Protein AF-A0A1H8APV4-F1 (afdb_monomer)

Solvent-accessible surface area (backbone atoms only — not comparable to full-atom values): 34627 Å² total; per-residue (Å²): 136,91,74,84,92,77,73,85,80,70,77,70,78,79,73,73,67,79,48,76,63,49,56,50,39,51,51,48,33,52,54,24,49,53,46,19,52,50,31,55,66,42,91,49,95,55,30,71,24,32,37,30,44,15,49,36,32,42,42,48,26,38,38,41,51,49,53,42,37,62,70,61,48,38,54,82,79,38,82,68,54,55,62,58,81,46,76,51,61,45,39,39,14,51,25,50,26,51,20,46,47,37,69,74,38,70,85,66,74,90,51,80,75,62,55,58,67,45,48,63,34,52,54,53,49,51,53,51,53,48,32,42,70,77,38,85,90,49,51,24,80,71,30,69,64,34,58,64,49,43,56,56,52,49,52,50,21,52,53,42,29,53,50,27,49,51,53,35,46,53,51,55,51,51,51,59,67,67,57,78,82,67,97,84,67,75,85,64,82,60,76,62,55,61,56,56,51,51,52,49,52,49,49,53,61,57,55,52,51,53,64,52,53,46,46,29,48,77,75,47,70,65,65,67,56,74,73,76,51,45,67,60,55,50,52,52,44,52,48,46,42,48,54,47,53,52,58,68,70,46,72,69,77,79,71,67,72,75,72,71,88,73,70,89,65,77,84,48,73,64,45,46,50,53,31,55,48,50,53,52,53,42,61,76,66,46,54,43,39,46,53,84,67,41,68,60,62,49,13,60,78,67,76,44,52,52,67,57,50,49,46,32,35,45,69,49,64,68,33,55,70,66,62,55,41,47,52,54,21,46,53,47,32,54,53,48,74,72,36,76,90,43,67,88,52,51,74,66,54,46,38,42,63,24,17,39,85,43,73,70,58,43,47,52,51,40,23,71,76,70,75,40,47,67,69,58,62,68,74,46,92,75,85,72,76,70,88,69,91,66,74,81,83,78,71,84,73,82,74,82,70,92,69,93,72,90,76,82,77,73,76,74,78,81,52,70,66,62,52,54,56,48,53,50,53,49,50,51,54,48,39,71,72,40,45,65,64,40,49,55,52,52,51,54,50,50,52,52,52,50,52,51,51,51,51,50,52,49,53,50,50,69,72,50,60,67,64,84,36,68,62,50,93,77,63,81,83,77,60,36,80,45,77,57,96,91,46,77,47,77,38,76,66,68,64,82,68,48,59,59,50,47,44,70,78,36,72,90,53,94,77,56,58,75,46,77,46,69,66,37,74,48,72,40,77,39,91,85,46,94,85,50,66,47,76,45,76,36,74,89,34,51,73,53,56,43,42,53,43,57,80,61,43,78,76,90,72,92,71,84,60,58,71,51,49,74,48,86,98,53,83,90,72,55,65,68,57,32,28,70,66,69,74,47,69,128

Radius of gyration: 38.39 Å; Cα contacts (8 Å, |Δi|>4): 484; chains: 1; bounding box: 105×58×95 Å

Foldseek 3Di:
DDDDPDDDPPPPVLPQPDDPLLVLLVVLLLLLLLLLLCLQPDPALLSVLSNLLSVLSVLLSLVSVLLSCVVRVVCVVDPCPLLDLSHQLQCNLLSLLVSLCCLLPVPDDDDPVSCVSCPLSVVSVVLLVVLCVPDVPDRSCPRPSNVVCVVVNVVSSLCNNLVSLVVSLVSVVVSLVPPPDDPPCCPCNCVCVVVNVLSVVLNVLSCVVVVVVVCCCPPVVVVDDPVVCSVSSSVNSVSSSVVSVVVSPPRSPPPPPPPDPPDPDPCDPVLLVVLVVVVVVCVVVVLLQALPDDLCVVCVVVVHDSVSSQCSCCPNVVDGPVLVSLLQLLVQLLVLLPDPVNPPPDSVRSSNSSRHPDPVVNQVSNCVVVVDGPVVQSPDPDVDDPPPPDDDDPDPPVPPDDDDDDDPPPPPPPDVVVVVVVVVVVVVVVCVVPVSSNVSVVVVVVVVVVVVVVVVVVVVVVVCPPPPWVPPVPDDQDWDWDDDPNDIDTGSDDPPCVQVVCCVVPVVDQGKDKDWDAFDKDWQAPVPDPVGIDIDTHRVTDMLIQLSVCVRGPDDDPDDHSCQSVDPPGDDDDQVVCCVRPVGSD

Secondary structure (DSSP, 8-state):
-------------------HHHHHHHHHHHHHHHHHHHHHH--STTHHHHHHHHHHHHHHHHHHHHHHHHHTTGGGTSTTGGGS----HHHHHHHHHHHHHHHH-TTPPP-GGGGGGGHHHHHHHHHHHHHHHH-TTS-GGGSHHHHHHHHHHHHHHHHHHHHHHHHHHHHHHHHHHHS---TT-GGGTTTTHHHHHHHHHHHHHHHTHHHHHHHHHHTTTT---GGGGHHHHHHHHHHHHHHHHHHHHS---------S--------HHHHHHHHHHHHHHHHTTGGG-TT--HHHHHHHTT--HHHHHHIIIIIS-S-HHHHHHHHHHHHHHHHHH-GGGTTS-HHHHHHHTT-S-HHHHHHHHHHHHSS-HHHHHT-S--PPP-SS--------------------------HHHHHHHHHHHHHHHHHHSHHHHHHHHHHHHHHHHHHHHHHHHHHHHHHTTTTSTTGGG-----EEEEETTEEEEES---TTHHHHHHHH-TTS----EEEESSEEEEE--TT-TT--EEEEETT-EEEE-TTHHHHS----SSS-GGGGGSTT-----HHHHHHHHSS--

Nearest PDB structures (foldseek):
  8zfj-assembly1_R  TM=4.562E-01  e=1.949E+00  Escherichia coli
  6k41-assembly1_R  TM=4.893E-01  e=2.767E+00  Bos taurus
  5lwe-assembly2_B  TM=4.512E-01  e=7.575E+00  Homo sapiens
  8evm-assembly1_A  TM=2.669E-01  e=8.269E+00  synthetic construct

Structure (mmCIF, N/CA/C/O backbone):
data_AF-A0A1H8APV4-F1
#
_entry.id   AF-A0A1H8APV4-F1
#
loop_
_atom_site.group_PDB
_atom_site.id
_atom_site.type_symbol
_atom_site.label_atom_id
_atom_site.label_alt_id
_atom_site.label_comp_id
_atom_site.label_asym_id
_atom_site.label_entity_id
_atom_site.label_seq_id
_atom_site.pdbx_PDB_ins_code
_atom_site.Cartn_x
_atom_site.Cartn_y
_atom_site.Cartn_z
_atom_site.occupancy
_atom_site.B_iso_or_equiv
_atom_site.auth_seq_id
_atom_site.auth_comp_id
_atom_site.auth_asym_id
_atom_site.auth_atom_id
_atom_site.pdbx_PDB_model_num
ATOM 1 N N . MET A 1 1 ? 9.675 16.920 -34.833 1.00 28.81 1 MET A N 1
ATOM 2 C CA . MET A 1 1 ? 9.604 17.014 -33.362 1.00 28.81 1 MET A CA 1
ATOM 3 C C . MET A 1 1 ? 10.801 16.243 -32.839 1.00 28.81 1 MET A C 1
ATOM 5 O O . MET A 1 1 ? 10.750 15.026 -32.734 1.00 28.81 1 MET A O 1
ATOM 9 N N . GLU A 1 2 ? 11.922 16.947 -32.725 1.00 27.58 2 GLU A N 1
ATOM 10 C CA . GLU A 1 2 ? 13.228 16.394 -32.363 1.00 27.58 2 GLU A CA 1
ATOM 11 C C . GLU A 1 2 ? 13.232 16.019 -30.882 1.00 27.58 2 GLU A C 1
ATOM 13 O O . GLU A 1 2 ? 12.874 16.837 -30.035 1.00 27.58 2 GLU A O 1
ATOM 18 N N . TRP A 1 3 ? 13.628 14.785 -30.576 1.00 25.56 3 TRP A N 1
ATOM 19 C CA . TRP A 1 3 ? 13.939 14.355 -29.217 1.00 25.56 3 TRP A CA 1
ATOM 20 C C . TRP A 1 3 ? 15.418 13.962 -29.146 1.00 25.56 3 TRP A C 1
ATOM 22 O O . TRP A 1 3 ? 15.930 13.329 -30.072 1.00 25.56 3 TRP A O 1
ATOM 32 N N . PRO A 1 4 ? 16.129 14.353 -28.076 1.00 28.81 4 PRO A N 1
ATOM 33 C CA . PRO A 1 4 ? 17.571 14.209 -27.986 1.00 28.81 4 PRO A CA 1
ATOM 34 C C . PRO A 1 4 ? 17.929 12.753 -27.680 1.00 28.81 4 PRO A C 1
ATOM 36 O O . PRO A 1 4 ? 17.772 12.288 -26.554 1.00 28.81 4 PRO A O 1
ATOM 39 N N . LEU A 1 5 ? 18.477 12.038 -28.663 1.00 30.56 5 LEU A N 1
ATOM 40 C CA . LEU A 1 5 ? 19.154 10.758 -28.444 1.00 30.56 5 LEU A CA 1
ATOM 41 C C . LEU A 1 5 ? 20.529 11.011 -27.804 1.00 30.56 5 LEU A C 1
ATOM 43 O O . LEU A 1 5 ? 21.581 10.916 -28.431 1.00 30.56 5 LEU A O 1
ATOM 47 N N . LYS A 1 6 ? 20.504 11.366 -26.518 1.00 31.58 6 LYS A N 1
ATOM 48 C CA . LYS A 1 6 ? 21.625 11.221 -25.590 1.00 31.58 6 LYS A CA 1
ATOM 49 C C . LYS A 1 6 ? 21.264 10.112 -24.613 1.00 31.58 6 LYS A C 1
ATOM 51 O O . LYS A 1 6 ? 20.499 10.358 -23.692 1.00 31.58 6 LYS A O 1
ATOM 56 N N . GLN A 1 7 ? 21.868 8.942 -24.781 1.00 25.86 7 GLN A N 1
ATOM 57 C CA . GLN A 1 7 ? 22.589 8.245 -23.715 1.00 25.86 7 GLN A CA 1
ATOM 58 C C . GLN A 1 7 ? 23.138 6.928 -24.254 1.00 25.86 7 GLN A C 1
ATOM 60 O O . GLN A 1 7 ? 22.451 6.162 -24.923 1.00 25.86 7 GLN A O 1
ATOM 65 N N . HIS A 1 8 ? 24.411 6.698 -23.956 1.00 29.50 8 HIS A N 1
ATOM 66 C CA . HIS A 1 8 ? 25.076 5.417 -24.086 1.00 29.50 8 HIS A CA 1
ATOM 67 C C . HIS A 1 8 ? 24.183 4.306 -23.521 1.00 29.50 8 HIS A C 1
ATOM 69 O O . HIS A 1 8 ? 24.009 4.218 -22.307 1.00 29.50 8 HIS A O 1
ATOM 75 N N . PHE A 1 9 ? 23.672 3.423 -24.379 1.00 29.41 9 PHE A N 1
ATOM 76 C CA . PHE A 1 9 ? 23.221 2.104 -23.949 1.00 29.41 9 PHE A CA 1
ATOM 77 C C . PHE A 1 9 ? 24.460 1.265 -23.610 1.00 29.41 9 PHE A C 1
ATOM 79 O O . PHE A 1 9 ? 24.817 0.310 -24.294 1.00 29.41 9 PHE A O 1
ATOM 86 N N . ASN A 1 10 ? 25.119 1.612 -22.502 1.00 25.59 10 ASN A N 1
ATOM 87 C CA . ASN A 1 10 ? 25.635 0.568 -21.640 1.00 25.59 10 ASN A CA 1
ATOM 88 C C . ASN A 1 10 ? 24.389 -0.182 -21.177 1.00 25.59 10 ASN A C 1
ATOM 90 O O . ASN A 1 10 ? 23.712 0.243 -20.246 1.00 25.59 10 ASN A O 1
ATOM 94 N N . LEU A 1 11 ? 24.064 -1.288 -21.845 1.00 31.12 11 LEU A N 1
ATOM 95 C CA . LEU A 1 11 ? 23.232 -2.330 -21.260 1.00 31.12 11 LEU A CA 1
ATOM 96 C C . LEU A 1 11 ? 24.029 -2.939 -20.094 1.00 31.12 11 LEU A C 1
ATOM 98 O O . LEU A 1 11 ? 24.432 -4.098 -20.124 1.00 31.12 11 LEU A O 1
ATOM 102 N N . THR A 1 12 ? 24.288 -2.152 -19.044 1.00 31.25 12 THR A N 1
ATOM 103 C CA . THR A 1 12 ? 24.290 -2.699 -17.699 1.00 31.25 12 THR A CA 1
ATOM 104 C C . THR A 1 12 ? 22.899 -3.280 -17.565 1.00 31.25 12 THR A C 1
ATOM 106 O O . THR A 1 12 ? 21.920 -2.546 -17.473 1.00 31.25 12 THR A O 1
ATOM 109 N N . THR A 1 13 ? 22.793 -4.596 -17.705 1.00 36.75 13 THR A N 1
ATOM 110 C CA . THR A 1 13 ? 21.582 -5.346 -17.408 1.00 36.75 13 THR A CA 1
ATOM 111 C C . THR A 1 13 ? 21.181 -5.004 -15.979 1.00 36.75 13 THR A C 1
ATOM 113 O O . THR A 1 13 ? 21.664 -5.614 -15.030 1.00 36.75 13 THR A O 1
ATOM 116 N N . TYR A 1 14 ? 20.337 -3.985 -15.824 1.00 44.84 14 TYR A N 1
ATOM 117 C CA . TYR A 1 14 ? 19.630 -3.667 -14.595 1.00 44.84 14 TYR A CA 1
ATOM 118 C C . TYR A 1 14 ? 18.548 -4.736 -14.436 1.00 44.84 14 TYR A C 1
ATOM 120 O O . TYR A 1 14 ? 17.361 -4.494 -14.638 1.00 44.84 14 TYR A O 1
ATOM 128 N N . SER A 1 15 ? 18.966 -5.977 -14.179 1.00 48.41 15 SER A N 1
ATOM 129 C CA . SER A 1 15 ? 18.054 -7.063 -13.858 1.00 48.41 15 SER A CA 1
ATOM 130 C C . SER A 1 15 ? 17.520 -6.793 -12.460 1.00 48.41 15 SER A C 1
ATOM 132 O O . SER A 1 15 ? 18.153 -7.123 -11.457 1.00 48.41 15 SER A O 1
ATOM 134 N N . LEU A 1 16 ? 16.370 -6.126 -12.395 1.00 57.72 16 LEU A N 1
ATOM 135 C CA . LEU A 1 16 ? 15.623 -5.932 -11.163 1.00 57.72 16 LEU A CA 1
ATOM 136 C C . LEU A 1 16 ? 15.153 -7.322 -10.710 1.00 57.72 16 LEU A C 1
ATOM 138 O O . LEU A 1 16 ? 14.163 -7.858 -11.204 1.00 57.72 16 LEU A O 1
ATOM 142 N N . HIS A 1 17 ? 15.939 -7.958 -9.842 1.00 66.38 17 HIS A N 1
ATOM 143 C CA . HIS A 1 17 ? 15.621 -9.266 -9.283 1.00 66.38 17 HIS A CA 1
ATOM 144 C C . HIS A 1 17 ? 14.491 -9.103 -8.267 1.00 66.38 17 HIS A C 1
ATOM 146 O O . HIS A 1 17 ? 14.736 -8.897 -7.086 1.00 66.38 17 HIS A O 1
ATOM 152 N N . ILE A 1 18 ? 13.249 -9.167 -8.747 1.00 81.06 18 ILE A N 1
ATOM 153 C CA . ILE A 1 18 ? 12.058 -9.180 -7.897 1.00 81.06 18 ILE A CA 1
ATOM 154 C C . ILE A 1 18 ? 11.818 -10.613 -7.428 1.00 81.06 18 ILE A C 1
ATOM 156 O O . ILE A 1 18 ? 11.551 -11.515 -8.223 1.00 81.06 18 ILE A O 1
ATOM 160 N N . THR A 1 19 ? 11.889 -10.819 -6.123 1.00 87.88 19 THR A N 1
ATOM 161 C CA . THR A 1 19 ? 11.541 -12.068 -5.450 1.00 87.88 19 THR A CA 1
ATOM 162 C C . THR A 1 19 ? 10.066 -12.083 -5.036 1.00 87.88 19 THR A C 1
ATOM 164 O O . THR A 1 19 ? 9.389 -11.054 -4.983 1.00 87.88 19 THR A O 1
ATOM 167 N N . LEU A 1 20 ? 9.546 -13.262 -4.674 1.00 89.88 20 LEU A N 1
ATOM 168 C CA . LEU A 1 20 ? 8.187 -13.385 -4.130 1.00 89.88 20 LEU A CA 1
ATOM 169 C C . LEU A 1 20 ? 8.003 -12.571 -2.833 1.00 89.88 20 LEU A C 1
ATOM 171 O O . LEU A 1 20 ? 6.917 -12.049 -2.576 1.00 89.88 20 LEU A O 1
ATOM 175 N N . TYR A 1 21 ? 9.065 -12.434 -2.033 1.00 91.88 21 TYR A N 1
ATOM 176 C CA . TYR A 1 21 ? 9.050 -11.612 -0.824 1.00 91.88 21 TYR A CA 1
ATOM 177 C C . TYR A 1 21 ? 8.878 -10.130 -1.147 1.00 91.88 21 TYR A C 1
ATOM 179 O O . TYR A 1 21 ? 8.127 -9.453 -0.452 1.00 91.88 21 TYR A O 1
ATOM 187 N N . ASP A 1 22 ? 9.483 -9.642 -2.226 1.00 92.00 22 ASP A N 1
ATOM 188 C CA . ASP A 1 22 ? 9.387 -8.233 -2.626 1.00 92.00 22 ASP A CA 1
ATOM 189 C C . ASP A 1 22 ? 7.951 -7.877 -3.021 1.00 92.00 22 ASP A C 1
ATOM 191 O O . ASP A 1 22 ? 7.414 -6.844 -2.612 1.00 92.00 22 ASP A O 1
ATOM 195 N N . VAL A 1 23 ? 7.274 -8.793 -3.720 1.00 92.00 23 VAL A N 1
ATOM 196 C CA . VAL A 1 23 ? 5.840 -8.678 -4.025 1.00 92.00 23 VAL A CA 1
ATOM 197 C C . VAL A 1 23 ? 5.002 -8.684 -2.741 1.00 92.00 23 VAL A C 1
ATOM 199 O O . VAL A 1 23 ? 4.083 -7.874 -2.594 1.00 92.00 23 VAL A O 1
ATOM 202 N N . ALA A 1 24 ? 5.324 -9.554 -1.780 1.00 94.94 24 ALA A N 1
ATOM 203 C CA . ALA A 1 24 ? 4.631 -9.599 -0.494 1.00 94.94 24 ALA A CA 1
ATOM 204 C C . ALA A 1 24 ? 4.849 -8.319 0.337 1.00 94.94 24 ALA A C 1
ATOM 206 O O . ALA A 1 24 ? 3.901 -7.820 0.949 1.00 94.94 24 ALA A O 1
ATOM 207 N N . PHE A 1 25 ? 6.054 -7.740 0.323 1.00 95.38 25 PHE A N 1
ATOM 208 C CA . PHE A 1 25 ? 6.340 -6.459 0.967 1.00 95.38 25 PHE A CA 1
ATOM 209 C C . PHE A 1 25 ? 5.569 -5.317 0.311 1.00 95.38 25 PHE A C 1
ATOM 211 O O . PHE A 1 25 ? 4.953 -4.529 1.026 1.00 95.38 25 PHE A O 1
ATOM 218 N N . LEU A 1 26 ? 5.524 -5.252 -1.023 1.00 93.50 26 LEU A N 1
ATOM 219 C CA . LEU A 1 26 ? 4.699 -4.279 -1.747 1.00 93.50 26 LEU A CA 1
ATOM 220 C C . LEU A 1 26 ? 3.221 -4.388 -1.355 1.00 93.50 26 LEU A C 1
ATOM 222 O O . LEU A 1 26 ? 2.583 -3.375 -1.054 1.00 93.50 26 LEU A O 1
ATOM 226 N N . ALA A 1 27 ? 2.685 -5.609 -1.281 1.00 93.00 27 ALA A N 1
ATOM 227 C CA . ALA A 1 27 ? 1.313 -5.845 -0.842 1.00 93.00 27 ALA A CA 1
ATOM 228 C C . ALA A 1 27 ? 1.085 -5.391 0.612 1.00 93.00 27 ALA A C 1
ATOM 230 O O . ALA A 1 27 ? 0.078 -4.740 0.906 1.00 93.00 27 ALA A O 1
ATOM 231 N N . ALA A 1 28 ? 2.022 -5.677 1.521 1.00 96.00 28 ALA A N 1
ATOM 232 C CA . ALA A 1 28 ? 1.960 -5.248 2.918 1.00 96.00 28 ALA A CA 1
ATOM 233 C C . ALA A 1 28 ? 2.047 -3.718 3.068 1.00 96.00 28 ALA A C 1
ATOM 235 O O . ALA A 1 28 ? 1.293 -3.133 3.844 1.00 96.00 28 ALA A O 1
ATOM 236 N N . ILE A 1 29 ? 2.913 -3.052 2.299 1.00 96.00 29 ILE A N 1
ATOM 237 C CA . ILE A 1 29 ? 3.039 -1.588 2.266 1.00 96.00 29 ILE A CA 1
ATOM 238 C C . ILE A 1 29 ? 1.728 -0.969 1.789 1.00 96.00 29 ILE A C 1
ATOM 240 O O . ILE A 1 29 ? 1.177 -0.103 2.467 1.00 96.00 29 ILE A O 1
ATOM 244 N N . PHE A 1 30 ? 1.194 -1.439 0.659 1.00 93.38 30 PHE A N 1
ATOM 245 C CA . PHE A 1 30 ? -0.047 -0.918 0.096 1.00 93.38 30 PHE A CA 1
ATOM 246 C C . PHE A 1 30 ? -1.220 -1.104 1.067 1.00 93.38 30 PHE A C 1
ATOM 248 O O . PHE A 1 30 ? -1.879 -0.137 1.451 1.00 93.38 30 PHE A O 1
ATOM 255 N N . THR A 1 31 ? -1.447 -2.331 1.539 1.00 93.56 31 THR A N 1
ATOM 256 C CA . THR A 1 31 ? -2.539 -2.631 2.480 1.00 93.56 31 THR A CA 1
ATOM 257 C C . THR A 1 31 ? -2.375 -1.889 3.809 1.00 93.56 31 THR A C 1
ATOM 259 O O . THR A 1 31 ? -3.338 -1.303 4.305 1.00 93.56 31 THR A O 1
ATOM 262 N N . GLY A 1 32 ? -1.161 -1.810 4.355 1.00 95.75 32 GLY A N 1
ATOM 263 C CA . GLY A 1 32 ? -0.864 -1.038 5.560 1.00 95.75 32 GLY A CA 1
ATOM 264 C C . GLY A 1 32 ? -1.139 0.459 5.399 1.00 95.75 32 GLY A C 1
ATOM 265 O O . GLY A 1 32 ? -1.797 1.047 6.260 1.00 95.75 32 GLY A O 1
ATOM 266 N N . LEU A 1 33 ? -0.723 1.070 4.282 1.00 95.00 33 LEU A N 1
ATOM 267 C CA . LEU A 1 33 ? -1.025 2.473 3.971 1.00 95.00 33 LEU A CA 1
ATOM 268 C C . LEU A 1 33 ? -2.530 2.713 3.886 1.00 95.00 33 LEU A C 1
ATOM 270 O O . LEU A 1 33 ? -3.024 3.668 4.486 1.00 95.00 33 LEU A O 1
ATOM 274 N N . THR A 1 34 ? -3.275 1.833 3.207 1.00 91.56 34 THR A N 1
ATOM 275 C CA . THR A 1 34 ? -4.735 1.984 3.115 1.00 91.56 34 THR A CA 1
ATOM 276 C C . THR A 1 34 ? -5.395 1.959 4.491 1.00 91.56 34 THR A C 1
ATOM 278 O O . THR A 1 34 ? -6.159 2.867 4.808 1.00 91.56 34 THR A O 1
ATOM 281 N N . PHE A 1 35 ? -5.064 0.996 5.360 1.00 92.94 35 PHE A N 1
ATOM 282 C CA . PHE A 1 35 ? -5.638 0.938 6.706 1.00 92.94 35 PHE A CA 1
ATOM 283 C C . PHE A 1 35 ? -5.189 2.097 7.599 1.00 92.94 35 PHE A C 1
ATOM 285 O O . PHE A 1 35 ? -6.003 2.608 8.370 1.00 92.94 35 PHE A O 1
ATOM 292 N N . SER A 1 36 ? -3.937 2.545 7.481 1.00 94.69 36 SER A N 1
ATOM 293 C CA . SER A 1 36 ? -3.449 3.730 8.191 1.00 94.69 36 SER A CA 1
ATOM 294 C C . SER A 1 36 ? -4.261 4.974 7.806 1.00 94.69 36 SER A C 1
ATOM 296 O O . SER A 1 36 ? -4.818 5.645 8.679 1.00 94.69 36 SER A O 1
ATOM 298 N N . LEU A 1 37 ? -4.449 5.225 6.506 1.00 92.69 37 LEU A N 1
ATOM 299 C CA . LEU A 1 37 ? -5.253 6.346 6.007 1.00 92.69 37 LEU A CA 1
ATOM 300 C C . LEU A 1 37 ? -6.731 6.215 6.398 1.00 92.69 37 LEU A C 1
ATOM 302 O O . LEU A 1 37 ? -7.343 7.185 6.849 1.00 92.69 37 LEU A O 1
ATOM 306 N N . LEU A 1 38 ? -7.309 5.015 6.289 1.00 89.62 38 LEU A N 1
ATOM 307 C CA . LEU A 1 38 ? -8.689 4.759 6.702 1.00 89.62 38 LEU A CA 1
ATOM 308 C C . LEU A 1 38 ? -8.897 5.101 8.176 1.00 89.62 38 LEU A C 1
ATOM 310 O O . LEU A 1 38 ? -9.827 5.836 8.509 1.00 89.62 38 LEU A O 1
ATOM 314 N N . LEU A 1 39 ? -8.023 4.621 9.063 1.00 90.31 39 LEU A N 1
ATOM 315 C CA . LEU A 1 39 ? -8.089 4.923 10.491 1.00 90.31 39 LEU A CA 1
ATOM 316 C C . LEU A 1 39 ? -7.903 6.420 10.773 1.00 90.31 39 LEU A C 1
ATOM 318 O O . LEU A 1 39 ? -8.615 6.962 11.619 1.00 90.31 39 LEU A O 1
ATOM 322 N N . TRP A 1 40 ? -7.012 7.093 10.040 1.00 92.94 40 TRP A N 1
ATOM 323 C CA . TRP A 1 40 ? -6.739 8.522 10.199 1.00 92.94 40 TRP A CA 1
ATOM 324 C C . TRP A 1 40 ? -7.958 9.407 9.909 1.00 92.94 40 TRP A C 1
ATOM 326 O O . TRP A 1 40 ? -8.254 10.340 10.664 1.00 92.94 40 TRP A O 1
ATOM 336 N N . PHE A 1 41 ? -8.686 9.096 8.833 1.00 86.81 41 PHE A N 1
ATOM 337 C CA . PHE A 1 41 ? -9.837 9.880 8.375 1.00 86.81 41 PHE A CA 1
ATOM 338 C C . PHE A 1 41 ? -11.191 9.371 8.891 1.00 86.81 41 PHE A C 1
ATOM 340 O O . PHE A 1 41 ? -12.227 9.983 8.622 1.00 86.81 41 PHE A O 1
ATOM 347 N N . THR A 1 42 ? -11.216 8.282 9.664 1.00 80.81 42 THR A N 1
ATOM 348 C CA . THR A 1 42 ? -12.453 7.765 10.261 1.00 80.81 42 THR A CA 1
ATOM 349 C C . THR A 1 42 ? -13.000 8.742 11.314 1.00 80.81 42 THR A C 1
ATOM 351 O O . THR A 1 42 ? -12.424 8.909 12.391 1.00 80.81 42 THR A O 1
ATOM 354 N N . LYS A 1 43 ? -14.169 9.341 11.047 1.00 69.56 43 LYS A N 1
ATOM 355 C CA . LYS A 1 43 ? -14.888 10.247 11.965 1.00 69.56 43 LYS A CA 1
ATOM 356 C C . LYS A 1 43 ? -15.750 9.476 12.981 1.00 69.56 43 LYS A C 1
ATOM 358 O O . LYS A 1 43 ? -16.971 9.580 12.969 1.00 69.56 43 LYS A O 1
ATOM 363 N N . ASN A 1 44 ? -15.112 8.693 13.852 1.00 70.19 44 ASN A N 1
ATOM 364 C CA . ASN A 1 44 ? -15.780 7.973 14.949 1.00 70.19 44 ASN A CA 1
ATOM 365 C C . ASN A 1 44 ? -15.520 8.644 16.308 1.00 70.19 44 ASN A C 1
ATOM 367 O O . ASN A 1 44 ? -14.587 9.428 16.449 1.00 70.19 44 ASN A O 1
ATOM 371 N N . ILE A 1 45 ? -16.290 8.269 17.339 1.00 62.44 45 ILE A N 1
ATOM 372 C CA . ILE A 1 45 ? -16.120 8.742 18.733 1.00 62.44 45 ILE A CA 1
ATOM 373 C C . ILE A 1 45 ? -14.666 8.572 19.221 1.00 62.44 45 ILE A C 1
ATOM 375 O O . ILE A 1 45 ? -14.139 9.424 19.929 1.00 62.44 45 ILE A O 1
ATOM 379 N N . ASN A 1 46 ? -13.979 7.522 18.760 1.00 75.94 46 ASN A N 1
ATOM 380 C CA . ASN A 1 46 ? -12.599 7.203 19.131 1.00 75.94 46 ASN A CA 1
ATOM 381 C C . ASN A 1 46 ? -11.558 7.671 18.095 1.00 75.94 46 ASN A C 1
ATOM 383 O O . ASN A 1 46 ? -10.509 7.043 17.959 1.00 75.94 46 ASN A O 1
ATOM 387 N N . PHE A 1 47 ? -11.818 8.747 17.342 1.00 81.88 47 PHE A N 1
ATOM 388 C CA . PHE A 1 47 ? -10.917 9.195 16.267 1.00 81.88 47 PHE A CA 1
ATOM 389 C C . PHE A 1 47 ? -9.477 9.459 16.748 1.00 81.88 47 PHE A C 1
ATOM 391 O O . PHE A 1 47 ? -8.532 9.151 16.030 1.00 81.88 47 PHE A O 1
ATOM 398 N N . ILE A 1 48 ? -9.287 9.956 17.978 1.00 87.88 48 ILE A N 1
ATOM 399 C CA . ILE A 1 48 ? -7.946 10.161 18.557 1.00 87.88 48 ILE A CA 1
ATOM 400 C C . ILE A 1 48 ? -7.222 8.821 18.747 1.00 87.88 48 ILE A C 1
ATOM 402 O O . ILE A 1 48 ? -6.053 8.705 18.390 1.00 87.88 48 ILE A O 1
ATOM 406 N N . ALA A 1 49 ? -7.915 7.799 19.261 1.00 90.25 49 ALA A N 1
ATOM 407 C CA . ALA A 1 49 ? -7.337 6.466 19.405 1.00 90.25 49 ALA A CA 1
ATOM 408 C C . ALA A 1 49 ? -6.954 5.904 18.029 1.00 90.25 49 ALA A C 1
ATOM 410 O O . ALA A 1 49 ? -5.823 5.474 17.822 1.00 90.25 49 ALA A O 1
ATOM 411 N N . ASN A 1 50 ? -7.868 5.982 17.058 1.00 91.19 50 ASN A N 1
ATOM 412 C CA . ASN A 1 50 ? -7.622 5.486 15.706 1.00 91.19 50 ASN A CA 1
ATOM 413 C C . ASN A 1 50 ? -6.404 6.146 15.047 1.00 91.19 50 ASN A C 1
ATOM 415 O O . ASN A 1 50 ? -5.671 5.462 14.343 1.00 91.19 50 ASN A O 1
ATOM 419 N N . ARG A 1 51 ? -6.138 7.433 15.310 1.00 93.31 51 ARG A N 1
ATOM 420 C CA . ARG A 1 51 ? -4.925 8.113 14.826 1.00 93.31 51 ARG A CA 1
ATOM 421 C C . ARG A 1 51 ? -3.643 7.537 15.424 1.00 93.31 51 ARG A C 1
ATOM 423 O O . ARG A 1 51 ? -2.678 7.361 14.691 1.00 93.31 51 ARG A O 1
ATOM 430 N N . PHE A 1 52 ? -3.628 7.190 16.712 1.00 95.31 52 PHE A N 1
ATOM 431 C CA . PHE A 1 52 ? -2.469 6.520 17.313 1.00 95.31 52 PHE A CA 1
ATOM 432 C C . PHE A 1 52 ? -2.203 5.154 16.673 1.00 95.31 52 PHE A C 1
ATOM 434 O O . PHE A 1 52 ? -1.064 4.855 16.318 1.00 95.31 52 PHE A O 1
ATOM 441 N N . LEU A 1 53 ? -3.253 4.360 16.442 1.00 95.25 53 LEU A N 1
ATOM 442 C CA . LEU A 1 53 ? -3.108 3.086 15.735 1.00 95.25 53 LEU A CA 1
ATOM 443 C C . LEU A 1 53 ? -2.690 3.283 14.269 1.00 95.25 53 LEU A C 1
ATOM 445 O O . LEU A 1 53 ? -1.861 2.529 13.771 1.00 95.25 53 LEU A O 1
ATOM 449 N N . ALA A 1 54 ? -3.206 4.310 13.589 1.00 96.19 54 ALA A N 1
ATOM 450 C CA . ALA A 1 54 ? -2.808 4.651 12.225 1.00 96.19 54 ALA A CA 1
ATOM 451 C C . ALA A 1 54 ? -1.305 4.945 12.126 1.00 96.19 54 ALA A C 1
ATOM 453 O O . ALA A 1 54 ? -0.651 4.449 11.207 1.00 96.19 54 ALA A O 1
ATOM 454 N N . ILE A 1 55 ? -0.750 5.693 13.087 1.00 96.88 55 ILE A N 1
ATOM 455 C CA . ILE A 1 55 ? 0.691 5.972 13.149 1.00 96.88 55 ILE A CA 1
ATOM 456 C C . ILE A 1 55 ? 1.479 4.691 13.452 1.00 96.88 55 ILE A C 1
ATOM 458 O O . ILE A 1 55 ? 2.492 4.443 12.808 1.00 96.88 55 ILE A O 1
ATOM 462 N N . ALA A 1 56 ? 1.004 3.835 14.363 1.00 96.94 56 ALA A N 1
ATOM 463 C CA . ALA A 1 56 ? 1.653 2.549 14.638 1.00 96.94 56 ALA A CA 1
ATOM 464 C C . ALA A 1 56 ? 1.737 1.655 13.383 1.00 96.94 56 ALA A C 1
ATOM 466 O O . ALA A 1 56 ? 2.772 1.045 13.123 1.00 96.94 56 ALA A O 1
ATOM 467 N N . VAL A 1 57 ? 0.675 1.614 12.572 1.00 97.12 57 VAL A N 1
ATOM 468 C CA . VAL A 1 57 ? 0.676 0.915 11.274 1.00 97.12 57 VAL A CA 1
ATOM 469 C C . VAL A 1 57 ? 1.631 1.591 10.291 1.00 97.12 57 VAL A C 1
ATOM 471 O O . VAL A 1 57 ? 2.387 0.901 9.612 1.00 97.12 57 VAL A O 1
ATOM 474 N N . LEU A 1 58 ? 1.647 2.927 10.237 1.00 96.94 58 LEU A N 1
ATOM 475 C CA . LEU A 1 58 ? 2.543 3.680 9.357 1.00 96.94 58 LEU A CA 1
ATOM 476 C C . LEU A 1 58 ? 4.020 3.407 9.673 1.00 96.94 58 LEU A C 1
ATOM 478 O O . LEU A 1 58 ? 4.814 3.250 8.756 1.00 96.94 58 LEU A O 1
ATOM 482 N N . ILE A 1 59 ? 4.389 3.279 10.949 1.00 96.06 59 ILE A N 1
ATOM 483 C CA . ILE A 1 59 ? 5.753 2.909 11.363 1.00 96.06 59 ILE A CA 1
ATOM 484 C C . ILE A 1 59 ? 6.165 1.564 10.759 1.00 96.06 59 ILE A C 1
ATOM 486 O O . ILE A 1 59 ? 7.270 1.432 10.237 1.00 96.06 59 ILE A O 1
ATOM 490 N N . ILE A 1 60 ? 5.273 0.573 10.793 1.00 95.56 60 ILE A N 1
ATOM 491 C CA . ILE A 1 60 ? 5.528 -0.744 10.203 1.00 95.56 60 ILE A CA 1
ATOM 492 C C . ILE A 1 60 ? 5.625 -0.656 8.682 1.00 95.56 60 ILE A C 1
ATOM 494 O O . ILE A 1 60 ? 6.514 -1.265 8.099 1.00 95.56 60 ILE A O 1
ATOM 498 N N . VAL A 1 61 ? 4.766 0.134 8.038 1.00 96.44 61 VAL A N 1
ATOM 499 C CA . VAL A 1 61 ? 4.827 0.390 6.592 1.00 96.44 61 VAL A CA 1
ATOM 500 C C . VAL A 1 61 ? 6.161 1.015 6.192 1.00 96.44 61 VAL A C 1
ATOM 502 O O . VAL A 1 61 ? 6.786 0.540 5.249 1.00 96.44 61 VAL A O 1
ATOM 505 N N . LEU A 1 62 ? 6.612 2.057 6.897 1.00 94.50 62 LEU A N 1
ATOM 506 C CA . LEU A 1 62 ? 7.898 2.709 6.629 1.00 94.50 62 LEU A CA 1
ATOM 507 C C . LEU A 1 62 ? 9.054 1.726 6.817 1.00 94.50 62 LEU A C 1
ATOM 509 O O . LEU A 1 62 ? 9.993 1.713 6.023 1.00 94.50 62 LEU A O 1
ATOM 513 N N . TRP A 1 63 ? 8.948 0.844 7.812 1.00 92.00 63 TRP A N 1
ATOM 514 C CA . TRP A 1 63 ? 9.918 -0.2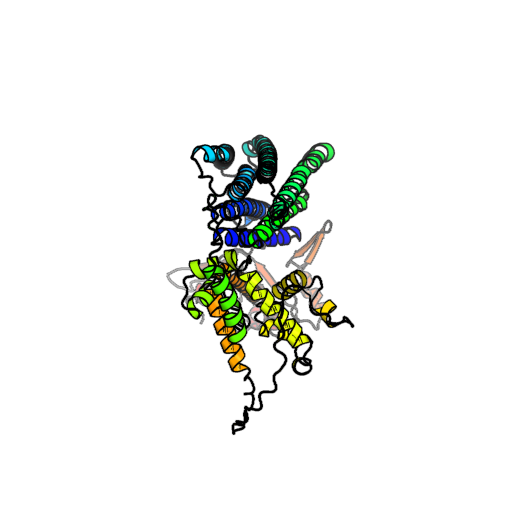22 7.995 1.00 92.00 63 TRP A CA 1
ATOM 515 C C . TRP A 1 63 ? 9.923 -1.201 6.817 1.00 92.00 63 TRP A C 1
ATOM 517 O O . TRP A 1 63 ? 10.992 -1.470 6.279 1.00 92.00 63 TRP A O 1
ATOM 527 N N . MET A 1 64 ? 8.757 -1.672 6.357 1.00 94.44 64 MET A N 1
ATOM 528 C CA . MET A 1 64 ? 8.658 -2.552 5.183 1.00 94.44 64 MET A CA 1
ATOM 529 C C . MET A 1 64 ? 9.180 -1.875 3.911 1.00 94.44 64 MET A C 1
ATOM 531 O O . MET A 1 64 ? 9.866 -2.519 3.126 1.00 94.44 64 MET A O 1
ATOM 535 N N . ALA A 1 65 ? 8.909 -0.580 3.720 1.00 92.94 65 ALA A N 1
ATOM 536 C CA . ALA A 1 65 ? 9.428 0.191 2.590 1.00 92.94 65 ALA A CA 1
ATOM 537 C C . ALA A 1 65 ? 10.959 0.248 2.606 1.00 92.94 65 ALA A C 1
ATOM 539 O O . ALA A 1 65 ? 11.596 0.076 1.569 1.00 92.94 65 ALA A O 1
ATOM 540 N N . TRP A 1 66 ? 11.556 0.412 3.788 1.00 90.38 66 TRP A N 1
ATOM 541 C CA . TRP A 1 66 ? 13.003 0.335 3.943 1.00 90.38 66 TRP A CA 1
ATOM 542 C C . TRP A 1 66 ? 13.552 -1.063 3.633 1.00 90.38 66 TRP A C 1
ATOM 544 O O . TRP A 1 66 ? 14.528 -1.167 2.891 1.00 90.38 66 TRP A O 1
ATOM 554 N N . VAL A 1 67 ? 12.921 -2.135 4.137 1.00 90.38 67 VAL A N 1
ATOM 555 C CA . VAL A 1 67 ? 13.325 -3.522 3.825 1.00 90.38 67 VAL A CA 1
ATOM 556 C C . VAL A 1 67 ? 13.266 -3.782 2.319 1.00 90.38 67 VAL A C 1
ATOM 558 O O . VAL A 1 67 ? 14.252 -4.235 1.739 1.00 90.38 67 VAL A O 1
ATOM 561 N N . LEU A 1 68 ? 12.151 -3.424 1.679 1.00 91.81 68 LEU A N 1
ATOM 562 C CA . LEU A 1 68 ? 11.955 -3.573 0.240 1.00 91.81 68 LEU A CA 1
ATOM 563 C C . LEU A 1 68 ? 13.003 -2.782 -0.554 1.00 91.81 68 LEU A C 1
ATOM 565 O O . LEU A 1 68 ? 13.619 -3.324 -1.465 1.00 91.81 68 LEU A O 1
ATOM 569 N N . GLY A 1 69 ? 13.261 -1.525 -0.188 1.00 88.88 69 GLY A N 1
ATOM 570 C CA . GLY A 1 69 ? 14.257 -0.703 -0.872 1.00 88.88 69 GLY A CA 1
ATOM 571 C C . GLY A 1 69 ? 15.663 -1.314 -0.840 1.00 88.88 69 GLY A C 1
ATOM 572 O O . GLY A 1 69 ? 16.365 -1.275 -1.845 1.00 88.88 69 GLY A O 1
ATOM 573 N N . ASN A 1 70 ? 16.049 -1.951 0.271 1.00 84.50 70 ASN A N 1
ATOM 574 C CA . ASN A 1 70 ? 17.318 -2.682 0.351 1.00 84.50 70 ASN A CA 1
ATOM 575 C C . ASN A 1 70 ? 17.289 -3.979 -0.477 1.00 84.50 70 ASN A C 1
ATOM 577 O O . ASN A 1 70 ? 18.285 -4.306 -1.114 1.00 84.50 70 ASN A O 1
ATOM 581 N N . SER A 1 71 ? 16.161 -4.700 -0.497 1.00 86.12 71 SER A N 1
ATOM 582 C CA . SER A 1 71 ? 16.025 -5.966 -1.239 1.00 86.12 71 SER A CA 1
ATOM 583 C C . SER A 1 71 ? 16.196 -5.805 -2.754 1.00 86.12 71 SER A C 1
ATOM 585 O O . SER A 1 71 ? 16.910 -6.589 -3.372 1.00 86.12 71 SER A O 1
ATOM 587 N N . ILE A 1 72 ? 15.621 -4.746 -3.337 1.00 86.69 72 ILE A N 1
ATOM 588 C CA . ILE A 1 72 ? 15.671 -4.474 -4.784 1.00 86.69 72 ILE A CA 1
ATOM 589 C C . ILE A 1 72 ? 16.889 -3.634 -5.199 1.00 86.69 72 ILE A C 1
ATOM 591 O O . ILE A 1 72 ? 17.023 -3.283 -6.370 1.00 86.69 72 ILE A O 1
ATOM 595 N N . GLY A 1 73 ? 17.753 -3.262 -4.246 1.00 82.25 73 GLY A N 1
ATOM 596 C CA . GLY A 1 73 ? 18.898 -2.385 -4.498 1.00 82.25 73 GLY A CA 1
ATOM 597 C C . GLY A 1 73 ? 18.491 -0.975 -4.935 1.00 82.25 73 GLY A C 1
ATOM 598 O O . GLY A 1 73 ? 19.119 -0.397 -5.821 1.00 82.25 73 GLY A O 1
ATOM 599 N N . LEU A 1 74 ? 17.435 -0.414 -4.333 1.00 83.81 74 LEU A N 1
ATOM 600 C CA . LEU A 1 74 ? 16.839 0.864 -4.742 1.00 83.81 74 LEU A CA 1
ATOM 601 C C . LEU A 1 74 ? 17.835 2.034 -4.711 1.00 83.81 74 LEU A C 1
ATOM 603 O O . LEU A 1 74 ? 17.689 2.977 -5.481 1.00 83.81 74 LEU A O 1
ATOM 607 N N . ASP A 1 75 ? 18.877 1.939 -3.885 1.00 77.31 75 ASP A N 1
ATOM 608 C CA . ASP A 1 75 ? 19.982 2.900 -3.803 1.00 77.31 75 ASP A CA 1
ATOM 609 C C . ASP A 1 75 ? 20.733 3.118 -5.124 1.00 77.31 75 ASP A C 1
ATOM 611 O O . ASP A 1 75 ? 21.285 4.195 -5.340 1.00 77.31 75 ASP A O 1
ATOM 615 N N . VAL A 1 76 ? 20.740 2.123 -6.019 1.00 78.81 76 VAL A N 1
ATOM 616 C CA . VAL A 1 76 ? 21.343 2.240 -7.359 1.00 78.81 76 VAL A CA 1
ATOM 617 C C . VAL A 1 76 ? 20.520 3.169 -8.255 1.00 78.81 76 VAL A C 1
ATOM 619 O O . VAL A 1 76 ? 21.070 3.841 -9.124 1.00 78.81 76 VAL A O 1
ATOM 622 N N . TYR A 1 77 ? 19.204 3.218 -8.040 1.00 80.50 77 TYR A N 1
ATOM 623 C CA . TYR A 1 77 ? 18.258 3.934 -8.897 1.00 80.50 77 TYR A CA 1
ATOM 624 C C . TYR A 1 77 ? 17.844 5.288 -8.320 1.00 80.50 77 TYR A C 1
ATOM 626 O O . TYR A 1 77 ? 17.599 6.233 -9.065 1.00 80.50 77 TYR A O 1
ATOM 634 N N . VAL A 1 78 ? 17.748 5.384 -6.994 1.00 81.19 78 VAL A N 1
ATOM 635 C CA . VAL A 1 78 ? 17.334 6.589 -6.276 1.00 81.19 78 VAL A CA 1
ATOM 636 C C . VAL A 1 78 ? 18.495 7.039 -5.394 1.00 81.19 78 VAL A C 1
ATOM 638 O O . VAL A 1 78 ? 18.671 6.511 -4.288 1.00 81.19 78 VAL A O 1
ATOM 641 N N . PRO A 1 79 ? 19.286 8.030 -5.851 1.00 77.31 79 PRO A N 1
ATOM 642 C CA . PRO A 1 79 ? 20.344 8.605 -5.041 1.00 77.31 79 PRO A CA 1
ATOM 643 C C . PRO A 1 79 ? 19.793 9.036 -3.682 1.00 77.31 79 PRO A C 1
ATOM 645 O O . PRO A 1 79 ? 18.732 9.653 -3.595 1.00 77.31 79 PRO A O 1
ATOM 648 N N . HIS A 1 80 ? 20.528 8.715 -2.618 1.00 78.38 80 HIS A N 1
ATOM 649 C CA . HIS A 1 80 ? 20.197 9.079 -1.235 1.00 78.38 80 HIS A CA 1
ATOM 650 C C . HIS A 1 80 ? 19.019 8.330 -0.592 1.00 78.38 80 HIS A C 1
ATOM 652 O O . HIS A 1 80 ? 18.667 8.663 0.539 1.00 78.38 80 HIS A O 1
ATOM 658 N N . TRP A 1 81 ? 18.449 7.298 -1.226 1.00 81.38 81 TRP A N 1
ATOM 659 C CA . TRP A 1 81 ? 17.399 6.474 -0.611 1.00 81.38 81 TRP A CA 1
ATOM 660 C C . TRP A 1 81 ? 17.806 5.924 0.768 1.00 81.38 81 TRP A C 1
ATOM 662 O O . TRP A 1 81 ? 17.095 6.098 1.759 1.00 81.38 81 TRP A O 1
ATOM 672 N N . SER A 1 82 ? 19.005 5.354 0.862 1.00 74.19 82 SER A N 1
ATOM 673 C CA . SER A 1 82 ? 19.623 4.844 2.092 1.00 74.19 82 SER A CA 1
ATOM 674 C C . SER A 1 82 ? 19.846 5.891 3.181 1.00 74.19 82 SER A C 1
ATOM 676 O O . SER A 1 82 ? 20.134 5.506 4.316 1.00 74.19 82 SER A O 1
ATOM 678 N N . ARG A 1 83 ? 19.697 7.189 2.875 1.00 75.56 83 ARG A N 1
ATOM 679 C CA . ARG A 1 83 ? 19.788 8.277 3.859 1.00 75.56 83 ARG A CA 1
ATOM 680 C C . ARG A 1 83 ? 18.484 8.531 4.606 1.00 75.56 83 ARG A C 1
ATOM 682 O O . ARG A 1 83 ? 18.502 9.207 5.631 1.00 75.56 83 ARG A O 1
ATOM 689 N N . LEU A 1 84 ? 17.355 8.010 4.130 1.00 80.06 84 LEU A N 1
ATOM 690 C CA . LEU A 1 84 ? 16.061 8.259 4.756 1.00 80.06 84 LEU A CA 1
ATOM 691 C C . LEU A 1 84 ? 15.923 7.479 6.079 1.00 80.06 84 LEU A C 1
ATOM 693 O O . LEU A 1 84 ? 16.104 6.257 6.093 1.00 80.06 84 LEU A O 1
ATOM 697 N N . PRO A 1 85 ? 15.565 8.141 7.198 1.00 77.38 85 PRO A N 1
ATOM 698 C CA . PRO A 1 85 ? 15.547 7.523 8.519 1.00 77.38 85 PRO A CA 1
ATOM 699 C C . PRO A 1 85 ? 14.237 6.761 8.772 1.00 77.38 85 PRO A C 1
ATOM 701 O O . PRO A 1 85 ? 13.448 7.095 9.648 1.00 77.38 85 PRO A O 1
ATOM 704 N N . PHE A 1 86 ? 13.990 5.686 8.028 1.00 81.69 86 PHE A N 1
ATOM 705 C CA . PHE A 1 86 ? 12.740 4.916 8.116 1.00 81.69 86 PHE A CA 1
ATOM 706 C C . PHE A 1 86 ? 12.576 4.072 9.399 1.00 81.69 86 PHE A C 1
ATOM 708 O O . PHE A 1 86 ? 11.582 3.359 9.558 1.00 81.69 86 PHE A O 1
ATOM 715 N N . ARG A 1 87 ? 13.528 4.126 10.342 1.00 82.75 87 ARG A N 1
ATOM 716 C CA . ARG A 1 87 ? 13.490 3.341 11.586 1.00 82.75 87 ARG A CA 1
ATOM 717 C C . ARG A 1 87 ? 12.869 4.145 12.726 1.00 82.75 87 ARG A C 1
ATOM 719 O O . ARG A 1 87 ? 13.550 4.935 13.367 1.00 82.75 87 ARG A O 1
ATOM 726 N N . PHE A 1 88 ? 11.602 3.865 13.023 1.00 90.69 88 PHE A N 1
ATOM 727 C CA . PHE A 1 88 ? 10.841 4.465 14.132 1.00 90.69 88 PHE A CA 1
ATOM 728 C C . PHE A 1 88 ? 10.416 3.424 15.185 1.00 90.69 88 PHE A C 1
ATOM 730 O O . PHE A 1 88 ? 9.391 3.570 15.853 1.00 90.69 88 PHE A O 1
ATOM 737 N N . SER A 1 89 ? 11.176 2.332 15.316 1.00 90.00 89 SER A N 1
ATOM 738 C CA . SER A 1 89 ? 10.805 1.157 16.118 1.00 90.00 89 SER A CA 1
ATOM 739 C C . SER A 1 89 ? 10.549 1.475 17.597 1.00 90.00 89 SER A C 1
ATOM 741 O O . SER A 1 89 ? 9.650 0.882 18.192 1.00 90.00 89 SER A O 1
ATOM 743 N N . LEU A 1 90 ? 11.255 2.453 18.180 1.00 94.12 90 LEU A N 1
ATOM 744 C CA . LEU A 1 90 ? 11.054 2.865 19.577 1.00 94.12 90 LEU A CA 1
ATOM 745 C C . LEU A 1 90 ? 9.702 3.538 19.840 1.00 94.12 90 LEU A C 1
ATOM 747 O O . LEU A 1 90 ? 9.255 3.561 20.985 1.00 94.12 90 LEU A O 1
ATOM 751 N N . ALA A 1 91 ? 9.038 4.054 18.805 1.00 95.25 91 ALA A N 1
ATOM 752 C CA . ALA A 1 91 ? 7.731 4.691 18.935 1.00 95.25 91 ALA A CA 1
ATOM 753 C C . ALA A 1 91 ? 6.560 3.704 18.850 1.00 95.25 91 ALA A C 1
ATOM 755 O O . ALA A 1 91 ? 5.452 4.028 19.280 1.00 95.25 91 ALA A O 1
ATOM 756 N N . LEU A 1 92 ? 6.791 2.495 18.326 1.00 95.38 92 LEU A N 1
ATOM 757 C CA . LEU A 1 92 ? 5.737 1.511 18.088 1.00 95.38 92 LEU A CA 1
ATOM 758 C C . LEU A 1 92 ? 5.002 1.127 19.384 1.00 95.38 92 LEU A C 1
ATOM 760 O O . LEU A 1 92 ? 3.773 1.160 19.428 1.00 95.38 92 LEU A O 1
ATOM 764 N N . GLY A 1 93 ? 5.753 0.824 20.447 1.00 95.25 93 GLY A N 1
ATOM 765 C CA . GLY A 1 93 ? 5.210 0.511 21.773 1.00 95.25 93 GLY A CA 1
ATOM 766 C C . GLY A 1 93 ? 4.336 1.639 22.344 1.00 95.25 93 GLY A C 1
ATOM 767 O O . GLY A 1 93 ? 3.148 1.402 22.584 1.00 95.25 93 GLY A O 1
ATOM 768 N N . PRO A 1 94 ? 4.871 2.868 22.505 1.00 96.75 94 PRO A N 1
ATOM 769 C CA . PRO A 1 94 ? 4.102 4.027 22.956 1.00 96.75 94 PRO A CA 1
ATOM 770 C C . PRO A 1 94 ? 2.812 4.265 22.162 1.00 96.75 94 PRO A C 1
ATOM 772 O O . PRO A 1 94 ? 1.759 4.486 22.758 1.00 96.75 94 PRO A O 1
ATOM 775 N N . PHE A 1 95 ? 2.845 4.175 20.827 1.00 96.88 95 PHE A N 1
ATOM 776 C CA . PHE A 1 95 ? 1.649 4.392 20.006 1.00 96.88 95 PHE A CA 1
ATOM 777 C C . PHE A 1 95 ? 0.568 3.324 20.221 1.00 96.88 95 PHE A C 1
ATOM 779 O O . PHE A 1 95 ? -0.615 3.665 20.315 1.00 96.88 95 PHE A O 1
ATOM 786 N N . ILE A 1 96 ? 0.951 2.050 20.363 1.00 95.56 96 ILE A N 1
ATOM 787 C CA . ILE A 1 96 ? 0.011 0.976 20.723 1.00 95.56 96 ILE A CA 1
ATOM 788 C C . ILE A 1 96 ? -0.571 1.226 22.121 1.00 95.56 96 ILE A C 1
ATOM 790 O O . ILE A 1 96 ? -1.780 1.091 22.319 1.00 95.56 96 ILE A O 1
ATOM 794 N N . TYR A 1 97 ? 0.255 1.658 23.075 1.00 95.94 97 TYR A N 1
ATOM 795 C CA . TYR A 1 97 ? -0.198 1.998 24.421 1.00 95.94 97 TYR A CA 1
ATOM 796 C C . TYR A 1 97 ? -1.208 3.148 24.432 1.00 95.94 97 TYR A C 1
ATOM 798 O O . TYR A 1 97 ? -2.283 3.001 25.009 1.00 95.94 97 TYR A O 1
ATOM 806 N N . PHE A 1 98 ? -0.933 4.263 23.752 1.00 95.25 98 PHE A N 1
ATOM 807 C CA . PHE A 1 98 ? -1.864 5.393 23.703 1.00 95.25 98 PHE A CA 1
ATOM 808 C C . PHE A 1 98 ? -3.172 5.063 22.980 1.00 95.25 98 PHE A C 1
ATOM 810 O O . PHE A 1 98 ? -4.230 5.571 23.362 1.00 95.25 98 PHE A O 1
ATOM 817 N N . TYR A 1 99 ? -3.130 4.180 21.979 1.00 93.69 99 TYR A N 1
ATOM 818 C CA . TYR A 1 99 ? -4.340 3.622 21.380 1.00 93.69 99 TYR A CA 1
ATOM 819 C C . TYR A 1 99 ? -5.194 2.894 22.427 1.00 93.69 99 TYR A C 1
ATOM 821 O O . TYR A 1 99 ? -6.383 3.189 22.576 1.00 93.69 99 TYR A O 1
ATOM 829 N N . VAL A 1 100 ? -4.581 1.988 23.193 1.00 92.25 100 VAL A N 1
ATOM 830 C CA . VAL A 1 100 ? -5.262 1.222 24.244 1.00 92.25 100 VAL A CA 1
ATOM 831 C C . VAL A 1 100 ? -5.763 2.138 25.359 1.00 92.25 100 VAL A C 1
ATOM 833 O O . VAL A 1 100 ? -6.921 2.017 25.749 1.00 92.25 100 VAL A O 1
ATOM 836 N N . LEU A 1 101 ? -4.950 3.099 25.807 1.00 92.06 101 LEU A N 1
ATOM 837 C CA . LEU A 1 101 ? -5.307 4.087 26.827 1.00 92.06 101 LEU A CA 1
ATOM 838 C C . LEU A 1 101 ? -6.533 4.899 26.430 1.00 92.06 101 LEU A C 1
ATOM 840 O O . LEU A 1 101 ? -7.446 5.071 27.231 1.00 92.06 101 LEU A O 1
ATOM 844 N N . LYS A 1 102 ? -6.602 5.368 25.182 1.00 90.00 102 LYS A N 1
ATOM 845 C CA . LYS A 1 102 ? -7.766 6.122 24.707 1.00 90.00 102 LYS A CA 1
ATOM 846 C C . LYS A 1 102 ? -9.020 5.269 24.560 1.00 90.00 102 LYS A C 1
ATOM 848 O O . LYS A 1 102 ? -10.117 5.803 24.702 1.00 90.00 102 LYS A O 1
ATOM 853 N N . ILE A 1 103 ? -8.880 3.973 24.291 1.00 84.88 103 ILE A N 1
ATOM 854 C CA . ILE A 1 103 ? -10.019 3.049 24.239 1.00 84.88 103 ILE A CA 1
ATOM 855 C C . ILE A 1 103 ? -10.537 2.711 25.637 1.00 84.88 103 ILE A C 1
ATOM 857 O O . ILE A 1 103 ? -11.750 2.642 25.826 1.00 84.88 103 ILE A O 1
ATOM 861 N N . THR A 1 104 ? -9.649 2.486 26.606 1.00 85.00 104 THR A N 1
ATOM 862 C CA . THR A 1 104 ? -10.034 2.122 27.979 1.00 85.00 104 THR A CA 1
ATOM 863 C C . THR A 1 104 ? -10.450 3.337 28.804 1.00 85.00 104 THR A C 1
ATOM 865 O O . THR 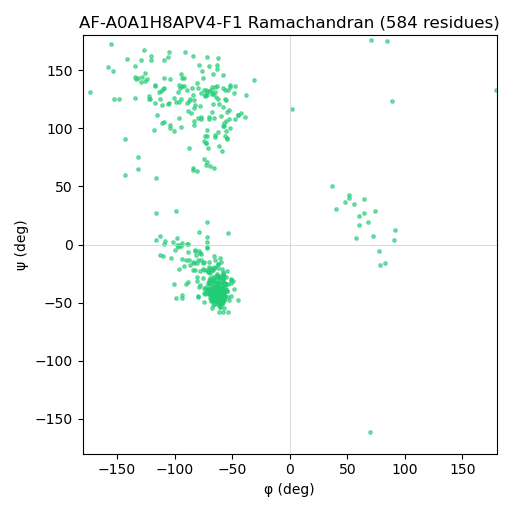A 1 104 ? -11.329 3.225 29.655 1.00 85.00 104 THR A O 1
ATOM 868 N N . GLN A 1 105 ? -9.870 4.510 28.535 1.00 85.00 105 GLN A N 1
ATOM 869 C CA . GLN A 1 105 ? -10.135 5.761 29.249 1.00 85.00 105 GLN A CA 1
ATOM 870 C C . GLN A 1 105 ? -10.404 6.933 28.280 1.00 85.00 105 GLN A C 1
ATOM 872 O O . GLN A 1 105 ? -9.569 7.830 28.132 1.00 85.00 105 GLN A O 1
ATOM 877 N N . PRO A 1 106 ? -11.592 7.005 27.644 1.00 78.56 106 PRO A N 1
ATOM 878 C CA . PRO A 1 106 ? -11.911 8.054 26.666 1.00 78.56 106 PRO A CA 1
ATOM 879 C C . PRO A 1 106 ? -11.800 9.488 27.212 1.00 78.56 106 PRO A C 1
ATOM 881 O O . PRO A 1 106 ? -11.455 10.409 26.474 1.00 78.56 106 PRO A O 1
ATOM 884 N N . GLY A 1 107 ? -12.061 9.678 28.512 1.00 78.62 107 GLY A N 1
ATOM 885 C CA . GLY A 1 107 ? -11.988 10.980 29.185 1.00 78.62 107 GLY A CA 1
ATOM 886 C C . GLY A 1 107 ? -10.571 11.467 29.510 1.00 78.62 107 GLY A C 1
ATOM 887 O O . GLY A 1 107 ? -10.404 12.614 29.924 1.00 78.62 107 GLY A O 1
ATOM 888 N N . TYR A 1 108 ? -9.545 10.632 29.325 1.00 85.38 108 TYR A N 1
ATOM 889 C CA . TYR A 1 108 ? -8.160 11.018 29.578 1.00 85.38 108 TYR A CA 1
ATOM 890 C C . TYR A 1 108 ? -7.732 12.137 28.617 1.00 85.38 108 TYR A C 1
ATOM 892 O O . TYR A 1 108 ? -7.857 11.985 27.402 1.00 85.38 108 TYR A O 1
ATOM 900 N N . LYS A 1 109 ? -7.209 13.259 29.118 1.00 87.94 109 LYS A N 1
ATOM 901 C CA . LYS A 1 109 ? -6.635 14.336 28.289 1.00 87.94 109 LYS A CA 1
ATOM 902 C C . LYS A 1 109 ? -5.119 14.164 28.234 1.00 87.94 109 LYS A C 1
ATOM 904 O O . LYS A 1 109 ? -4.506 13.997 29.281 1.00 87.94 109 LYS A O 1
ATOM 909 N N . LEU A 1 110 ? -4.552 14.214 27.027 1.00 87.06 110 LEU A N 1
ATOM 910 C CA . LEU A 1 110 ? -3.106 14.085 26.831 1.00 87.06 110 LEU A CA 1
ATOM 911 C C . LEU A 1 110 ? -2.398 15.274 27.487 1.00 87.06 110 LEU A C 1
ATOM 913 O O . LEU A 1 110 ? -2.803 16.420 27.279 1.00 87.06 110 LEU A O 1
ATOM 917 N N . ARG A 1 111 ? -1.372 14.995 28.284 1.00 90.19 111 ARG A N 1
ATOM 918 C CA . ARG A 1 111 ? -0.540 15.981 28.981 1.00 90.19 111 ARG A CA 1
ATOM 919 C C . ARG A 1 111 ? 0.822 16.088 28.303 1.00 90.19 111 ARG A C 1
ATOM 921 O O . ARG A 1 111 ? 1.254 15.173 27.614 1.00 90.19 111 ARG A O 1
ATOM 928 N N . LEU A 1 112 ? 1.547 17.178 28.549 1.00 88.38 112 LEU A N 1
ATOM 929 C CA . LEU A 1 112 ? 2.925 17.324 28.056 1.00 88.38 112 LEU A CA 1
ATOM 930 C C . LEU A 1 112 ? 3.861 16.233 28.601 1.00 88.38 112 LEU A C 1
ATOM 932 O O . LEU A 1 112 ? 4.778 15.813 27.908 1.00 88.38 112 LEU A O 1
ATOM 936 N N . THR A 1 113 ? 3.588 15.708 29.796 1.00 89.94 113 THR A N 1
ATOM 937 C CA . THR A 1 113 ? 4.317 14.566 30.371 1.00 89.94 113 THR A CA 1
ATOM 938 C C . THR A 1 113 ? 4.191 13.296 29.533 1.00 89.94 113 THR A C 1
ATOM 940 O O . THR A 1 113 ? 5.100 12.475 29.530 1.00 89.94 113 THR A O 1
ATOM 943 N N . ASP A 1 114 ? 3.102 13.145 28.780 1.00 90.44 114 ASP A N 1
ATOM 944 C CA . ASP A 1 114 ? 2.873 11.980 27.922 1.00 90.44 114 ASP A CA 1
ATOM 945 C C . ASP A 1 114 ? 3.818 11.983 26.714 1.00 90.44 114 ASP A C 1
ATOM 947 O O . ASP A 1 114 ? 4.136 10.928 26.164 1.00 90.44 114 ASP A O 1
ATOM 951 N N . LEU A 1 115 ? 4.322 13.164 26.329 1.00 90.50 115 LEU A N 1
ATOM 952 C CA . LEU A 1 115 ? 5.327 13.297 25.276 1.00 90.50 115 LEU A CA 1
ATOM 953 C C . LEU A 1 115 ? 6.677 12.693 25.685 1.00 90.50 115 LEU A C 1
ATOM 955 O O . LEU A 1 115 ? 7.449 12.304 24.811 1.00 90.50 115 LEU A O 1
ATOM 959 N N . LEU A 1 116 ? 6.947 12.537 26.989 1.00 93.50 116 LEU A N 1
ATOM 960 C CA . LEU A 1 116 ? 8.189 11.930 27.481 1.00 93.50 116 LEU A CA 1
ATOM 961 C C . LEU A 1 116 ? 8.348 10.478 27.005 1.00 93.50 116 LEU A C 1
ATOM 963 O O . LEU A 1 116 ? 9.467 10.019 26.790 1.00 93.50 116 LEU A O 1
ATOM 967 N N . HIS A 1 117 ? 7.242 9.768 26.752 1.00 93.19 117 HIS A N 1
ATOM 968 C CA . HIS A 1 117 ? 7.266 8.414 26.188 1.00 93.19 117 HIS A CA 1
ATOM 969 C C . HIS A 1 117 ? 7.884 8.347 24.781 1.00 93.19 117 HIS A C 1
ATOM 971 O O . HIS A 1 117 ? 8.282 7.269 24.342 1.00 93.19 117 HIS A O 1
ATOM 977 N N . PHE A 1 118 ? 8.008 9.487 24.092 1.00 94.56 118 PHE A N 1
ATOM 978 C CA . PHE A 1 118 ? 8.618 9.602 22.768 1.00 94.56 118 PHE A CA 1
ATOM 979 C C . PHE A 1 118 ? 10.054 10.156 22.801 1.00 94.56 118 PHE A C 1
ATOM 981 O O . PHE A 1 118 ? 10.676 10.269 21.748 1.00 94.56 118 PHE A O 1
ATOM 988 N N . ILE A 1 119 ? 10.640 10.433 23.973 1.00 93.12 119 ILE A N 1
ATOM 989 C CA . ILE A 1 119 ? 12.068 10.797 24.078 1.00 93.12 119 ILE A CA 1
ATOM 990 C C . ILE A 1 119 ? 12.985 9.726 23.458 1.00 93.12 119 ILE A C 1
ATOM 992 O O . ILE A 1 119 ? 13.871 10.097 22.686 1.00 93.12 119 ILE A O 1
ATOM 996 N N . PRO A 1 120 ? 12.776 8.411 23.694 1.00 93.62 120 PRO A N 1
ATOM 997 C CA . PRO A 1 120 ? 13.603 7.384 23.059 1.00 93.62 120 PRO A CA 1
ATOM 998 C C . PRO A 1 120 ? 13.549 7.430 21.526 1.00 93.62 120 PRO A C 1
ATOM 1000 O O . PRO A 1 120 ? 14.552 7.166 20.866 1.00 93.62 120 PRO A O 1
ATOM 1003 N N . LEU A 1 121 ? 12.402 7.811 20.951 1.00 93.81 121 LEU A N 1
ATOM 1004 C CA . LEU A 1 121 ? 12.271 8.010 19.508 1.00 93.81 121 LEU A CA 1
ATOM 1005 C C . LEU A 1 121 ? 13.168 9.153 19.028 1.00 93.81 121 LEU A C 1
ATOM 1007 O O . LEU A 1 121 ? 13.892 8.975 18.053 1.00 93.81 121 LEU A O 1
ATOM 1011 N N . LEU A 1 122 ? 13.124 10.305 19.704 1.00 92.31 122 LEU A N 1
ATOM 1012 C CA . LEU A 1 122 ? 13.956 11.458 19.353 1.00 92.31 122 LEU A CA 1
ATOM 1013 C C . LEU A 1 122 ? 15.441 11.098 19.415 1.00 92.31 122 LEU A C 1
ATOM 1015 O O . LEU A 1 122 ? 16.173 11.399 18.479 1.00 92.31 122 LEU A O 1
ATOM 1019 N N . LEU A 1 123 ? 15.864 10.371 20.454 1.00 90.56 123 LEU A N 1
ATOM 1020 C CA . LEU A 1 123 ? 17.238 9.886 20.572 1.00 90.56 123 LEU A CA 1
ATOM 1021 C C . LEU A 1 123 ? 17.633 8.986 19.388 1.00 90.56 123 LEU A C 1
ATOM 1023 O O . LEU A 1 123 ? 18.692 9.184 18.796 1.00 90.56 123 LEU A O 1
ATOM 1027 N N . GLN A 1 124 ? 16.770 8.041 18.995 1.00 90.56 124 GLN A N 1
ATOM 1028 C CA . GLN A 1 124 ? 16.999 7.197 17.815 1.00 90.56 124 GLN A CA 1
ATOM 1029 C C . GLN A 1 124 ? 17.115 8.019 16.528 1.00 90.56 124 GLN A C 1
ATOM 1031 O O . GLN A 1 124 ? 18.004 7.743 15.725 1.00 90.56 124 GLN A O 1
ATOM 1036 N N . GLN A 1 125 ? 16.268 9.034 16.333 1.00 90.31 125 GLN A N 1
ATOM 1037 C CA . GLN A 1 125 ? 16.349 9.900 15.153 1.00 90.31 125 GLN A CA 1
ATOM 1038 C C . GLN A 1 125 ? 17.609 10.774 15.152 1.00 90.31 125 GLN A C 1
ATOM 1040 O O . GLN A 1 125 ? 18.232 10.922 14.105 1.00 90.31 125 GLN A O 1
ATOM 1045 N N . CYS A 1 126 ? 18.040 11.291 16.305 1.00 88.56 126 CYS A N 1
ATOM 1046 C CA . CYS A 1 126 ? 19.290 12.046 16.420 1.00 88.56 126 CYS A CA 1
ATOM 1047 C C . CYS A 1 126 ? 20.515 11.182 16.087 1.00 88.56 126 CYS A C 1
ATOM 1049 O O . CYS A 1 126 ? 21.397 11.633 15.361 1.00 88.56 126 CYS A O 1
ATOM 1051 N N . ILE A 1 127 ? 20.557 9.928 16.556 1.00 84.75 127 ILE A N 1
ATOM 1052 C CA . ILE A 1 127 ? 21.644 8.991 16.227 1.00 84.75 127 ILE A CA 1
ATOM 1053 C C . ILE A 1 127 ? 21.660 8.678 14.724 1.00 84.75 127 ILE A C 1
ATOM 1055 O O . ILE A 1 127 ? 22.725 8.650 14.111 1.00 84.75 127 ILE A O 1
ATOM 1059 N N . LEU A 1 128 ? 20.486 8.481 14.113 1.00 81.31 128 LEU A N 1
ATOM 1060 C CA . LEU A 1 128 ? 20.373 8.286 12.664 1.00 81.31 128 LEU A CA 1
ATOM 1061 C C . LEU A 1 128 ? 20.854 9.517 11.885 1.00 81.31 128 LEU A C 1
ATOM 1063 O O . LEU A 1 128 ? 21.604 9.367 10.924 1.00 81.31 128 LEU A O 1
ATOM 1067 N N . ALA A 1 129 ? 20.464 10.721 12.310 1.00 83.12 129 ALA A N 1
ATOM 1068 C CA . ALA A 1 129 ? 20.882 11.974 11.688 1.00 83.12 129 ALA A CA 1
ATOM 1069 C C . ALA A 1 129 ? 22.397 12.200 11.796 1.00 83.12 129 ALA A C 1
ATOM 1071 O O . ALA A 1 129 ? 23.026 12.615 10.825 1.00 83.12 129 ALA A O 1
ATOM 1072 N N . TRP A 1 130 ? 22.996 11.864 12.941 1.00 81.62 130 TRP A N 1
ATOM 1073 C CA . TRP A 1 130 ? 24.447 11.916 13.115 1.00 81.62 130 TRP A CA 1
ATOM 1074 C C . TRP A 1 130 ? 25.152 10.933 12.173 1.00 81.62 130 TRP A C 1
ATOM 1076 O O . TRP A 1 130 ? 26.065 11.330 11.453 1.00 81.62 130 TRP A O 1
ATOM 1086 N N . GLY A 1 131 ? 24.676 9.688 12.077 1.00 75.12 131 GLY A N 1
ATOM 1087 C CA . GLY A 1 131 ? 25.234 8.709 11.140 1.00 75.12 131 GLY A CA 1
ATOM 1088 C C . GLY A 1 131 ? 25.224 9.180 9.678 1.00 75.12 131 GLY A C 1
ATOM 1089 O O . GLY A 1 131 ? 26.153 8.875 8.939 1.00 75.12 131 GLY A O 1
ATOM 1090 N N . ILE A 1 132 ? 24.221 9.965 9.262 1.00 73.50 132 ILE A N 1
ATOM 1091 C CA . ILE A 1 132 ? 24.179 10.579 7.919 1.00 73.50 132 ILE A CA 1
ATOM 1092 C C . ILE A 1 132 ? 25.285 11.633 7.748 1.00 73.50 132 ILE A C 1
ATOM 1094 O O . ILE A 1 132 ? 25.875 11.731 6.673 1.00 73.50 132 ILE A O 1
ATOM 1098 N N . GLY A 1 133 ? 25.534 12.443 8.780 1.00 70.12 133 GLY A N 1
ATOM 1099 C CA . GLY A 1 133 ? 26.492 13.551 8.733 1.00 70.12 133 GLY A CA 1
ATOM 1100 C C . GLY A 1 133 ? 27.959 13.121 8.785 1.00 70.12 133 GLY A C 1
ATOM 1101 O O . GLY A 1 133 ? 28.805 13.811 8.226 1.00 70.12 133 GLY A O 1
ATOM 1102 N N . ASP A 1 134 ? 28.255 11.986 9.422 1.00 68.31 134 ASP A N 1
ATOM 1103 C CA . ASP A 1 134 ? 29.624 11.492 9.626 1.00 68.31 134 ASP A CA 1
ATOM 1104 C C . ASP A 1 134 ? 30.278 10.966 8.337 1.00 68.31 134 ASP A C 1
ATOM 1106 O O . ASP A 1 134 ? 31.474 11.146 8.119 1.00 68.31 134 ASP A O 1
ATOM 1110 N N . ASN A 1 135 ? 29.505 10.333 7.447 1.00 63.78 135 ASN A N 1
ATOM 1111 C CA . ASN A 1 135 ? 30.067 9.706 6.252 1.00 63.78 135 ASN A CA 1
ATOM 1112 C C . ASN A 1 135 ? 29.147 9.847 5.032 1.00 63.78 135 ASN A C 1
ATOM 1114 O O . ASN A 1 135 ? 28.286 9.012 4.764 1.00 63.78 135 ASN A O 1
ATOM 1118 N N . ILE A 1 136 ? 29.351 10.922 4.265 1.00 61.22 136 ILE A N 1
ATOM 1119 C CA . ILE A 1 136 ? 28.497 11.299 3.124 1.00 61.22 136 ILE A CA 1
ATOM 1120 C C . ILE A 1 136 ? 28.519 10.237 2.004 1.00 61.22 136 ILE A C 1
ATOM 1122 O O . ILE A 1 136 ? 27.549 10.126 1.244 1.00 61.22 136 ILE A O 1
ATOM 1126 N N . SER A 1 137 ? 29.597 9.451 1.898 1.00 59.06 137 SER A N 1
ATOM 1127 C CA . SER A 1 137 ? 29.806 8.451 0.843 1.00 59.06 137 SER A CA 1
ATOM 1128 C C . SER A 1 137 ? 29.271 7.053 1.178 1.00 59.06 137 SER A C 1
ATOM 1130 O O . SER A 1 137 ? 29.131 6.238 0.268 1.00 59.06 137 SER A O 1
ATOM 1132 N N . VAL A 1 138 ? 28.930 6.768 2.440 1.00 61.62 138 VAL A N 1
ATOM 1133 C CA . VAL A 1 138 ? 28.442 5.452 2.883 1.00 61.62 138 VAL A CA 1
ATOM 1134 C C . VAL A 1 138 ? 26.958 5.540 3.234 1.00 61.62 138 VAL A C 1
ATOM 1136 O O . VAL A 1 138 ? 26.513 6.457 3.918 1.00 61.62 138 VAL A O 1
ATOM 1139 N N . ALA A 1 139 ? 26.169 4.570 2.773 1.00 64.56 139 ALA A N 1
ATOM 1140 C CA . ALA A 1 139 ? 24.760 4.452 3.137 1.00 64.56 139 ALA A CA 1
ATOM 1141 C C . ALA A 1 139 ? 24.594 4.428 4.673 1.00 64.56 139 ALA A C 1
ATOM 1143 O O . ALA A 1 139 ? 25.290 3.682 5.363 1.00 64.56 139 ALA A O 1
ATOM 1144 N N . THR A 1 140 ? 23.655 5.213 5.215 1.00 63.03 140 THR A N 1
ATOM 1145 C CA . THR A 1 140 ? 23.515 5.515 6.659 1.00 63.03 140 THR A CA 1
ATOM 1146 C C . THR A 1 140 ? 23.555 4.284 7.560 1.00 63.03 140 THR A C 1
ATOM 1148 O O . THR A 1 140 ? 24.163 4.294 8.631 1.00 63.03 140 THR A O 1
ATOM 1151 N N . TYR A 1 141 ? 22.943 3.195 7.100 1.00 63.91 141 TYR A N 1
ATOM 1152 C CA . TYR A 1 141 ? 22.811 1.934 7.828 1.00 63.91 141 TYR A CA 1
ATOM 1153 C C . TYR A 1 141 ? 24.070 1.048 7.812 1.00 63.91 141 TYR A C 1
ATOM 1155 O O . TYR A 1 141 ? 24.099 0.027 8.496 1.00 63.91 141 TYR A O 1
ATOM 1163 N N . TYR A 1 142 ? 25.108 1.439 7.070 1.00 65.56 142 TYR A N 1
ATOM 1164 C CA . TYR A 1 142 ? 26.400 0.750 6.980 1.00 65.56 142 TYR A CA 1
ATOM 1165 C C . TYR A 1 142 ? 27.536 1.522 7.659 1.00 65.56 142 TYR A C 1
ATOM 1167 O O . TYR A 1 142 ? 28.674 1.056 7.671 1.00 65.56 142 TYR A O 1
ATOM 1175 N N . THR A 1 143 ? 27.242 2.682 8.251 1.00 69.31 143 THR A N 1
ATOM 1176 C CA . THR A 1 143 ? 28.242 3.463 8.982 1.00 69.31 143 THR A CA 1
ATOM 1177 C C . THR A 1 143 ? 28.706 2.726 10.250 1.00 69.31 143 THR A C 1
ATOM 1179 O O . THR A 1 143 ? 27.908 2.024 10.885 1.00 69.31 143 THR A O 1
ATOM 1182 N N . PRO A 1 144 ? 29.980 2.868 10.666 1.00 70.06 144 PRO A N 1
ATOM 1183 C CA . PRO A 1 144 ? 30.505 2.205 11.864 1.00 70.06 144 PRO A CA 1
ATOM 1184 C C . PRO A 1 144 ? 29.721 2.568 13.132 1.00 70.06 144 PRO A C 1
ATOM 1186 O O . PRO A 1 144 ? 29.399 1.691 13.936 1.00 70.06 144 PRO A O 1
ATOM 1189 N N . ILE A 1 145 ? 29.343 3.845 13.256 1.00 70.75 145 ILE A N 1
ATOM 1190 C CA . ILE A 1 145 ? 28.507 4.380 14.340 1.00 70.75 145 ILE A CA 1
ATOM 1191 C C . ILE A 1 145 ? 27.167 3.643 14.387 1.00 70.75 145 ILE A C 1
ATOM 1193 O O . ILE A 1 145 ? 26.746 3.172 15.445 1.00 70.75 145 ILE A O 1
ATOM 1197 N N . PHE A 1 146 ? 26.514 3.482 13.233 1.00 69.94 146 PHE A N 1
ATOM 1198 C CA . PHE A 1 146 ? 25.253 2.760 13.155 1.00 69.94 146 PHE A CA 1
ATOM 1199 C C . PHE A 1 146 ? 25.412 1.270 13.464 1.00 69.94 146 PHE A C 1
ATOM 1201 O O . PHE A 1 146 ? 24.545 0.687 14.109 1.00 69.94 146 PHE A O 1
ATOM 1208 N N . ARG A 1 147 ? 26.513 0.636 13.051 1.00 71.88 147 ARG A N 1
ATOM 1209 C CA . ARG A 1 147 ? 26.767 -0.778 13.356 1.00 71.88 147 ARG A CA 1
ATOM 1210 C C . ARG A 1 147 ? 26.921 -1.012 14.865 1.00 71.88 147 ARG A C 1
ATOM 1212 O O . ARG A 1 147 ? 26.355 -1.971 15.380 1.00 71.88 147 ARG A O 1
ATOM 1219 N N . GLN A 1 148 ? 27.630 -0.130 15.571 1.00 76.88 148 GLN A N 1
ATOM 1220 C CA . GLN A 1 148 ? 27.834 -0.240 17.022 1.00 76.88 148 GLN A CA 1
ATOM 1221 C C . GLN A 1 148 ? 26.573 0.127 17.821 1.00 76.88 148 GLN A C 1
ATOM 1223 O O . GLN A 1 148 ? 26.124 -0.644 18.669 1.00 76.88 148 GLN A O 1
ATOM 1228 N N . LEU A 1 149 ? 25.951 1.275 17.528 1.00 81.44 149 LEU A N 1
ATOM 1229 C CA . LEU A 1 149 ? 24.758 1.740 18.248 1.00 81.44 149 LEU A CA 1
ATOM 1230 C C . LEU A 1 149 ? 23.476 1.022 17.811 1.00 81.44 149 LEU A C 1
ATOM 1232 O O . LEU A 1 149 ? 22.511 0.962 18.569 1.00 81.44 149 LEU A O 1
ATOM 1236 N N . GLY A 1 150 ? 23.445 0.450 16.609 1.00 78.44 150 GLY A N 1
ATOM 1237 C CA . GLY A 1 150 ? 22.280 -0.229 16.050 1.00 78.44 150 GLY A CA 1
ATOM 1238 C C . GLY A 1 150 ? 21.843 -1.436 16.873 1.00 78.44 150 GLY A C 1
ATOM 1239 O O . GLY A 1 150 ? 20.644 -1.643 17.046 1.00 78.44 150 GLY A O 1
ATOM 1240 N N . LEU A 1 151 ? 22.788 -2.191 17.445 1.00 78.19 151 LEU A N 1
ATOM 1241 C CA . LEU A 1 151 ? 22.473 -3.305 18.342 1.00 78.19 151 LEU A CA 1
ATOM 1242 C C . LEU A 1 151 ? 21.792 -2.804 19.622 1.00 78.19 151 LEU A C 1
ATOM 1244 O O . LEU A 1 151 ? 20.745 -3.327 20.004 1.00 78.19 151 LEU A O 1
ATOM 1248 N N . ILE A 1 152 ? 22.321 -1.734 20.222 1.00 86.31 152 ILE A N 1
ATOM 1249 C CA . ILE A 1 152 ? 21.739 -1.091 21.409 1.00 86.31 152 ILE A CA 1
ATOM 1250 C C . ILE A 1 152 ? 20.334 -0.565 21.095 1.00 86.31 152 ILE A C 1
ATOM 1252 O O . ILE A 1 152 ? 19.397 -0.819 21.848 1.00 86.31 152 ILE A O 1
ATOM 1256 N N . LEU A 1 153 ? 20.153 0.113 19.957 1.00 86.19 153 LEU A N 1
ATOM 1257 C CA . LEU A 1 153 ? 18.854 0.630 19.520 1.00 86.19 153 LEU A CA 1
ATOM 1258 C C . LEU A 1 153 ? 17.840 -0.487 19.243 1.00 86.19 153 LEU A C 1
ATOM 1260 O O . LEU A 1 153 ? 16.664 -0.332 19.571 1.00 86.19 153 LEU A O 1
ATOM 1264 N N . ASN A 1 154 ? 18.272 -1.616 18.675 1.00 85.81 154 ASN A N 1
ATOM 1265 C CA . ASN A 1 154 ? 17.413 -2.779 18.454 1.00 85.81 154 ASN A CA 1
ATOM 1266 C C . ASN A 1 154 ? 16.977 -3.408 19.785 1.00 85.81 154 ASN A C 1
ATOM 1268 O O . ASN A 1 154 ? 15.790 -3.681 19.963 1.00 85.81 154 ASN A O 1
ATOM 1272 N N . MET A 1 155 ? 17.902 -3.576 20.737 1.00 88.12 155 MET A N 1
ATOM 1273 C CA . MET A 1 155 ? 17.585 -4.070 22.082 1.00 88.12 155 MET A CA 1
ATOM 1274 C C . MET A 1 155 ? 16.655 -3.107 22.830 1.00 88.12 155 MET A C 1
ATOM 1276 O O . MET A 1 155 ? 15.662 -3.531 23.417 1.00 88.12 155 MET A O 1
ATOM 1280 N N . ALA A 1 156 ? 16.905 -1.799 22.743 1.00 91.88 156 ALA A N 1
ATOM 1281 C CA . ALA A 1 156 ? 16.045 -0.780 23.335 1.00 91.88 156 ALA A CA 1
ATOM 1282 C C . ALA A 1 156 ? 14.636 -0.794 22.718 1.00 91.88 156 ALA A C 1
ATOM 1284 O O . ALA A 1 156 ? 13.643 -0.729 23.444 1.00 91.88 156 ALA A O 1
ATOM 1285 N N . ALA A 1 157 ? 14.526 -0.922 21.391 1.00 91.31 157 ALA A N 1
ATOM 1286 C CA . ALA A 1 157 ? 13.242 -1.055 20.704 1.00 91.31 157 ALA A CA 1
ATOM 1287 C C . ALA A 1 157 ? 12.499 -2.321 21.137 1.00 91.31 157 ALA A C 1
ATOM 1289 O O . ALA A 1 157 ? 11.295 -2.272 21.390 1.00 91.31 157 ALA A O 1
ATOM 1290 N N . PHE A 1 158 ? 13.221 -3.431 21.283 1.00 92.31 158 PHE A N 1
ATOM 1291 C CA . PHE A 1 158 ? 12.666 -4.689 21.753 1.00 92.31 158 PHE A CA 1
ATOM 1292 C C . PHE A 1 158 ? 12.086 -4.570 23.169 1.00 92.31 158 PHE A C 1
ATOM 1294 O O . PHE A 1 158 ? 10.911 -4.878 23.383 1.00 92.31 158 PHE A O 1
ATOM 1301 N N . ILE A 1 159 ? 12.875 -4.043 24.109 1.00 93.88 159 ILE A N 1
ATOM 1302 C CA . ILE A 1 159 ? 12.460 -3.821 25.500 1.00 93.88 159 ILE A CA 1
ATOM 1303 C C . ILE A 1 159 ? 11.281 -2.843 25.563 1.00 93.88 159 ILE A C 1
ATOM 1305 O O . ILE A 1 159 ? 10.297 -3.111 26.254 1.00 93.88 159 ILE A O 1
ATOM 1309 N N . SER A 1 160 ? 11.346 -1.737 24.814 1.00 95.44 160 SER A N 1
ATOM 1310 C CA . SER A 1 160 ? 10.284 -0.727 24.751 1.00 95.44 160 SER A CA 1
ATOM 1311 C C . SER A 1 160 ? 8.958 -1.347 24.311 1.00 95.44 160 SER A C 1
ATOM 1313 O O . SER A 1 160 ? 7.964 -1.258 25.034 1.00 95.44 160 SER A O 1
ATOM 1315 N N . VAL A 1 161 ? 8.937 -2.041 23.168 1.00 95.50 161 VAL A N 1
ATOM 1316 C CA . VAL A 1 161 ? 7.709 -2.641 22.633 1.00 95.50 161 VAL A CA 1
ATOM 131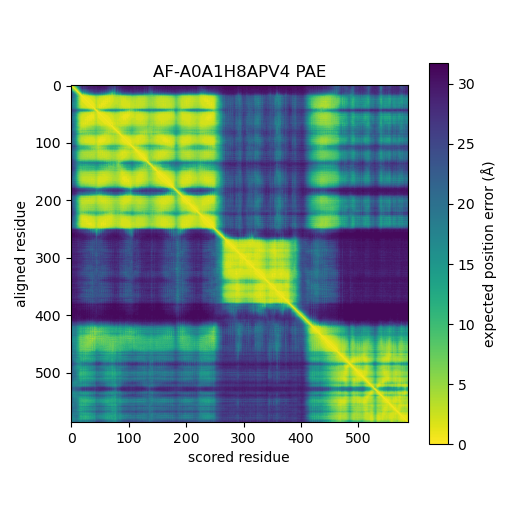7 C C . VAL A 1 161 ? 7.112 -3.634 23.628 1.00 95.50 161 VAL A C 1
ATOM 1319 O O . VAL A 1 161 ? 5.933 -3.510 23.952 1.00 95.50 161 VAL A O 1
ATOM 1322 N N . LEU A 1 162 ? 7.901 -4.555 24.190 1.00 95.75 162 LEU A N 1
ATOM 1323 C CA . LEU A 1 162 ? 7.385 -5.512 25.177 1.00 95.75 162 LEU A CA 1
ATOM 1324 C C . LEU A 1 162 ? 6.847 -4.835 26.441 1.00 95.75 162 LEU A C 1
ATOM 1326 O O . LEU A 1 162 ? 5.775 -5.206 26.922 1.00 95.75 162 LEU A O 1
ATOM 1330 N N . THR A 1 163 ? 7.544 -3.815 26.944 1.00 96.38 163 THR A N 1
ATOM 1331 C CA . THR A 1 163 ? 7.122 -3.059 28.131 1.00 96.38 163 THR A CA 1
ATOM 1332 C C . THR A 1 163 ? 5.765 -2.400 27.897 1.00 96.38 163 THR A C 1
ATOM 1334 O O . THR A 1 163 ? 4.835 -2.585 28.683 1.00 96.38 163 THR A O 1
ATOM 1337 N N . TYR A 1 164 ? 5.596 -1.690 26.779 1.00 97.50 164 TYR A N 1
ATOM 1338 C CA . TYR A 1 164 ? 4.330 -1.027 26.466 1.00 97.50 164 TYR A CA 1
ATOM 1339 C C . TYR A 1 164 ? 3.208 -2.007 26.114 1.00 97.50 164 TYR A C 1
ATOM 1341 O O . TYR A 1 164 ? 2.055 -1.737 26.455 1.00 97.50 164 TYR A O 1
ATOM 1349 N N . LEU A 1 165 ? 3.498 -3.155 25.492 1.00 96.00 165 LEU A N 1
ATOM 1350 C CA . LEU A 1 165 ? 2.499 -4.211 25.281 1.00 96.00 165 LEU A CA 1
ATOM 1351 C C . LEU A 1 165 ? 2.027 -4.804 26.617 1.00 96.00 165 LEU A C 1
ATOM 1353 O O . LEU A 1 165 ? 0.826 -5.015 26.797 1.00 96.00 165 LEU A O 1
ATOM 1357 N N . TYR A 1 166 ? 2.938 -5.013 27.571 1.00 95.94 166 TYR A N 1
ATOM 1358 C CA . TYR A 1 166 ? 2.600 -5.473 28.918 1.00 95.94 166 TYR A CA 1
ATOM 1359 C C . TYR A 1 166 ? 1.744 -4.448 29.675 1.00 95.94 166 TYR A C 1
ATOM 1361 O O . TYR A 1 166 ? 0.679 -4.796 30.190 1.00 95.94 166 TYR A O 1
ATOM 1369 N N . ILE A 1 167 ? 2.139 -3.169 29.676 1.00 95.50 167 ILE A N 1
ATOM 1370 C CA . ILE A 1 167 ? 1.351 -2.084 30.288 1.00 95.50 167 ILE A CA 1
ATOM 1371 C C . ILE A 1 167 ? -0.033 -1.992 29.632 1.00 95.50 167 ILE A C 1
ATOM 1373 O O . ILE A 1 167 ? -1.045 -1.905 30.326 1.00 95.50 167 ILE A O 1
ATOM 1377 N N . SER A 1 168 ? -0.101 -2.081 28.301 1.00 94.69 168 SER A N 1
ATOM 1378 C CA . SER A 1 168 ? -1.362 -2.091 27.550 1.00 94.69 168 SER A CA 1
ATOM 1379 C C . SER A 1 168 ? -2.268 -3.249 27.965 1.00 94.69 168 SER A C 1
ATOM 1381 O O . SER A 1 168 ? -3.469 -3.067 28.158 1.00 94.69 168 SER A O 1
ATOM 1383 N N . PHE A 1 169 ? -1.702 -4.444 28.136 1.00 93.06 169 PHE A N 1
ATOM 1384 C CA . PHE A 1 169 ? -2.440 -5.609 28.608 1.00 93.06 169 PHE A CA 1
ATOM 1385 C C . PHE A 1 169 ? -3.000 -5.393 30.022 1.00 93.06 169 PHE A C 1
ATOM 1387 O O . PHE A 1 169 ? -4.196 -5.599 30.240 1.00 93.06 169 PHE A O 1
ATOM 1394 N N . ARG A 1 170 ? -2.174 -4.905 30.956 1.00 92.00 170 ARG A N 1
ATOM 1395 C CA . ARG A 1 170 ? -2.590 -4.599 32.337 1.00 92.00 170 ARG A CA 1
ATOM 1396 C C . ARG A 1 170 ? -3.659 -3.514 32.394 1.00 92.00 170 ARG A C 1
ATOM 1398 O O . ARG A 1 170 ? -4.576 -3.597 33.206 1.00 92.00 170 ARG A O 1
ATOM 1405 N N . LEU A 1 171 ? -3.591 -2.528 31.504 1.00 90.56 171 LEU A N 1
ATOM 1406 C CA . LEU A 1 171 ? -4.593 -1.472 31.411 1.00 90.56 171 LEU A CA 1
ATOM 1407 C C . LEU A 1 171 ? -5.957 -2.009 30.955 1.00 90.56 171 LEU A C 1
ATOM 1409 O O . LEU A 1 171 ? -6.988 -1.616 31.500 1.00 90.56 171 LEU A O 1
ATOM 1413 N N . ILE A 1 172 ? -5.970 -2.937 29.992 1.00 87.81 172 ILE A N 1
ATOM 1414 C CA . ILE A 1 172 ? -7.197 -3.622 29.563 1.00 87.81 172 ILE A CA 1
ATOM 1415 C C . ILE A 1 172 ? -7.761 -4.475 30.707 1.00 87.81 172 ILE A C 1
ATOM 1417 O O . ILE A 1 172 ? -8.969 -4.473 30.930 1.00 87.81 172 ILE A O 1
ATOM 1421 N N . GLU A 1 173 ? -6.908 -5.192 31.438 1.00 84.81 173 GLU A N 1
ATOM 1422 C CA . GLU A 1 173 ? -7.316 -6.013 32.583 1.00 84.81 173 GLU A CA 1
ATOM 1423 C C . GLU A 1 173 ? -7.919 -5.165 33.715 1.00 84.81 173 GLU A C 1
ATOM 1425 O O . GLU A 1 173 ? -9.018 -5.459 34.184 1.00 84.81 173 GLU A O 1
ATOM 1430 N N . SER A 1 174 ? -7.260 -4.062 34.082 1.00 84.81 174 SER A N 1
ATOM 1431 C CA . SER A 1 174 ? -7.747 -3.101 35.079 1.00 84.81 174 SER A CA 1
ATOM 1432 C C . SER A 1 174 ? -9.101 -2.500 34.688 1.00 84.81 174 SER A C 1
ATOM 1434 O O . SER A 1 174 ? -10.024 -2.453 35.503 1.00 84.81 174 SER A O 1
ATOM 1436 N N . TYR A 1 175 ? -9.277 -2.139 33.412 1.00 83.38 175 TYR A N 1
ATOM 1437 C CA . TYR A 1 175 ? -10.563 -1.674 32.886 1.00 83.38 175 TYR A CA 1
ATOM 1438 C C . TYR A 1 175 ? -11.688 -2.704 33.095 1.00 83.38 175 TYR A C 1
ATOM 1440 O O . TYR A 1 175 ? -12.794 -2.343 33.498 1.00 83.38 175 TYR A O 1
ATOM 1448 N N . TYR A 1 176 ? -11.411 -3.996 32.883 1.00 76.25 176 TYR A N 1
ATOM 1449 C CA . TYR A 1 176 ? -12.388 -5.058 33.142 1.00 76.25 176 TYR A CA 1
ATOM 1450 C C . TYR A 1 176 ? -12.687 -5.267 34.627 1.00 76.25 176 TYR A C 1
ATOM 1452 O O . TYR A 1 176 ? -13.822 -5.595 34.959 1.00 76.25 176 TYR A O 1
ATOM 1460 N N . GLN A 1 177 ? -11.706 -5.077 35.512 1.00 74.69 177 GLN A N 1
ATOM 1461 C CA . GLN A 1 177 ? -11.906 -5.197 36.960 1.00 74.69 177 GLN A CA 1
ATOM 1462 C C . GLN A 1 177 ? -12.750 -4.045 37.533 1.00 74.69 177 GLN A C 1
ATOM 1464 O O . GLN A 1 177 ? -13.526 -4.257 38.461 1.00 74.69 177 GLN A O 1
ATOM 1469 N N . GLN A 1 178 ? -12.639 -2.834 36.972 1.00 70.38 178 GLN A N 1
ATOM 1470 C CA . GLN A 1 178 ? -13.386 -1.650 37.429 1.00 70.38 178 GLN A CA 1
ATOM 1471 C C . GLN A 1 178 ? -14.871 -1.656 37.038 1.00 70.38 178 GLN A C 1
ATOM 1473 O O . GLN A 1 178 ? -15.688 -0.995 37.684 1.00 70.38 178 GLN A O 1
ATOM 1478 N N . LEU A 1 179 ? -15.247 -2.409 36.003 1.00 68.31 179 LEU A N 1
ATOM 1479 C CA . LEU A 1 179 ? -16.641 -2.622 35.621 1.00 68.31 179 LEU A CA 1
ATOM 1480 C C . LEU A 1 179 ? -17.322 -3.523 36.672 1.00 68.31 179 LEU A C 1
ATOM 1482 O O . LEU A 1 179 ? -17.405 -4.729 36.493 1.00 68.31 179 LEU A O 1
ATOM 1486 N N . LYS A 1 180 ? -17.801 -2.962 37.794 1.00 54.38 180 LYS A N 1
ATOM 1487 C CA . LYS A 1 180 ? -18.606 -3.698 38.793 1.00 54.38 180 LYS A CA 1
ATOM 1488 C C . LYS A 1 180 ? -19.847 -4.294 38.112 1.00 54.38 180 LYS A C 1
ATOM 1490 O O . LYS A 1 180 ? -20.791 -3.577 37.780 1.00 54.38 180 LYS A O 1
ATOM 1495 N N . PHE A 1 181 ? -19.832 -5.601 37.866 1.00 56.34 181 PHE A N 1
ATOM 1496 C CA . PHE A 1 181 ? -20.876 -6.285 37.109 1.00 56.34 181 PHE A CA 1
ATOM 1497 C C . PHE A 1 181 ? -22.108 -6.550 37.987 1.00 56.34 181 PHE A C 1
ATOM 1499 O O . PHE A 1 181 ? -22.090 -7.421 38.850 1.00 56.34 181 PHE A O 1
ATOM 1506 N N . ASN A 1 182 ? -23.201 -5.825 37.734 1.00 47.38 182 ASN A N 1
ATOM 1507 C CA . ASN A 1 182 ? -24.538 -6.236 38.164 1.00 47.38 182 ASN A CA 1
ATOM 1508 C C . ASN A 1 182 ? -25.105 -7.208 37.117 1.00 47.38 182 ASN A C 1
ATOM 1510 O O . ASN A 1 182 ? -25.124 -6.875 35.931 1.00 47.38 182 ASN A O 1
ATOM 1514 N N . ASN A 1 183 ? -25.590 -8.372 37.564 1.00 44.59 183 ASN A N 1
ATOM 1515 C CA . ASN A 1 183 ? -25.992 -9.569 36.793 1.00 44.59 183 ASN A CA 1
ATOM 1516 C C . ASN A 1 183 ? -27.014 -9.397 35.636 1.00 44.59 183 ASN A C 1
ATOM 1518 O O . ASN A 1 183 ? -27.496 -10.391 35.104 1.00 44.59 183 ASN A O 1
ATOM 1522 N N . VAL A 1 184 ? -27.376 -8.182 35.212 1.00 42.97 184 VAL A N 1
ATOM 1523 C CA . VAL A 1 184 ? -28.516 -7.942 34.305 1.00 42.97 184 VAL A CA 1
ATOM 1524 C C . VAL A 1 184 ? -28.110 -7.487 32.888 1.00 42.97 184 VAL A C 1
ATOM 1526 O O . VAL A 1 184 ? -28.954 -7.494 32.001 1.00 42.97 184 VAL A O 1
ATOM 1529 N N . ASN A 1 185 ? -26.842 -7.149 32.599 1.00 44.56 185 ASN A N 1
ATOM 1530 C CA . ASN A 1 185 ? -26.434 -6.698 31.248 1.00 44.56 185 ASN A CA 1
ATOM 1531 C C . ASN A 1 185 ? -25.035 -7.181 30.801 1.00 44.56 185 ASN A C 1
ATOM 1533 O O . ASN A 1 185 ? -24.160 -6.397 30.434 1.00 44.56 185 ASN A O 1
ATOM 1537 N N . ASP A 1 186 ? -24.849 -8.501 30.740 1.00 49.91 186 ASP A N 1
ATOM 1538 C CA . ASP A 1 186 ? -23.571 -9.168 30.418 1.00 49.91 186 ASP A CA 1
ATOM 1539 C C . ASP A 1 186 ? -23.126 -9.070 28.934 1.00 49.91 186 ASP A C 1
ATOM 1541 O O . ASP A 1 186 ? -22.124 -9.648 28.508 1.00 49.91 186 ASP A O 1
ATOM 1545 N N . ARG A 1 187 ? -23.849 -8.297 28.110 1.00 45.81 187 ARG A N 1
ATOM 1546 C CA . ARG A 1 187 ? -23.657 -8.211 26.648 1.00 45.81 187 ARG A CA 1
ATOM 1547 C C . ARG A 1 187 ? -22.348 -7.502 26.239 1.00 45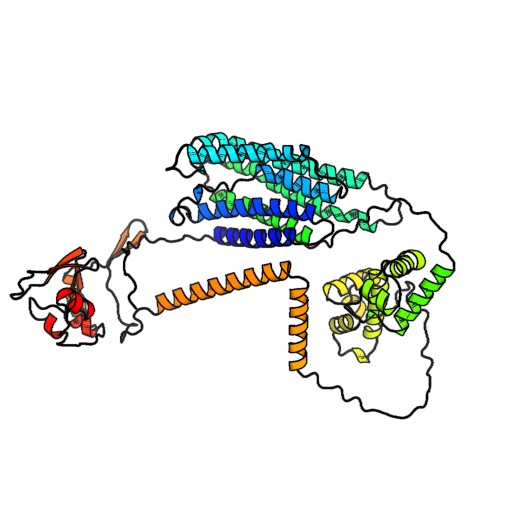.81 187 ARG A C 1
ATOM 1549 O O . ARG A 1 187 ? -21.867 -7.701 25.125 1.00 45.81 187 ARG A O 1
ATOM 1556 N N . TYR A 1 188 ? -21.746 -6.722 27.142 1.00 53.50 188 TYR A N 1
ATOM 1557 C CA . TYR A 1 188 ? -20.519 -5.940 26.903 1.00 53.50 188 TYR A CA 1
ATOM 1558 C C . TYR A 1 188 ? -19.234 -6.603 27.439 1.00 53.50 188 TYR A C 1
ATOM 1560 O O . TYR A 1 188 ? -18.131 -6.137 27.148 1.00 53.50 188 TYR A O 1
ATOM 1568 N N . ARG A 1 189 ? -19.352 -7.744 28.140 1.00 53.47 189 ARG A N 1
ATOM 1569 C CA . ARG A 1 189 ? -18.262 -8.465 28.835 1.00 53.47 189 ARG A CA 1
ATOM 1570 C C . ARG A 1 189 ? -17.097 -8.902 27.934 1.00 53.47 189 ARG A C 1
ATOM 1572 O O . ARG A 1 189 ? -15.986 -9.120 28.411 1.00 53.47 189 ARG A O 1
ATOM 1579 N N . ASN A 1 190 ? -17.332 -9.005 26.622 1.00 56.75 190 ASN A N 1
ATOM 1580 C CA . ASN A 1 190 ? -16.367 -9.528 25.649 1.00 56.75 190 ASN A CA 1
ATOM 1581 C C . ASN A 1 190 ? -15.907 -8.505 24.595 1.00 56.75 190 ASN A C 1
ATOM 1583 O O . ASN A 1 190 ? -15.146 -8.867 23.692 1.00 56.75 190 ASN A O 1
ATOM 1587 N N . GLN A 1 191 ? -16.335 -7.239 24.676 1.00 64.94 191 GLN A N 1
ATOM 1588 C CA . GLN A 1 191 ? -16.142 -6.298 23.568 1.00 64.94 191 GLN A CA 1
ATOM 1589 C C . GLN A 1 191 ? -14.680 -5.883 23.343 1.00 64.94 191 GLN A C 1
ATOM 1591 O O . GLN A 1 191 ? -14.337 -5.570 22.208 1.00 64.94 191 GLN A O 1
ATOM 1596 N N . MET A 1 192 ? -13.802 -5.959 24.353 1.00 68.62 192 MET A N 1
ATOM 1597 C CA . MET A 1 192 ? -12.365 -5.639 24.223 1.00 68.62 192 MET A CA 1
ATOM 1598 C C . MET A 1 192 ? -11.445 -6.875 24.291 1.00 68.62 192 MET A C 1
ATOM 1600 O O . MET A 1 192 ? -10.227 -6.747 24.210 1.00 68.62 192 MET A O 1
ATOM 1604 N N . ARG A 1 193 ? -11.989 -8.103 24.401 1.00 76.69 193 ARG A N 1
ATOM 1605 C CA . ARG A 1 193 ? -11.179 -9.346 24.420 1.00 76.69 193 ARG A CA 1
ATOM 1606 C C . ARG A 1 193 ? -10.483 -9.623 23.089 1.00 76.69 193 ARG A C 1
ATOM 1608 O O . ARG A 1 193 ? -9.537 -10.402 23.035 1.00 76.69 193 ARG A O 1
ATOM 1615 N N . TRP A 1 194 ? -10.982 -9.055 21.992 1.00 86.06 194 TRP A N 1
ATOM 1616 C CA . TRP A 1 194 ? -10.282 -9.132 20.709 1.00 86.06 194 TRP A CA 1
ATOM 1617 C C . TRP A 1 194 ? -8.947 -8.382 20.796 1.00 86.06 194 TRP A C 1
ATOM 1619 O O . TRP A 1 194 ? -7.925 -8.956 20.441 1.00 86.06 194 TRP A O 1
ATOM 1629 N N . LEU A 1 195 ? -8.939 -7.179 21.381 1.00 88.06 195 LEU A N 1
ATOM 1630 C CA . LEU A 1 195 ? -7.748 -6.345 21.495 1.00 88.06 195 LEU A CA 1
ATOM 1631 C C . LEU A 1 195 ? -6.688 -7.000 22.387 1.00 88.06 195 LEU A C 1
ATOM 1633 O O . LEU A 1 195 ? -5.535 -7.104 21.985 1.00 88.06 195 LEU A O 1
ATOM 1637 N N . SER A 1 196 ? -7.075 -7.550 23.543 1.00 87.44 196 SER A N 1
ATOM 1638 C CA . SER A 1 196 ? -6.123 -8.254 24.418 1.00 87.44 196 SER A CA 1
ATOM 1639 C C . SER A 1 196 ? -5.575 -9.553 23.815 1.00 87.44 196 SER A C 1
ATOM 1641 O O . SER A 1 196 ? -4.445 -9.940 24.109 1.00 87.44 196 SER A O 1
ATOM 1643 N N . ARG A 1 197 ? -6.347 -10.260 22.977 1.00 90.12 197 ARG A N 1
ATOM 1644 C CA . ARG A 1 197 ? -5.843 -11.427 22.232 1.00 90.12 197 ARG A CA 1
ATOM 1645 C C . ARG A 1 197 ? -4.843 -11.010 21.161 1.00 90.12 197 ARG A C 1
ATOM 1647 O O . ARG A 1 197 ? -3.781 -11.616 21.086 1.00 90.12 197 ARG A O 1
ATOM 1654 N N . LEU A 1 198 ? -5.151 -9.970 20.388 1.00 92.62 198 LEU A N 1
ATOM 1655 C CA . LEU A 1 198 ? -4.257 -9.507 19.332 1.00 92.62 198 LEU A CA 1
ATOM 1656 C C . LEU A 1 198 ? -2.971 -8.880 19.887 1.00 92.62 198 LEU A C 1
ATOM 1658 O O . LEU A 1 198 ? -1.903 -9.174 19.374 1.00 92.62 198 LEU A O 1
ATOM 1662 N N . ILE A 1 199 ? -3.032 -8.106 20.974 1.00 92.62 199 ILE A N 1
ATOM 1663 C CA . ILE A 1 199 ? -1.830 -7.561 21.633 1.00 92.62 199 ILE A CA 1
ATOM 1664 C C . ILE A 1 199 ? -0.920 -8.685 22.144 1.00 92.62 199 ILE A C 1
ATOM 1666 O O . ILE A 1 199 ? 0.290 -8.624 21.946 1.00 92.62 199 ILE A O 1
ATOM 1670 N N . ARG A 1 200 ? -1.484 -9.742 22.751 1.00 93.50 200 ARG A N 1
ATOM 1671 C CA . ARG A 1 200 ? -0.699 -10.909 23.195 1.00 93.50 200 ARG A CA 1
ATOM 1672 C C . ARG A 1 200 ? -0.082 -11.667 22.027 1.00 93.50 200 ARG A C 1
ATOM 1674 O O . ARG A 1 200 ? 1.095 -11.992 22.087 1.00 93.50 200 ARG A O 1
ATOM 1681 N N . ALA A 1 201 ? -0.846 -11.913 20.965 1.00 95.00 201 ALA A N 1
ATOM 1682 C CA . ALA A 1 201 ? -0.322 -12.558 19.764 1.00 95.00 201 ALA A CA 1
ATOM 1683 C C . ALA A 1 201 ? 0.780 -11.713 19.096 1.00 95.00 201 ALA A C 1
ATOM 1685 O O . ALA A 1 201 ? 1.801 -12.262 18.698 1.00 95.00 201 ALA A O 1
ATOM 1686 N N . PHE A 1 202 ? 0.632 -10.385 19.057 1.00 95.12 202 PHE A N 1
ATOM 1687 C CA . PHE A 1 202 ? 1.672 -9.483 18.561 1.00 95.12 202 PHE A CA 1
ATOM 1688 C C . PHE A 1 202 ? 2.924 -9.526 19.446 1.00 95.12 202 PHE A C 1
ATOM 1690 O O . PHE A 1 202 ? 4.028 -9.613 18.924 1.00 95.12 202 PHE A O 1
ATOM 1697 N N . GLY A 1 203 ? 2.766 -9.552 20.773 1.00 95.00 203 GLY A N 1
ATOM 1698 C CA . GLY A 1 203 ? 3.879 -9.724 21.710 1.00 95.00 203 GLY A CA 1
ATOM 1699 C C . GLY A 1 203 ? 4.604 -11.064 21.555 1.00 95.00 203 GLY A C 1
ATOM 1700 O O . GLY A 1 203 ? 5.829 -11.088 21.563 1.00 95.00 203 GLY A O 1
ATOM 1701 N N . LEU A 1 204 ? 3.874 -12.166 21.343 1.00 94.94 204 LEU A N 1
ATOM 1702 C CA . LEU A 1 204 ? 4.468 -13.480 21.064 1.00 94.94 204 LEU A CA 1
ATOM 1703 C C . LEU A 1 204 ? 5.264 -13.475 19.755 1.00 94.94 204 LEU A C 1
ATOM 1705 O O . LEU A 1 204 ? 6.390 -13.957 19.734 1.00 94.94 204 LEU A O 1
ATOM 1709 N N . LEU A 1 205 ? 4.716 -12.884 18.688 1.00 94.31 205 LEU A N 1
ATOM 1710 C CA . LEU A 1 205 ? 5.444 -12.703 17.428 1.00 94.31 205 LEU A CA 1
ATOM 1711 C C . LEU A 1 205 ? 6.681 -11.819 17.613 1.00 94.31 205 LEU A C 1
ATOM 1713 O O . LEU A 1 205 ? 7.723 -12.096 17.029 1.00 94.31 205 LEU A O 1
ATOM 1717 N N . TRP A 1 206 ? 6.590 -10.784 18.449 1.00 93.94 206 TRP A N 1
ATOM 1718 C CA . TRP A 1 206 ? 7.729 -9.930 18.768 1.00 93.94 206 TRP A CA 1
ATOM 1719 C C . TRP A 1 206 ? 8.832 -10.711 19.495 1.00 93.94 206 TRP A C 1
ATOM 1721 O O . TRP A 1 206 ? 9.999 -10.558 19.159 1.00 93.94 206 TRP A O 1
ATOM 1731 N N . LEU A 1 207 ? 8.478 -11.610 20.421 1.00 94.31 207 LEU A N 1
ATOM 1732 C CA . LEU A 1 207 ? 9.432 -12.477 21.125 1.00 94.31 207 LEU A CA 1
ATOM 1733 C C . LEU A 1 207 ? 10.171 -13.453 20.198 1.00 94.31 207 LEU A C 1
ATOM 1735 O O . LEU A 1 207 ? 11.298 -13.822 20.521 1.00 94.31 207 LEU A O 1
ATOM 1739 N N . LEU A 1 208 ? 9.600 -13.828 19.043 1.00 92.44 208 LEU A N 1
ATOM 1740 C CA . LEU A 1 208 ? 10.268 -14.700 18.063 1.00 92.44 208 LEU A CA 1
ATOM 1741 C C . LEU A 1 208 ? 11.556 -14.093 17.487 1.00 92.44 208 LEU A C 1
ATOM 1743 O O . LEU A 1 208 ? 12.391 -14.834 16.971 1.00 92.44 208 LEU A O 1
ATOM 1747 N N . TRP A 1 209 ? 11.769 -12.780 17.629 1.00 89.38 209 TRP A N 1
ATOM 1748 C CA . TRP A 1 209 ? 13.056 -12.159 17.315 1.00 89.38 209 TRP A CA 1
ATOM 1749 C C . TRP A 1 209 ? 14.209 -12.747 18.137 1.00 89.38 209 TRP A C 1
ATOM 1751 O O . TRP A 1 209 ? 15.296 -12.928 17.596 1.00 89.38 209 TRP A O 1
ATOM 1761 N N . LEU A 1 210 ? 13.995 -13.083 19.414 1.00 89.88 210 LEU A N 1
ATOM 1762 C CA . LEU A 1 210 ? 15.056 -13.594 20.292 1.00 89.88 210 LEU A CA 1
ATOM 1763 C C . LEU A 1 210 ? 15.667 -14.912 19.806 1.00 89.88 210 LEU A C 1
ATOM 1765 O O . LEU A 1 210 ? 16.871 -14.925 19.565 1.00 89.88 210 LEU A O 1
ATOM 1769 N N . PRO A 1 211 ? 14.908 -16.011 19.618 1.00 90.69 211 PRO A N 1
ATOM 1770 C CA . PRO A 1 211 ? 15.500 -17.259 19.146 1.00 90.69 211 PRO A CA 1
ATOM 1771 C C . PRO A 1 211 ? 16.095 -17.115 17.744 1.00 90.69 211 PRO A C 1
ATOM 1773 O O . PRO A 1 211 ? 17.114 -17.734 17.450 1.00 90.69 211 PRO A O 1
ATOM 1776 N N . TYR A 1 212 ? 15.506 -16.270 16.893 1.00 87.94 212 TYR A N 1
ATOM 1777 C CA . TYR A 1 212 ? 16.011 -16.040 15.543 1.00 87.94 212 TYR A CA 1
ATOM 1778 C C . TYR A 1 212 ? 17.382 -15.346 15.556 1.00 87.94 212 TYR A C 1
ATOM 1780 O O . TYR A 1 212 ? 18.344 -15.852 14.985 1.00 87.94 212 TYR A O 1
ATOM 1788 N N . THR A 1 213 ? 17.494 -14.228 16.278 1.00 84.25 213 THR A N 1
ATOM 1789 C CA . THR A 1 213 ? 18.762 -13.499 16.461 1.00 84.25 213 THR A CA 1
ATOM 1790 C C . THR A 1 213 ? 19.802 -14.314 17.229 1.00 84.25 213 THR A C 1
ATOM 1792 O O . THR A 1 213 ? 20.978 -14.259 16.891 1.00 84.25 213 THR A O 1
ATOM 1795 N N . ALA A 1 214 ? 19.393 -15.118 18.215 1.00 87.25 214 ALA A N 1
ATOM 1796 C CA . ALA A 1 214 ? 20.292 -16.030 18.917 1.00 87.25 214 ALA A CA 1
ATOM 1797 C C . ALA A 1 214 ? 20.843 -17.109 17.973 1.00 87.25 214 ALA A C 1
ATOM 1799 O O . ALA A 1 214 ? 22.031 -17.407 18.018 1.00 87.25 214 ALA A O 1
ATOM 1800 N N . THR A 1 215 ? 20.009 -17.664 17.090 1.00 88.38 215 THR A N 1
ATOM 1801 C CA . THR A 1 215 ? 20.447 -18.649 16.089 1.00 88.38 215 THR A CA 1
ATOM 1802 C C . THR A 1 215 ? 21.447 -18.026 15.115 1.00 88.38 215 THR A C 1
ATOM 1804 O O . THR A 1 215 ? 22.497 -18.610 14.854 1.00 88.38 215 THR A O 1
ATOM 1807 N N . ASP A 1 216 ? 21.158 -16.816 14.633 1.00 85.81 216 ASP A N 1
ATOM 1808 C CA . ASP A 1 216 ? 22.075 -16.047 13.788 1.00 85.81 216 ASP A CA 1
ATOM 1809 C C . ASP A 1 216 ? 23.412 -15.770 14.489 1.00 85.81 216 ASP A C 1
ATOM 1811 O O . ASP A 1 216 ? 24.480 -15.957 13.911 1.00 85.81 216 ASP A O 1
ATOM 1815 N N . TYR A 1 217 ? 23.366 -15.409 15.772 1.00 84.38 217 TYR A N 1
ATOM 1816 C CA . TYR A 1 217 ? 24.560 -15.146 16.565 1.00 84.38 217 TYR A CA 1
ATOM 1817 C C . TYR A 1 217 ? 25.402 -16.402 16.825 1.00 84.38 217 TYR A C 1
ATOM 1819 O O . TYR A 1 217 ? 26.591 -16.410 16.517 1.00 84.38 217 TYR A O 1
ATOM 1827 N N . PHE A 1 218 ? 24.802 -17.454 17.390 1.00 89.31 218 PHE A N 1
ATOM 1828 C CA . PHE A 1 218 ? 25.529 -18.632 17.874 1.00 89.31 218 PHE A CA 1
ATOM 1829 C C . PHE A 1 218 ? 25.944 -19.597 16.762 1.00 89.31 218 PHE A C 1
ATOM 1831 O O . PHE A 1 218 ? 27.010 -20.196 16.859 1.00 89.31 218 PHE A O 1
ATOM 1838 N N . TYR A 1 219 ? 25.119 -19.773 15.724 1.00 89.69 219 TYR A N 1
ATOM 1839 C CA . TYR A 1 219 ? 25.401 -20.739 14.656 1.00 89.69 219 TYR A CA 1
ATOM 1840 C C . TYR A 1 219 ? 26.005 -20.067 13.425 1.00 89.69 219 TYR A C 1
ATOM 1842 O O . TYR A 1 219 ? 26.999 -20.542 12.880 1.00 89.69 219 TYR A O 1
ATOM 1850 N N . PHE A 1 220 ? 25.428 -18.944 12.997 1.00 86.06 220 PHE A N 1
ATOM 1851 C CA . PHE A 1 220 ? 25.816 -18.281 11.751 1.00 86.06 220 PHE A CA 1
ATOM 1852 C C . PHE A 1 220 ? 26.784 -17.114 11.949 1.00 86.06 220 PHE A C 1
ATOM 1854 O O . PHE A 1 220 ? 27.197 -16.516 10.962 1.00 86.06 220 PHE A O 1
ATOM 1861 N N . HIS A 1 221 ? 27.186 -16.793 13.183 1.00 83.50 221 HIS A N 1
ATOM 1862 C CA . HIS A 1 221 ? 28.145 -15.724 13.485 1.00 83.50 221 HIS A CA 1
ATOM 1863 C C . HIS A 1 221 ? 27.774 -14.369 12.839 1.00 83.50 221 HIS A C 1
ATOM 1865 O O . HIS A 1 221 ? 28.645 -13.659 12.335 1.00 83.50 221 HIS A O 1
ATOM 1871 N N . TYR A 1 222 ? 26.481 -14.015 12.831 1.00 76.06 222 TYR A N 1
ATOM 1872 C CA . TYR A 1 222 ? 25.923 -12.828 12.154 1.00 76.06 222 TYR A CA 1
ATOM 1873 C C . TYR A 1 222 ? 26.130 -12.784 10.629 1.00 76.06 222 TYR A C 1
ATOM 1875 O O . TYR A 1 222 ? 26.140 -11.706 10.028 1.00 76.06 222 TYR A O 1
ATOM 1883 N N . GLN A 1 223 ? 26.308 -13.937 9.985 1.00 77.62 223 GLN A N 1
ATOM 1884 C CA . GLN A 1 223 ? 26.428 -14.027 8.529 1.00 77.62 223 GLN A CA 1
ATOM 1885 C C . GLN A 1 223 ? 25.073 -14.171 7.824 1.00 77.62 223 GLN A C 1
ATOM 1887 O O . GLN A 1 223 ? 25.036 -14.106 6.592 1.00 77.62 223 GLN A O 1
ATOM 1892 N N . LEU A 1 224 ? 23.952 -14.341 8.546 1.00 78.75 224 LEU A N 1
ATOM 1893 C CA . LEU A 1 224 ? 22.647 -14.366 7.887 1.00 78.75 224 LEU A CA 1
ATOM 1894 C C . LEU A 1 224 ? 22.332 -12.991 7.297 1.00 78.75 224 LEU A C 1
ATOM 1896 O O . LEU A 1 224 ? 22.225 -11.976 7.986 1.00 78.75 224 LEU A O 1
ATOM 1900 N N . GLY A 1 225 ? 22.125 -12.974 5.982 1.00 75.75 225 GLY A N 1
ATOM 1901 C CA . GLY A 1 225 ? 21.627 -11.796 5.292 1.00 75.75 225 GLY A CA 1
ATOM 1902 C C . GLY A 1 225 ? 20.228 -11.403 5.777 1.00 75.75 225 GLY A C 1
ATOM 1903 O O . GLY A 1 225 ? 19.454 -12.211 6.295 1.00 75.75 225 GLY A O 1
ATOM 1904 N N . MET A 1 226 ? 19.857 -10.149 5.519 1.00 79.31 226 MET A N 1
ATOM 1905 C CA . MET A 1 226 ? 18.538 -9.595 5.848 1.00 79.31 226 MET A CA 1
ATOM 1906 C C . MET A 1 226 ? 17.362 -10.450 5.342 1.00 79.31 226 MET A C 1
ATOM 1908 O O . MET A 1 226 ? 16.307 -10.483 5.974 1.00 79.31 226 MET A O 1
ATOM 1912 N N . GLN A 1 227 ? 17.563 -11.152 4.224 1.00 84.88 227 GLN A N 1
ATOM 1913 C CA . GLN A 1 227 ? 16.592 -12.038 3.581 1.00 84.88 227 GLN A CA 1
ATOM 1914 C C . GLN A 1 227 ? 16.057 -13.121 4.519 1.00 84.88 227 GLN A C 1
ATOM 1916 O O . GLN A 1 227 ? 14.880 -13.469 4.460 1.00 84.88 227 GLN A O 1
ATOM 1921 N N . ALA A 1 228 ? 16.891 -13.603 5.439 1.00 87.25 228 ALA A N 1
ATOM 1922 C CA . ALA A 1 228 ? 16.499 -14.620 6.401 1.00 87.25 228 ALA A CA 1
ATOM 1923 C C . ALA A 1 228 ? 15.366 -14.104 7.325 1.00 87.25 228 ALA A C 1
ATOM 1925 O O . ALA A 1 228 ? 14.444 -14.833 7.680 1.00 87.25 228 ALA A O 1
ATOM 1926 N N . TYR A 1 229 ? 15.364 -12.804 7.630 1.00 89.44 229 TYR A N 1
ATOM 1927 C CA . TYR A 1 229 ? 14.385 -12.157 8.507 1.00 89.44 229 TYR A CA 1
ATOM 1928 C C . TYR A 1 229 ? 13.062 -11.786 7.802 1.00 89.44 229 TYR A C 1
ATOM 1930 O O . TYR A 1 229 ? 12.121 -11.337 8.463 1.00 89.44 229 TYR A O 1
ATOM 1938 N N . TYR A 1 230 ? 12.945 -11.971 6.479 1.00 92.12 230 TYR A N 1
ATOM 1939 C CA . TYR A 1 230 ? 11.763 -11.560 5.704 1.00 92.12 230 TYR A CA 1
ATOM 1940 C C . TYR A 1 230 ? 10.431 -12.154 6.187 1.00 92.12 230 TYR A C 1
ATOM 1942 O O . TYR A 1 230 ? 9.471 -11.386 6.324 1.00 92.12 230 TYR A O 1
ATOM 1950 N N . PRO A 1 231 ? 10.334 -13.457 6.519 1.00 93.81 231 PRO A N 1
ATOM 1951 C CA . PRO A 1 231 ? 9.094 -14.022 7.044 1.00 93.81 231 PRO A CA 1
ATOM 1952 C C . PRO A 1 231 ? 8.623 -13.327 8.326 1.00 93.81 231 PRO A C 1
ATOM 1954 O O . PRO A 1 231 ? 7.434 -13.057 8.488 1.00 93.81 231 PRO A O 1
ATOM 1957 N N . LEU A 1 232 ? 9.552 -12.985 9.222 1.00 92.50 232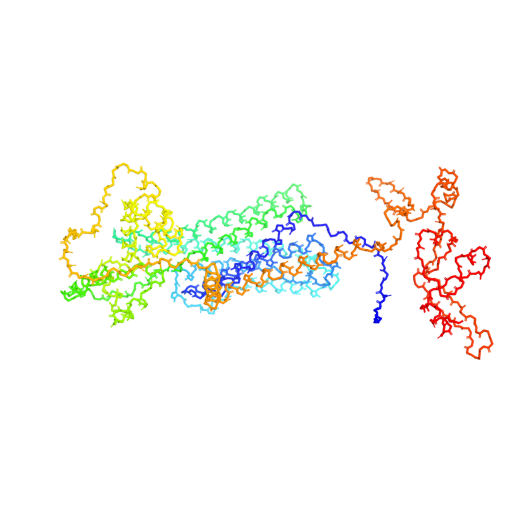 LEU A N 1
ATOM 1958 C CA . LEU A 1 232 ? 9.238 -12.346 10.498 1.00 92.50 232 LEU A CA 1
ATOM 1959 C C . LEU A 1 232 ? 8.729 -10.910 10.303 1.00 92.50 232 LEU A C 1
ATOM 1961 O O . LEU A 1 232 ? 7.742 -10.516 10.929 1.00 92.50 232 LEU A O 1
ATOM 1965 N N . TYR A 1 233 ? 9.346 -10.151 9.391 1.00 93.38 233 TYR A N 1
ATOM 1966 C CA . TYR A 1 233 ? 8.869 -8.821 8.999 1.00 93.38 233 TYR A CA 1
ATOM 1967 C C . TYR A 1 233 ? 7.438 -8.862 8.449 1.00 93.38 233 TYR A C 1
ATOM 1969 O O . TYR A 1 233 ? 6.585 -8.087 8.890 1.00 93.38 233 TYR A O 1
ATOM 1977 N N . LEU A 1 234 ? 7.153 -9.796 7.537 1.00 95.75 234 LEU A N 1
ATOM 1978 C CA . LEU A 1 234 ? 5.823 -9.955 6.947 1.00 95.75 234 LEU A CA 1
ATOM 1979 C C . LEU A 1 234 ? 4.775 -10.404 7.970 1.00 95.75 234 LEU A C 1
ATOM 1981 O O . LEU A 1 234 ? 3.659 -9.888 7.952 1.00 95.75 234 LEU A O 1
ATOM 1985 N N . LEU A 1 235 ? 5.118 -11.309 8.893 1.00 95.81 235 LEU A N 1
ATOM 1986 C CA . LEU A 1 235 ? 4.214 -11.728 9.970 1.00 95.81 235 LEU A CA 1
ATOM 1987 C C . LEU A 1 235 ? 3.846 -10.557 10.889 1.00 95.81 235 LEU A C 1
ATOM 1989 O O . LEU A 1 235 ? 2.677 -10.389 11.239 1.00 95.81 235 LEU A O 1
ATOM 1993 N N . LEU A 1 236 ? 4.819 -9.714 11.244 1.00 94.06 236 LEU A N 1
ATOM 1994 C CA . LEU A 1 236 ? 4.575 -8.516 12.049 1.00 94.06 236 LEU A CA 1
ATOM 1995 C C . LEU A 1 236 ? 3.714 -7.489 11.308 1.00 94.06 236 LEU A C 1
ATOM 1997 O O . LEU A 1 236 ? 2.775 -6.945 11.896 1.00 94.06 236 LEU A O 1
ATOM 2001 N N . ALA A 1 237 ? 3.989 -7.261 10.021 1.00 96.38 237 ALA A N 1
ATOM 2002 C CA . ALA A 1 237 ? 3.173 -6.396 9.177 1.00 96.38 237 ALA A CA 1
ATOM 2003 C C . ALA A 1 237 ? 1.736 -6.908 9.060 1.00 96.38 237 ALA A C 1
ATOM 2005 O O . ALA A 1 237 ? 0.796 -6.164 9.346 1.00 96.38 237 ALA A O 1
ATOM 2006 N N . GLY A 1 238 ? 1.561 -8.193 8.748 1.00 97.00 238 GLY A N 1
ATOM 2007 C CA . GLY A 1 238 ? 0.257 -8.846 8.681 1.00 97.00 238 GLY A CA 1
ATOM 2008 C C . GLY A 1 238 ? -0.513 -8.742 9.997 1.00 97.00 238 GLY A C 1
ATOM 2009 O O . GLY A 1 238 ? -1.697 -8.409 9.991 1.00 97.00 238 GLY A O 1
ATOM 2010 N N . MET A 1 239 ? 0.157 -8.931 11.137 1.00 96.31 239 MET A N 1
ATOM 2011 C CA . MET A 1 239 ? -0.469 -8.809 12.453 1.00 96.31 239 MET A CA 1
ATOM 2012 C C . MET A 1 239 ? -0.925 -7.375 12.760 1.00 96.31 239 MET A C 1
ATOM 2014 O O . MET A 1 239 ? -2.036 -7.168 13.249 1.00 96.31 239 MET A O 1
ATOM 2018 N N . MET A 1 240 ? -0.107 -6.369 12.441 1.00 95.88 240 MET A N 1
ATOM 2019 C CA . MET A 1 240 ? -0.472 -4.962 12.642 1.00 95.88 240 MET A CA 1
ATOM 2020 C C . MET A 1 240 ? -1.596 -4.511 11.710 1.00 95.88 240 MET A C 1
ATOM 2022 O O . MET A 1 240 ? -2.523 -3.828 12.150 1.00 95.88 240 MET A O 1
ATOM 2026 N N . ILE A 1 241 ? -1.578 -4.961 10.456 1.00 96.06 241 ILE A N 1
ATOM 2027 C CA . ILE A 1 241 ? -2.679 -4.763 9.509 1.00 96.06 241 ILE A CA 1
ATOM 2028 C C . ILE A 1 241 ? -3.952 -5.441 10.029 1.00 96.06 241 ILE A C 1
ATOM 2030 O O . ILE A 1 241 ? -5.031 -4.854 9.964 1.00 96.06 241 ILE A O 1
ATOM 2034 N N . TRP A 1 242 ? -3.850 -6.634 10.619 1.00 95.81 242 TRP A N 1
ATOM 2035 C CA . TRP A 1 242 ? -5.002 -7.330 11.187 1.00 95.81 242 TRP A CA 1
ATOM 2036 C C . TRP A 1 242 ? -5.597 -6.590 12.394 1.00 95.81 242 TRP A C 1
ATOM 2038 O O . TRP A 1 242 ? -6.823 -6.456 12.496 1.00 95.81 242 TRP A O 1
ATOM 2048 N N . ILE A 1 243 ? -4.758 -6.031 13.273 1.00 93.62 243 ILE A N 1
ATOM 2049 C CA . ILE A 1 243 ? -5.202 -5.144 14.362 1.00 93.62 243 ILE A CA 1
ATOM 2050 C C . ILE A 1 243 ? -5.921 -3.916 13.788 1.00 93.62 243 ILE A C 1
ATOM 2052 O O . ILE A 1 243 ? -7.007 -3.569 14.251 1.00 93.62 243 ILE A O 1
ATOM 2056 N N . ALA A 1 244 ? -5.371 -3.290 12.748 1.00 93.06 244 ALA A N 1
ATOM 2057 C CA . ALA A 1 244 ? -5.963 -2.118 12.105 1.00 93.06 244 ALA A CA 1
ATOM 2058 C C . ALA A 1 244 ? -7.318 -2.422 11.445 1.00 93.06 244 ALA A C 1
ATOM 2060 O O . ALA A 1 244 ? -8.298 -1.700 11.652 1.00 93.06 244 ALA A O 1
ATOM 2061 N N . ALA A 1 245 ? -7.403 -3.532 10.712 1.00 91.62 245 ALA A N 1
ATOM 2062 C CA . ALA A 1 245 ? -8.618 -3.985 10.049 1.00 91.62 245 ALA A CA 1
ATOM 2063 C C . ALA A 1 245 ? -9.728 -4.324 11.051 1.00 91.62 245 ALA A C 1
ATOM 2065 O O . ALA A 1 245 ? -10.890 -3.944 10.867 1.00 91.62 245 ALA A O 1
ATOM 2066 N N . THR A 1 246 ? -9.376 -5.008 12.143 1.00 89.06 246 THR A N 1
ATOM 2067 C CA . THR A 1 246 ? -10.327 -5.337 13.213 1.00 89.06 246 THR A CA 1
ATOM 2068 C C . THR A 1 246 ? -10.773 -4.094 13.976 1.00 89.06 246 THR A C 1
ATOM 2070 O O . THR A 1 246 ? -11.969 -3.958 14.226 1.00 89.06 246 THR A O 1
ATOM 2073 N N . ALA A 1 247 ? -9.869 -3.155 14.264 1.00 87.75 247 ALA A N 1
ATOM 2074 C CA . ALA A 1 247 ? -10.201 -1.868 14.873 1.00 87.75 247 ALA A CA 1
ATOM 2075 C C . ALA A 1 247 ? -11.180 -1.052 14.016 1.00 87.75 247 ALA A C 1
ATOM 2077 O O . ALA A 1 247 ? -12.154 -0.518 14.544 1.00 87.75 247 ALA A O 1
ATOM 2078 N N . HIS A 1 248 ? -10.965 -0.999 12.699 1.00 83.69 248 HIS A N 1
ATOM 2079 C CA . HIS A 1 248 ? -11.860 -0.303 11.773 1.00 83.69 248 HIS A CA 1
ATOM 2080 C C . HIS A 1 248 ? -13.238 -0.980 11.670 1.00 83.69 248 HIS A C 1
ATOM 2082 O O . HIS A 1 248 ? -14.267 -0.308 11.651 1.00 83.69 248 HIS A O 1
ATOM 2088 N N . SER A 1 249 ? -13.267 -2.316 11.659 1.00 79.38 249 SER A N 1
ATOM 2089 C CA . SER A 1 249 ? -14.498 -3.104 11.499 1.00 79.38 249 SER A CA 1
ATOM 2090 C C . SER A 1 249 ? -15.386 -3.134 12.745 1.00 79.38 249 SER A C 1
ATOM 2092 O O . SER A 1 249 ? -16.539 -3.562 12.671 1.00 79.38 249 SER A O 1
ATOM 2094 N N . LYS A 1 250 ? -14.874 -2.733 13.914 1.00 72.44 250 LYS A N 1
ATOM 2095 C CA . LYS A 1 250 ? -15.676 -2.619 15.135 1.00 72.44 250 LYS A CA 1
ATOM 2096 C C . LYS A 1 250 ? -16.397 -1.264 15.106 1.00 72.44 250 LYS A C 1
ATOM 2098 O O . LYS A 1 250 ? -15.738 -0.247 15.323 1.00 72.44 250 LYS A O 1
ATOM 2103 N N . PRO A 1 251 ? -17.727 -1.214 14.861 1.00 51.25 251 PRO A N 1
ATOM 2104 C CA . PRO A 1 251 ? -18.472 0.037 14.967 1.00 51.25 251 PRO A CA 1
ATOM 2105 C C . PRO A 1 251 ? -18.224 0.582 16.365 1.00 51.25 251 PRO A C 1
ATOM 2107 O O . PRO A 1 251 ? -18.375 -0.172 17.330 1.00 51.25 251 PRO A O 1
ATOM 2110 N N . GLY A 1 252 ? -17.741 1.829 16.429 1.00 52.84 252 GLY A N 1
ATOM 2111 C CA . GLY A 1 252 ? -17.226 2.455 17.642 1.00 52.84 252 GLY A CA 1
ATOM 2112 C C . GLY A 1 252 ? -18.083 2.053 18.824 1.00 52.84 252 GLY A C 1
ATOM 2113 O O . GLY A 1 252 ? -19.261 2.394 18.864 1.00 52.84 252 GLY A O 1
ATOM 2114 N N . SER A 1 253 ? -17.509 1.231 19.702 1.00 43.00 253 SER A N 1
ATOM 2115 C CA . SER A 1 253 ? -18.167 0.710 20.885 1.00 43.00 253 SER A CA 1
ATOM 2116 C C . SER A 1 253 ? -18.751 1.896 21.629 1.00 43.00 253 SER A C 1
ATOM 2118 O O . SER A 1 253 ? -18.028 2.619 22.309 1.00 43.00 253 SER A O 1
ATOM 2120 N N . SER A 1 254 ? -20.050 2.120 21.472 1.00 38.78 254 SER A N 1
ATOM 2121 C CA . SER A 1 254 ? -20.831 3.006 22.309 1.00 38.78 254 SER A CA 1
ATOM 2122 C C . SER A 1 254 ? -20.929 2.344 23.677 1.00 38.78 254 SER A C 1
ATOM 2124 O O . SER A 1 254 ? -21.993 1.898 24.097 1.00 38.78 254 SER A O 1
ATOM 2126 N N . VAL A 1 255 ? -19.803 2.242 24.379 1.00 41.25 255 VAL A N 1
ATOM 2127 C CA . VAL A 1 255 ? -19.849 2.275 25.826 1.00 41.25 255 VAL A CA 1
ATOM 2128 C C . VAL A 1 255 ? -20.157 3.734 26.101 1.00 41.25 255 VAL A C 1
ATOM 2130 O O . VAL A 1 255 ? -19.263 4.574 26.171 1.00 41.25 255 VAL A O 1
ATOM 2133 N N . MET A 1 256 ? -21.456 4.054 26.121 1.00 34.62 256 MET A N 1
ATOM 2134 C CA . MET A 1 256 ? -21.921 5.216 26.854 1.00 34.62 256 MET A CA 1
ATOM 2135 C C . MET A 1 256 ? -21.200 5.131 28.193 1.00 34.62 256 MET A C 1
ATOM 2137 O O . MET A 1 256 ? -21.445 4.209 28.973 1.00 34.62 256 MET A O 1
ATOM 2141 N N . VAL A 1 257 ? -20.275 6.064 28.422 1.00 35.41 257 VAL A N 1
ATOM 2142 C CA . VAL A 1 257 ? -20.006 6.535 29.773 1.00 35.41 257 VAL A CA 1
ATOM 2143 C C . VAL A 1 257 ? -21.393 6.684 30.364 1.00 35.41 257 VAL A C 1
ATOM 2145 O O . VAL A 1 257 ? -22.203 7.429 29.806 1.00 35.41 257 VAL A O 1
ATOM 2148 N N . GLN A 1 258 ? -21.718 5.860 31.362 1.00 32.09 258 GLN A N 1
ATOM 2149 C CA . GLN A 1 258 ? -22.915 6.072 32.150 1.00 32.09 258 GLN A CA 1
ATOM 2150 C C . GLN A 1 258 ? -22.874 7.549 32.508 1.00 32.09 258 GLN A C 1
ATOM 2152 O O . GLN A 1 258 ? -22.013 7.982 33.274 1.00 32.09 258 GLN A O 1
ATOM 2157 N N . ALA A 1 259 ? -23.761 8.330 31.890 1.00 30.95 259 ALA A N 1
ATOM 2158 C CA . ALA A 1 259 ? -24.159 9.579 32.482 1.00 30.95 259 ALA A CA 1
ATOM 2159 C C . ALA A 1 259 ? -24.484 9.219 33.932 1.00 30.95 259 ALA A C 1
ATOM 2161 O O . ALA A 1 259 ? -25.152 8.202 34.171 1.00 30.95 259 ALA A O 1
ATOM 2162 N N . SER A 1 260 ? -23.922 9.986 34.866 1.00 27.86 260 SER A N 1
ATOM 2163 C CA . SER A 1 260 ? -24.231 9.940 36.294 1.00 27.86 260 SER A CA 1
ATOM 2164 C C . SER A 1 260 ? -25.688 9.542 36.503 1.00 27.86 260 SER A C 1
ATOM 2166 O O . SER A 1 260 ? -26.509 9.981 35.700 1.00 27.86 260 SER A O 1
ATOM 2168 N N . PRO A 1 261 ? -26.032 8.732 37.521 1.00 33.00 261 PRO A N 1
ATOM 2169 C CA . PRO A 1 261 ? -27.370 8.176 37.672 1.00 33.00 261 PRO A CA 1
ATOM 2170 C C . PRO A 1 261 ? -28.395 9.312 37.711 1.00 33.00 261 PRO A C 1
ATOM 2172 O O . PRO A 1 261 ? -28.664 9.896 38.757 1.00 33.00 261 PRO A O 1
ATOM 2175 N N . VAL A 1 262 ? -28.953 9.645 36.547 1.00 36.25 262 VAL A N 1
ATOM 2176 C CA . VAL A 1 262 ? -30.063 10.571 36.427 1.00 36.25 262 VAL A CA 1
ATOM 2177 C C . VAL A 1 262 ? -31.217 9.798 37.021 1.00 36.25 262 VAL A C 1
ATOM 2179 O O . VAL A 1 262 ? -31.632 8.772 36.482 1.00 36.25 262 VAL A O 1
ATOM 2182 N N . PHE A 1 263 ? -31.596 10.248 38.212 1.00 35.97 263 PHE A N 1
ATOM 2183 C CA . PHE A 1 263 ? -32.791 9.937 38.972 1.00 35.97 263 PHE A CA 1
ATOM 2184 C C . PHE A 1 263 ? -33.716 8.919 38.302 1.00 35.97 263 PHE A C 1
ATOM 2186 O O . PHE A 1 263 ? -34.321 9.190 37.264 1.00 35.97 263 PHE A O 1
ATOM 2193 N N . LYS A 1 264 ? -33.888 7.765 38.962 1.00 36.00 264 LYS A N 1
ATOM 2194 C CA . LYS A 1 264 ? -35.026 6.867 38.746 1.00 36.00 264 LYS A CA 1
ATOM 2195 C C . LYS A 1 264 ? -36.318 7.639 39.043 1.00 36.00 264 LYS A C 1
ATOM 2197 O O . LYS A 1 264 ? -36.887 7.507 40.119 1.00 36.00 264 LYS A O 1
ATOM 2202 N N . THR A 1 265 ? -36.790 8.451 38.104 1.00 42.03 265 THR A N 1
ATOM 2203 C CA . THR A 1 265 ? -38.195 8.846 38.084 1.00 42.03 265 THR A CA 1
ATOM 2204 C C . THR A 1 265 ? -38.984 7.594 37.696 1.00 42.03 265 THR A C 1
ATOM 2206 O O . THR A 1 265 ? -38.583 6.898 36.754 1.00 42.03 265 THR A O 1
ATOM 2209 N N . PRO A 1 266 ? -40.069 7.245 38.407 1.00 51.81 266 PRO A N 1
ATOM 2210 C CA . PRO A 1 266 ? -40.947 6.163 37.987 1.00 51.81 266 PRO A CA 1
ATOM 2211 C C . PRO A 1 266 ? -41.362 6.403 36.534 1.00 51.81 266 PRO A C 1
ATOM 2213 O O . PRO A 1 266 ? -41.654 7.537 36.155 1.00 51.81 266 PRO A O 1
ATOM 2216 N N . VAL A 1 267 ? -41.360 5.353 35.708 1.00 59.25 267 VAL A N 1
ATOM 2217 C CA . VAL A 1 267 ? -41.878 5.432 34.335 1.00 59.25 267 VAL A CA 1
ATOM 2218 C C . VAL A 1 267 ? -43.316 5.943 34.427 1.00 59.25 267 VAL A C 1
ATOM 2220 O O . VAL A 1 267 ? -44.187 5.197 34.876 1.00 59.25 267 VAL A O 1
ATOM 2223 N N . SER A 1 268 ? -43.551 7.203 34.053 1.00 66.25 268 SER A N 1
ATOM 2224 C CA . SER A 1 268 ? -44.882 7.804 34.115 1.00 66.25 268 SER A CA 1
ATOM 2225 C C . SER A 1 268 ? -45.855 6.982 33.266 1.00 66.25 268 SER A C 1
ATOM 2227 O O . SER A 1 268 ? -45.472 6.405 32.240 1.00 66.25 268 SER A O 1
ATOM 2229 N N . ALA A 1 269 ? -47.117 6.893 33.692 1.00 68.12 269 ALA A N 1
ATOM 2230 C CA . ALA A 1 269 ? -48.160 6.187 32.944 1.00 68.12 269 ALA A CA 1
ATOM 2231 C C . ALA A 1 269 ? -48.255 6.688 31.487 1.00 68.12 269 ALA A C 1
ATOM 2233 O O . ALA A 1 269 ? -48.423 5.891 30.563 1.00 68.12 269 ALA A O 1
ATOM 2234 N N . GLU A 1 270 ? -48.012 7.983 31.281 1.00 74.38 270 GLU A N 1
ATOM 2235 C CA . GLU A 1 270 ? -47.916 8.638 29.975 1.00 74.38 270 GLU A CA 1
ATOM 2236 C C . GLU A 1 270 ? -46.814 8.035 29.083 1.00 74.38 270 GLU A C 1
ATOM 2238 O O . GLU A 1 270 ? -47.041 7.742 27.909 1.00 74.38 270 GLU A O 1
ATOM 2243 N N . LEU A 1 271 ? -45.623 7.760 29.630 1.00 75.50 271 LEU A N 1
ATOM 2244 C CA . LEU A 1 271 ? -44.511 7.214 28.849 1.00 75.50 271 LEU A CA 1
ATOM 2245 C C . LEU A 1 271 ? -44.782 5.766 28.405 1.00 75.50 271 LEU A C 1
ATOM 2247 O O . LEU A 1 271 ? -44.392 5.369 27.305 1.00 75.50 271 LEU A O 1
ATOM 2251 N N . ARG A 1 272 ? -45.509 4.982 29.217 1.00 75.81 272 ARG A N 1
ATOM 2252 C CA . ARG A 1 272 ? -45.986 3.642 28.823 1.00 75.81 272 ARG A CA 1
ATOM 2253 C C . ARG A 1 272 ? -47.034 3.714 27.712 1.00 75.81 272 ARG A C 1
ATOM 2255 O O . ARG A 1 272 ? -46.965 2.913 26.780 1.00 75.81 272 ARG A O 1
ATOM 2262 N N . GLN A 1 273 ? -47.956 4.678 27.775 1.00 80.38 273 GLN A N 1
ATOM 2263 C CA . GLN A 1 273 ? -48.937 4.916 26.710 1.00 80.38 273 GLN A CA 1
ATOM 2264 C C . GLN A 1 273 ? -48.256 5.333 25.399 1.00 80.38 273 GLN A C 1
ATOM 2266 O O . GLN A 1 273 ? -48.543 4.738 24.361 1.00 80.38 273 GLN A O 1
ATOM 2271 N N . LYS A 1 274 ? -47.281 6.253 25.447 1.00 83.50 274 LYS A N 1
ATOM 2272 C CA . LYS A 1 274 ? -46.461 6.634 24.281 1.00 83.50 274 LYS A CA 1
ATOM 2273 C C . LYS A 1 274 ? -45.708 5.436 23.688 1.00 83.50 274 LYS A C 1
ATOM 2275 O O . LYS A 1 274 ? -45.646 5.291 22.471 1.00 83.50 274 LYS A O 1
ATOM 2280 N N . GLY A 1 275 ? -45.196 4.526 24.521 1.00 83.62 275 GLY A N 1
ATOM 2281 C CA . GLY A 1 275 ? -44.583 3.276 24.057 1.00 83.62 275 GLY A CA 1
ATOM 2282 C C . GLY A 1 275 ? -45.563 2.349 23.323 1.00 83.62 275 GLY A C 1
ATOM 2283 O O . GLY A 1 275 ? -45.221 1.793 22.279 1.00 83.62 275 GLY A O 1
ATOM 2284 N N . ALA A 1 276 ? -46.787 2.192 23.834 1.00 83.25 276 ALA A N 1
ATOM 2285 C CA . ALA A 1 276 ? -47.826 1.389 23.185 1.00 83.25 276 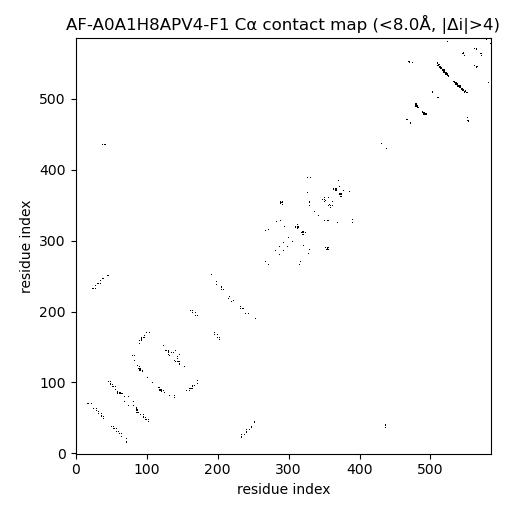ALA A CA 1
ATOM 2286 C C . ALA A 1 276 ? -48.315 2.018 21.868 1.00 83.25 276 ALA A C 1
ATOM 2288 O O . ALA A 1 276 ? -48.487 1.310 20.876 1.00 83.25 276 ALA A O 1
ATOM 2289 N N . TRP A 1 277 ? -48.482 3.343 21.843 1.00 88.81 277 TRP A N 1
ATOM 2290 C CA . TRP A 1 277 ? -48.781 4.109 20.632 1.00 88.81 277 TRP A CA 1
ATOM 2291 C C . TRP A 1 277 ? -47.695 3.926 19.568 1.00 88.81 277 TRP A C 1
ATOM 2293 O O . TRP A 1 277 ? -48.013 3.597 18.427 1.00 88.81 277 TRP A O 1
ATOM 2303 N N . LEU A 1 278 ? -46.417 4.027 19.953 1.00 88.50 278 LEU A N 1
ATOM 2304 C CA . LEU A 1 278 ? -45.297 3.873 19.025 1.00 88.50 278 LEU A CA 1
ATOM 2305 C C . LEU A 1 278 ? -45.311 2.499 18.342 1.00 88.50 278 LEU A C 1
ATOM 2307 O O . LEU A 1 278 ? -45.064 2.417 17.144 1.00 88.50 278 LEU A O 1
ATOM 2311 N N . ARG A 1 279 ? -45.652 1.421 19.064 1.00 86.81 279 ARG A N 1
ATOM 2312 C CA . ARG A 1 279 ? -45.812 0.089 18.450 1.00 86.81 279 ARG A CA 1
ATOM 2313 C C . ARG A 1 279 ? -46.895 0.085 17.372 1.00 86.81 279 ARG A C 1
ATOM 2315 O O . ARG A 1 279 ? -46.629 -0.352 16.259 1.00 86.81 279 ARG A O 1
ATOM 2322 N N . LYS A 1 280 ? -48.076 0.632 17.683 1.00 85.00 280 LYS A N 1
ATOM 2323 C CA . LYS A 1 280 ? -49.203 0.698 16.738 1.00 85.00 280 LYS A CA 1
ATOM 2324 C C . LYS A 1 280 ? -48.862 1.499 15.485 1.00 85.00 280 LYS A C 1
ATOM 2326 O O . LYS A 1 280 ? -49.193 1.073 14.388 1.00 85.00 280 LYS A O 1
ATOM 2331 N N . VAL A 1 281 ? -48.198 2.644 15.636 1.00 85.62 281 VAL A N 1
ATOM 2332 C CA . VAL A 1 281 ? -47.861 3.520 14.503 1.00 85.62 281 VAL A CA 1
ATOM 2333 C C . VAL A 1 281 ? -46.795 2.902 13.600 1.00 85.62 281 VAL A C 1
ATOM 2335 O O . VAL A 1 281 ? -46.892 3.017 12.378 1.00 85.62 281 VAL A O 1
ATOM 2338 N N . ILE A 1 282 ? -45.803 2.222 14.181 1.00 88.06 282 ILE A N 1
ATOM 2339 C CA . ILE A 1 282 ? -44.763 1.507 13.427 1.00 88.06 282 ILE A CA 1
ATOM 2340 C C . ILE A 1 282 ? -45.361 0.352 12.628 1.00 88.06 282 ILE A C 1
ATOM 2342 O O . ILE A 1 282 ? -44.989 0.157 11.473 1.00 88.06 282 ILE A O 1
ATOM 2346 N N . GLU A 1 283 ? -46.294 -0.384 13.233 1.00 84.00 283 GLU A N 1
ATOM 2347 C CA . GLU A 1 283 ? -46.997 -1.493 12.595 1.00 84.00 283 GLU A CA 1
ATOM 2348 C C . GLU A 1 283 ? -47.933 -1.006 11.481 1.00 84.00 283 GLU A C 1
ATOM 2350 O O . GLU A 1 283 ? -47.832 -1.485 10.355 1.00 84.00 283 GLU A O 1
ATOM 2355 N N . ALA A 1 284 ? -48.765 0.005 11.756 1.00 79.94 284 ALA A N 1
ATOM 2356 C CA . ALA A 1 284 ? -49.740 0.539 10.805 1.00 79.94 284 ALA A CA 1
ATOM 2357 C C . ALA A 1 284 ? -49.094 1.135 9.545 1.00 79.94 284 ALA A C 1
ATOM 2359 O O . ALA A 1 284 ? -49.603 0.947 8.446 1.00 79.94 284 ALA A O 1
ATOM 2360 N N . ASN A 1 285 ? -47.964 1.834 9.694 1.00 83.00 285 ASN A N 1
ATOM 2361 C CA . ASN A 1 285 ? -47.281 2.487 8.572 1.00 83.00 285 ASN A CA 1
ATOM 2362 C C . ASN A 1 285 ? -46.143 1.652 7.974 1.00 83.00 285 ASN A C 1
ATOM 2364 O O . ASN A 1 285 ? -45.465 2.117 7.060 1.00 83.00 285 ASN A O 1
ATOM 2368 N N . ARG A 1 286 ? -45.880 0.459 8.523 1.00 87.31 286 ARG A N 1
ATOM 2369 C CA . ARG A 1 286 ? -44.804 -0.452 8.098 1.00 87.31 286 ARG A CA 1
ATOM 2370 C C . ARG A 1 286 ? -43.443 0.239 7.935 1.00 87.31 286 ARG A C 1
ATOM 2372 O O . ARG A 1 286 ? -42.647 -0.117 7.072 1.00 87.31 286 ARG A O 1
ATOM 2379 N N . TYR A 1 287 ? -43.128 1.210 8.803 1.00 87.06 287 TYR A N 1
ATOM 2380 C CA . TYR A 1 287 ? -41.891 2.003 8.696 1.00 87.06 287 TYR A CA 1
ATOM 2381 C C . TYR A 1 287 ? -40.619 1.147 8.720 1.00 87.06 287 TYR A C 1
ATOM 2383 O O . TYR A 1 287 ? -39.586 1.571 8.211 1.00 87.06 287 TYR A O 1
ATOM 2391 N N . TYR A 1 288 ? -40.688 -0.054 9.295 1.00 88.81 288 TYR A N 1
ATOM 2392 C CA . TYR A 1 288 ? -39.587 -1.007 9.340 1.00 88.81 288 TYR A CA 1
ATOM 2393 C C . TYR A 1 288 ? -39.161 -1.541 7.960 1.00 88.81 288 TYR A C 1
ATOM 2395 O O . TYR A 1 288 ? -38.025 -1.998 7.850 1.00 88.81 288 TYR A O 1
ATOM 2403 N N . GLU A 1 289 ? -39.993 -1.455 6.916 1.00 86.00 289 GLU A N 1
ATOM 2404 C CA . GLU A 1 289 ? -39.618 -1.842 5.542 1.00 86.00 289 GLU A CA 1
ATOM 2405 C C . GLU A 1 289 ? -38.634 -0.857 4.893 1.00 86.00 289 GLU A C 1
ATOM 2407 O O . GLU A 1 289 ? -37.891 -1.220 3.983 1.00 86.00 289 GLU A O 1
ATOM 2412 N N . ASP A 1 290 ? -38.573 0.383 5.386 1.00 84.50 290 ASP A N 1
ATOM 2413 C CA . ASP A 1 290 ? -37.598 1.365 4.924 1.00 84.50 290 ASP A CA 1
ATOM 2414 C C . ASP A 1 290 ? -36.200 0.961 5.406 1.00 84.50 290 ASP A C 1
ATOM 2416 O O . ASP A 1 290 ? -35.875 1.001 6.598 1.00 84.50 290 ASP A O 1
ATOM 2420 N N . ALA A 1 291 ? -35.360 0.544 4.464 1.00 80.81 291 ALA A N 1
ATOM 2421 C CA . ALA A 1 291 ? -34.029 0.044 4.754 1.00 80.81 291 ALA A CA 1
ATOM 2422 C C . ALA A 1 291 ? -33.083 1.158 5.259 1.00 80.81 291 ALA A C 1
ATOM 2424 O O . ALA A 1 291 ? -32.166 0.890 6.041 1.00 80.81 291 ALA A O 1
ATOM 2425 N N . GLU A 1 292 ? -33.352 2.427 4.929 1.00 79.56 292 GLU A N 1
ATOM 2426 C CA . GLU A 1 292 ? -32.583 3.586 5.404 1.00 79.56 292 GLU A CA 1
ATOM 2427 C C . GLU A 1 292 ? -33.099 4.157 6.740 1.00 79.56 292 GLU A C 1
ATOM 2429 O O . GLU A 1 292 ? -32.514 5.114 7.267 1.00 79.56 292 GLU A O 1
ATOM 2434 N N . LEU A 1 293 ? -34.152 3.560 7.321 1.00 83.19 293 LEU A N 1
ATOM 2435 C CA . LEU A 1 293 ? -34.760 4.042 8.559 1.00 83.19 293 LEU A CA 1
ATOM 2436 C C . LEU A 1 293 ? -33.741 4.082 9.705 1.00 83.19 293 LEU A C 1
ATOM 2438 O O . LEU A 1 293 ? -33.214 3.065 10.162 1.00 83.19 293 LEU A O 1
ATOM 2442 N N . ASN A 1 294 ? -33.524 5.287 10.214 1.00 85.75 294 ASN A N 1
ATOM 2443 C CA . ASN A 1 294 ? -32.728 5.579 11.396 1.00 85.75 294 ASN A CA 1
ATOM 2444 C C . ASN A 1 294 ? -33.538 6.417 12.398 1.00 85.75 294 ASN A C 1
ATOM 2446 O O . ASN A 1 294 ? -34.597 6.956 12.068 1.00 85.75 294 ASN A O 1
ATOM 2450 N N . LEU A 1 295 ? -33.030 6.536 13.626 1.00 78.06 295 LEU A N 1
ATOM 2451 C CA . LEU A 1 295 ? -33.721 7.228 14.716 1.00 78.06 295 LEU A CA 1
ATOM 2452 C C . LEU A 1 295 ? -34.116 8.669 14.348 1.00 78.06 295 LEU A C 1
ATOM 2454 O O . LEU A 1 295 ? -35.223 9.083 14.674 1.00 78.06 295 LEU A O 1
ATOM 2458 N N . THR A 1 296 ? -33.249 9.402 13.643 1.00 73.69 296 THR A N 1
ATOM 2459 C CA . THR A 1 296 ? -33.518 10.779 13.202 1.00 73.69 296 THR A CA 1
ATOM 2460 C C . THR A 1 296 ? -34.663 10.821 12.198 1.00 73.69 296 THR A C 1
ATOM 2462 O O . THR A 1 296 ? -35.651 11.509 12.425 1.00 73.69 296 THR A O 1
ATOM 2465 N N . SER A 1 297 ? -34.586 10.001 11.147 1.00 70.19 297 SER A N 1
ATOM 2466 C CA . SER A 1 297 ? -35.632 9.931 10.120 1.00 70.19 297 SER A CA 1
ATOM 2467 C C . SER A 1 297 ? -36.985 9.468 10.671 1.00 70.19 297 SER A C 1
ATOM 2469 O O . SER A 1 297 ? -38.026 9.903 10.190 1.00 70.19 297 SER A O 1
ATOM 2471 N N . LEU A 1 298 ? -36.997 8.601 11.693 1.00 81.94 298 LEU A N 1
ATOM 2472 C CA . LEU A 1 298 ? -38.243 8.180 12.327 1.00 81.94 298 LEU A CA 1
ATOM 2473 C C . LEU A 1 298 ? -38.814 9.283 13.226 1.00 81.94 298 LEU A C 1
ATOM 2475 O O . LEU A 1 298 ? -40.025 9.463 13.259 1.00 81.94 298 LEU A O 1
ATOM 2479 N N . ALA A 1 299 ? -37.962 10.027 13.933 1.00 76.69 299 ALA A N 1
ATOM 2480 C CA . ALA A 1 299 ? -38.394 11.158 14.747 1.00 76.69 299 ALA A CA 1
ATOM 2481 C C . ALA A 1 299 ? -39.068 12.233 13.878 1.00 76.69 299 ALA A C 1
ATOM 2483 O O . ALA A 1 299 ? -40.174 12.660 14.197 1.00 76.69 299 ALA A O 1
ATOM 2484 N N . GLU A 1 300 ? -38.470 12.561 12.728 1.00 76.88 300 GLU A N 1
ATOM 2485 C CA . GLU A 1 300 ? -39.054 13.471 11.732 1.00 76.88 300 GLU A CA 1
ATOM 2486 C C . GLU A 1 300 ? -40.410 12.969 11.216 1.00 76.88 300 GLU A C 1
ATOM 2488 O O . GLU A 1 300 ? -41.390 13.710 11.256 1.00 76.88 300 GLU A O 1
ATOM 2493 N N . LYS A 1 301 ? -40.505 11.693 10.805 1.00 78.56 301 LYS A N 1
ATOM 2494 C CA . LYS A 1 301 ? -41.763 11.085 10.322 1.00 78.56 301 LYS A CA 1
ATOM 2495 C C . LYS A 1 301 ? -42.880 11.086 11.374 1.00 78.56 301 LYS A C 1
ATOM 2497 O O . LYS A 1 301 ? -44.051 11.090 11.010 1.00 78.56 301 LYS A O 1
ATOM 2502 N N . LEU A 1 302 ? -42.528 11.057 12.659 1.00 83.75 302 LEU A N 1
ATOM 2503 C CA . LEU A 1 302 ? -43.472 11.029 13.779 1.00 83.75 302 LEU A CA 1
ATOM 2504 C C . LEU A 1 302 ? -43.747 12.413 14.387 1.00 83.75 302 LEU A C 1
ATOM 2506 O O . LEU A 1 302 ? -44.531 12.497 15.330 1.00 83.75 302 LEU A O 1
ATOM 2510 N N . GLY A 1 303 ? -43.099 13.477 13.897 1.00 75.06 303 GLY A N 1
ATOM 2511 C CA . GLY A 1 303 ? -43.197 14.816 14.489 1.00 75.06 303 GLY A CA 1
ATOM 2512 C C . GLY A 1 303 ? -42.630 14.903 15.912 1.00 75.06 303 GLY A C 1
ATOM 2513 O O . GLY A 1 303 ? -43.083 15.720 16.708 1.00 75.06 303 GLY A O 1
ATOM 2514 N N . LEU A 1 304 ? -41.666 14.043 16.255 1.00 81.19 304 LEU A N 1
ATOM 2515 C CA . LEU A 1 304 ? -41.039 13.969 17.576 1.00 81.19 304 LEU A CA 1
ATOM 2516 C C . LEU A 1 304 ? -39.597 14.474 17.535 1.00 81.19 304 LEU A C 1
ATOM 2518 O O . LEU A 1 304 ? -38.922 14.430 16.508 1.00 81.19 304 LEU A O 1
ATOM 2522 N N . THR A 1 305 ? -39.070 14.866 18.694 1.00 75.81 305 THR A N 1
ATOM 2523 C CA . THR A 1 305 ? -37.625 15.092 18.823 1.00 75.81 305 THR A CA 1
ATOM 2524 C C . THR A 1 305 ? -36.874 13.759 18.916 1.00 75.81 305 THR A C 1
ATOM 2526 O O . THR A 1 305 ? -37.365 12.780 19.486 1.00 75.81 305 THR A O 1
ATOM 2529 N N . VAL A 1 306 ? -35.633 13.715 18.415 1.00 67.50 306 VAL A N 1
ATOM 2530 C CA . VAL A 1 306 ? -34.762 12.521 18.489 1.00 67.50 306 VAL A CA 1
ATOM 2531 C C . VAL A 1 306 ? -34.578 12.048 19.937 1.00 67.50 306 VAL A C 1
ATOM 2533 O O . VAL A 1 306 ? -34.578 10.846 20.215 1.00 67.50 306 VAL A O 1
ATOM 2536 N N . HIS A 1 307 ? -34.458 12.994 20.872 1.00 79.56 307 HIS A N 1
ATOM 2537 C CA . HIS A 1 307 ? -34.324 12.709 22.298 1.00 79.56 307 HIS A CA 1
ATOM 2538 C C . HIS A 1 307 ? -35.598 12.079 22.880 1.00 79.56 307 HIS A C 1
ATOM 2540 O O . HIS A 1 307 ? -35.515 11.095 23.615 1.00 79.56 307 HIS A O 1
ATOM 2546 N N . GLU A 1 308 ? -36.775 12.597 22.527 1.00 78.44 308 GLU A N 1
ATOM 2547 C CA . GLU A 1 308 ? -38.053 12.060 22.997 1.00 78.44 308 GLU A CA 1
ATOM 2548 C C . GLU A 1 308 ? -38.307 10.647 22.463 1.00 78.44 308 GLU A C 1
ATOM 2550 O O . GLU A 1 308 ? -38.610 9.745 23.245 1.00 78.44 308 GLU A O 1
ATOM 2555 N N . LEU A 1 309 ? -38.077 10.408 21.168 1.00 80.44 309 LEU A N 1
ATOM 2556 C CA . LEU A 1 309 ? -38.212 9.077 20.571 1.00 80.44 309 LEU A CA 1
ATOM 2557 C C . LEU A 1 309 ? -37.235 8.069 21.198 1.00 80.44 309 LEU A C 1
ATOM 2559 O O . LEU A 1 309 ? -37.623 6.953 21.552 1.00 80.44 309 LEU A O 1
ATOM 2563 N N . SER A 1 310 ? -35.978 8.475 21.404 1.00 84.50 310 SER A N 1
ATOM 2564 C CA . SER A 1 310 ? -34.975 7.662 22.101 1.00 84.50 310 SER A CA 1
ATOM 2565 C C . SER A 1 310 ? -35.411 7.323 23.528 1.00 84.50 310 SER A C 1
ATOM 2567 O O . SER A 1 310 ? -35.288 6.176 23.963 1.00 84.50 310 SER A O 1
ATOM 2569 N N . ARG A 1 311 ? -35.969 8.297 24.258 1.00 81.19 311 ARG A N 1
ATOM 2570 C CA . ARG A 1 311 ? -36.475 8.104 25.621 1.00 81.19 311 ARG A CA 1
ATOM 2571 C C . ARG A 1 311 ? -37.652 7.131 25.646 1.00 81.19 311 ARG A C 1
ATOM 2573 O O . ARG A 1 311 ? -37.664 6.244 26.494 1.00 81.19 311 ARG A O 1
ATOM 2580 N N . ILE A 1 312 ? -38.600 7.236 24.713 1.00 83.00 312 ILE A N 1
ATOM 2581 C CA . ILE A 1 312 ? -39.737 6.306 24.612 1.00 83.00 312 ILE A CA 1
ATOM 2582 C C . ILE A 1 312 ? -39.235 4.874 24.377 1.00 83.00 312 ILE A C 1
ATOM 2584 O O . ILE A 1 312 ? -39.627 3.952 25.094 1.00 83.00 312 ILE A O 1
ATOM 2588 N N . ILE A 1 313 ? -38.319 4.673 23.428 1.00 83.44 313 ILE A N 1
ATOM 2589 C CA . ILE A 1 313 ? -37.814 3.337 23.082 1.00 83.44 313 ILE A CA 1
ATOM 2590 C C . ILE A 1 313 ? -36.979 2.738 24.230 1.00 83.44 313 ILE A C 1
ATOM 2592 O O . ILE A 1 313 ? -37.240 1.617 24.677 1.00 83.44 313 ILE A O 1
ATOM 2596 N N . ASN A 1 314 ? -36.033 3.500 24.781 1.00 83.81 314 ASN A N 1
ATOM 2597 C CA . ASN A 1 314 ? -35.126 2.994 25.813 1.00 83.81 314 ASN A CA 1
ATOM 2598 C C . ASN A 1 314 ? -35.804 2.831 27.179 1.00 83.81 314 ASN A C 1
ATOM 2600 O O . ASN A 1 314 ? -35.527 1.865 27.886 1.00 83.81 314 ASN A O 1
ATOM 2604 N N . VAL A 1 315 ? -36.690 3.753 27.568 1.00 78.94 315 VAL A N 1
ATOM 2605 C CA . VAL A 1 315 ? -37.292 3.760 28.911 1.00 78.94 315 VAL A CA 1
ATOM 2606 C C . VAL A 1 315 ? -38.627 3.016 28.935 1.00 78.94 315 VAL A C 1
ATOM 2608 O O . VAL A 1 315 ? -38.839 2.190 29.823 1.00 78.94 315 VAL A O 1
ATOM 2611 N N . ALA A 1 316 ? -39.524 3.260 27.970 1.00 80.69 316 ALA A N 1
ATOM 2612 C CA . ALA A 1 316 ? -40.843 2.619 27.949 1.00 80.69 316 ALA A CA 1
ATOM 2613 C C . ALA A 1 316 ? -40.781 1.191 27.400 1.00 80.69 316 ALA A C 1
ATOM 2615 O O . ALA A 1 316 ? -41.385 0.281 27.966 1.00 80.69 316 ALA A O 1
ATOM 2616 N N . LEU A 1 317 ? -40.053 0.993 26.295 1.00 79.12 317 LEU A N 1
ATOM 2617 C CA . LEU A 1 317 ? -39.973 -0.302 25.614 1.00 79.12 317 LEU A CA 1
ATOM 2618 C C . LEU A 1 317 ? -38.782 -1.151 26.065 1.00 79.12 317 LEU A C 1
ATOM 2620 O O . LEU A 1 317 ? -38.774 -2.346 25.774 1.00 79.12 317 LEU A O 1
ATOM 2624 N N . LYS A 1 318 ? -37.822 -0.563 26.797 1.00 80.56 318 LYS A N 1
ATOM 2625 C CA . LYS A 1 318 ? -36.585 -1.212 27.269 1.00 80.56 318 LYS A CA 1
ATOM 2626 C C . LYS A 1 318 ? -35.757 -1.834 26.137 1.00 80.56 318 LYS A C 1
ATOM 2628 O O . LYS A 1 318 ? -35.143 -2.883 26.316 1.00 80.56 318 LYS A O 1
ATOM 2633 N N . LYS A 1 319 ? -35.753 -1.202 24.962 1.00 80.88 319 LYS A N 1
ATOM 2634 C CA . LYS A 1 319 ? -35.011 -1.642 23.768 1.00 80.88 319 LYS A CA 1
ATOM 2635 C C . LYS A 1 319 ? -34.189 -0.483 23.232 1.00 80.88 319 LYS A C 1
ATOM 2637 O O . LYS A 1 319 ? -34.525 0.660 23.499 1.00 80.88 319 LYS A O 1
ATOM 2642 N N . ASN A 1 320 ? -33.149 -0.768 22.454 1.00 82.81 320 ASN A N 1
ATOM 2643 C CA . ASN A 1 320 ? -32.561 0.254 21.588 1.00 82.81 320 ASN A CA 1
ATOM 2644 C C . ASN A 1 320 ? -33.352 0.329 20.266 1.00 82.81 320 ASN A C 1
ATOM 2646 O O . ASN A 1 320 ? -34.080 -0.602 19.921 1.00 82.81 320 ASN A O 1
ATOM 2650 N N . PHE A 1 321 ? -33.202 1.428 19.521 1.00 86.25 321 PHE A N 1
ATOM 2651 C CA . PHE A 1 321 ? -33.914 1.651 18.254 1.00 86.25 321 PHE A CA 1
ATOM 2652 C C . PHE A 1 321 ? -33.732 0.509 17.245 1.00 86.25 321 PHE A C 1
ATOM 2654 O O . PHE A 1 321 ? -34.705 0.056 16.648 1.00 86.25 321 PHE A O 1
ATOM 2661 N N . ASN A 1 322 ? -32.499 0.021 17.078 1.00 85.62 322 ASN A N 1
ATOM 2662 C CA . ASN A 1 322 ? -32.205 -1.026 16.103 1.00 85.62 322 ASN A CA 1
ATOM 2663 C C . ASN A 1 322 ? -32.903 -2.335 16.476 1.00 85.62 322 ASN A C 1
ATOM 2665 O O . ASN A 1 322 ? -33.553 -2.929 15.628 1.00 85.62 322 ASN A O 1
ATOM 2669 N N . ASP A 1 323 ? -32.806 -2.764 17.734 1.00 83.81 323 ASP A N 1
ATOM 2670 C CA . ASP A 1 323 ? -33.473 -3.970 18.231 1.00 83.81 323 ASP A CA 1
ATOM 2671 C C . ASP A 1 323 ? -34.996 -3.839 18.090 1.00 83.81 323 ASP A C 1
ATOM 2673 O O . ASP A 1 323 ? -35.649 -4.765 17.622 1.00 83.81 323 ASP A O 1
ATOM 2677 N N . PHE A 1 324 ? -35.551 -2.662 18.401 1.00 87.44 324 PHE A N 1
ATOM 2678 C CA . PHE A 1 324 ? -36.978 -2.386 18.255 1.00 87.44 324 PHE A CA 1
ATOM 2679 C C . PHE A 1 324 ? -37.472 -2.532 16.808 1.00 87.44 324 PHE A C 1
ATOM 2681 O O . PHE A 1 324 ? -38.474 -3.201 16.585 1.00 87.44 324 PHE A O 1
ATOM 2688 N N . ILE A 1 325 ? -36.780 -1.951 15.822 1.00 90.81 325 ILE A N 1
ATOM 2689 C CA . ILE A 1 325 ? -37.177 -2.046 14.405 1.00 90.81 325 ILE A CA 1
ATOM 2690 C C . ILE A 1 325 ? -36.918 -3.445 13.839 1.00 90.81 325 ILE A C 1
ATOM 2692 O O . ILE A 1 325 ? -37.748 -3.988 13.112 1.00 90.81 325 ILE A O 1
ATOM 2696 N N . ASN A 1 326 ? -35.780 -4.049 14.182 1.00 89.94 326 ASN A N 1
ATOM 2697 C CA . ASN A 1 326 ? -35.377 -5.349 13.655 1.00 89.94 326 ASN A CA 1
ATOM 2698 C C . ASN A 1 326 ? -36.320 -6.486 14.060 1.00 89.94 326 ASN A C 1
ATOM 2700 O O . ASN A 1 326 ? -36.446 -7.449 13.310 1.00 89.94 326 ASN A O 1
ATOM 2704 N N . GLU A 1 327 ? -37.000 -6.375 15.199 1.00 84.81 327 GLU A N 1
ATOM 2705 C CA . GLU A 1 327 ? -38.057 -7.314 15.579 1.00 84.81 327 GLU A CA 1
ATOM 2706 C C . GLU A 1 327 ? -39.203 -7.340 14.565 1.00 84.81 327 GLU A C 1
ATOM 2708 O O . GLU A 1 327 ? -39.613 -8.423 14.150 1.00 84.81 327 GLU A O 1
ATOM 2713 N N . TYR A 1 328 ? -39.663 -6.173 14.100 1.00 88.81 328 TYR A N 1
ATOM 2714 C CA . TYR A 1 328 ? -40.679 -6.106 13.046 1.00 88.81 328 TYR A CA 1
ATOM 2715 C C . TYR A 1 328 ? -40.140 -6.634 11.719 1.00 88.81 328 TYR A C 1
ATOM 2717 O O . TYR A 1 328 ? -40.823 -7.401 11.051 1.00 88.81 328 TYR A O 1
ATOM 2725 N N . ARG A 1 329 ? -38.893 -6.296 11.361 1.00 92.00 329 ARG A N 1
ATOM 2726 C CA . ARG A 1 329 ? -38.270 -6.794 10.124 1.00 92.00 329 ARG A CA 1
ATOM 2727 C C . ARG A 1 329 ? -38.170 -8.318 10.106 1.00 92.00 329 ARG A C 1
ATOM 2729 O O . ARG A 1 329 ? -38.495 -8.936 9.101 1.00 92.00 329 ARG A O 1
ATOM 2736 N N . VAL A 1 330 ? -37.739 -8.944 11.205 1.00 87.50 330 VAL A N 1
ATOM 2737 C CA . VAL A 1 330 ? -37.670 -10.413 11.302 1.00 87.50 330 VAL A CA 1
ATOM 2738 C C . VAL A 1 330 ? -39.063 -11.034 11.303 1.00 87.50 330 VAL A C 1
ATOM 2740 O O . VAL A 1 330 ? -39.267 -12.030 10.615 1.00 87.50 330 VAL A O 1
ATOM 2743 N N . ALA A 1 331 ? -40.027 -10.444 12.014 1.00 85.00 331 ALA A N 1
ATOM 2744 C CA . ALA A 1 331 ? -41.406 -10.925 12.004 1.00 85.00 331 ALA A CA 1
ATOM 2745 C C . ALA A 1 331 ? -42.020 -10.881 10.595 1.00 85.00 331 ALA A C 1
ATOM 2747 O O . ALA A 1 331 ? -42.665 -11.843 10.180 1.00 85.00 331 ALA A O 1
ATOM 2748 N N . GLU A 1 332 ? -41.761 -9.812 9.842 1.00 87.19 332 GLU A N 1
ATOM 2749 C CA . GLU A 1 332 ? -42.189 -9.662 8.452 1.00 87.19 332 GLU A CA 1
ATOM 2750 C C . GLU A 1 332 ? -41.533 -10.707 7.542 1.00 87.19 332 GLU A C 1
ATOM 2752 O O . GLU A 1 332 ? -42.220 -11.349 6.750 1.00 87.19 332 GLU A O 1
ATOM 2757 N N . VAL A 1 333 ? -40.221 -10.944 7.694 1.00 89.69 333 VAL A N 1
ATOM 2758 C CA . VAL A 1 333 ? -39.521 -12.005 6.952 1.00 89.69 333 VAL A CA 1
ATOM 2759 C C . VAL A 1 333 ? -40.154 -13.363 7.235 1.00 89.69 333 VAL A C 1
ATOM 2761 O O . VAL A 1 333 ? -40.425 -14.102 6.296 1.00 89.69 333 VAL A O 1
ATOM 2764 N N . ILE A 1 334 ? -40.428 -13.690 8.500 1.00 86.81 334 ILE A N 1
ATOM 2765 C CA . ILE A 1 334 ? -41.079 -14.955 8.863 1.00 86.81 334 ILE A CA 1
ATOM 2766 C C . ILE A 1 334 ? -42.467 -15.043 8.216 1.00 86.81 334 ILE A C 1
ATOM 2768 O O . ILE A 1 334 ? -42.795 -16.078 7.646 1.00 86.81 334 ILE A O 1
ATOM 2772 N N . CYS A 1 335 ? -43.262 -13.969 8.230 1.00 84.88 335 CYS A N 1
ATOM 2773 C CA . CYS A 1 335 ? -44.573 -13.957 7.574 1.00 84.88 335 CYS A CA 1
ATOM 2774 C C . CYS A 1 335 ? -44.454 -14.228 6.066 1.00 84.88 335 CYS A C 1
ATOM 2776 O O . CYS A 1 335 ? -45.102 -15.143 5.562 1.00 84.88 335 CYS A O 1
ATOM 2778 N N . LYS A 1 336 ? -43.568 -13.512 5.366 1.00 84.38 336 LYS A N 1
ATOM 2779 C CA . LYS A 1 336 ? -43.323 -13.699 3.927 1.00 84.38 336 LYS A CA 1
ATOM 2780 C C . LYS A 1 336 ? -42.716 -15.067 3.596 1.00 84.38 336 LYS A C 1
ATOM 2782 O O . LYS A 1 336 ? -42.989 -15.617 2.542 1.00 84.38 336 LYS A O 1
ATOM 2787 N N . MET A 1 337 ? -41.922 -15.661 4.487 1.00 83.81 337 MET A N 1
ATOM 2788 C CA . MET A 1 337 ? -41.395 -17.023 4.304 1.00 83.81 337 MET A CA 1
ATOM 2789 C C . MET A 1 337 ? -42.490 -18.094 4.342 1.00 83.81 337 MET A C 1
ATOM 2791 O O . MET A 1 337 ? -42.309 -19.172 3.774 1.00 83.81 337 MET A O 1
ATOM 2795 N N . LEU A 1 338 ? -43.586 -17.824 5.054 1.00 80.50 338 LEU A N 1
ATOM 2796 C CA . LEU A 1 338 ? -44.705 -18.746 5.234 1.00 80.50 338 LEU A CA 1
ATOM 2797 C C . LEU A 1 338 ? -45.807 -18.568 4.186 1.00 80.50 338 LEU A C 1
ATOM 2799 O O . LEU A 1 338 ? -46.606 -19.485 4.007 1.00 80.50 338 LEU A O 1
ATOM 2803 N N . ASP A 1 339 ? -45.834 -17.425 3.508 1.00 79.81 339 ASP A N 1
ATOM 2804 C CA . ASP A 1 339 ? -46.826 -17.082 2.498 1.00 79.81 339 ASP A CA 1
ATOM 2805 C C . ASP A 1 339 ? -46.466 -17.697 1.124 1.00 79.81 339 ASP A C 1
ATOM 2807 O O . ASP A 1 339 ? -45.411 -17.379 0.559 1.00 79.81 339 ASP A O 1
ATOM 2811 N N . PRO A 1 340 ? -47.331 -18.556 0.544 1.00 78.88 340 PRO A N 1
ATOM 2812 C CA . PRO A 1 340 ? -47.123 -19.131 -0.785 1.00 78.88 340 PRO A CA 1
ATOM 2813 C C . PRO A 1 340 ? -46.904 -18.092 -1.894 1.00 78.88 340 PRO A C 1
ATOM 2815 O O . PRO A 1 340 ? -46.204 -18.387 -2.864 1.00 78.88 340 PRO A O 1
ATOM 2818 N N . ALA A 1 341 ? -47.440 -16.872 -1.758 1.00 76.88 341 ALA A N 1
ATOM 2819 C CA . ALA A 1 341 ? -47.271 -15.806 -2.745 1.00 76.88 341 ALA A CA 1
ATOM 2820 C C . ALA A 1 341 ? -45.799 -15.392 -2.927 1.00 76.88 341 ALA A C 1
ATOM 2822 O O . ALA A 1 341 ? -45.390 -15.007 -4.023 1.00 76.88 341 ALA A O 1
ATOM 2823 N N . PHE A 1 342 ? -44.976 -15.538 -1.887 1.00 79.81 342 PHE A N 1
ATOM 2824 C CA . PHE A 1 342 ? -43.562 -15.154 -1.885 1.00 79.81 342 PHE A CA 1
ATOM 2825 C C . PHE A 1 342 ? -42.615 -16.332 -2.164 1.00 79.81 342 PHE A C 1
ATOM 2827 O O . PHE A 1 342 ? -41.396 -16.160 -2.135 1.00 79.81 342 PHE A O 1
ATOM 2834 N N . ALA A 1 343 ? -43.136 -17.522 -2.493 1.00 74.56 343 ALA A N 1
ATOM 2835 C CA . ALA A 1 343 ? -42.325 -18.722 -2.733 1.00 74.56 343 ALA A CA 1
ATOM 2836 C C . ALA A 1 343 ? -41.310 -18.568 -3.885 1.00 74.56 343 ALA A C 1
ATOM 2838 O O . ALA A 1 343 ? -40.255 -19.203 -3.869 1.00 74.56 343 ALA A O 1
ATOM 2839 N N . HIS A 1 344 ? -41.612 -17.705 -4.861 1.00 77.69 344 HIS A N 1
ATOM 2840 C CA . HIS A 1 344 ? -40.756 -17.403 -6.011 1.00 77.69 344 HIS A CA 1
ATOM 2841 C C . HIS A 1 344 ? -39.616 -16.417 -5.690 1.00 77.69 344 HIS A C 1
ATOM 2843 O O . HIS A 1 344 ? -38.688 -16.265 -6.485 1.00 77.69 344 HIS A O 1
ATOM 2849 N N . ILE A 1 345 ? -39.665 -15.743 -4.536 1.00 82.00 345 ILE A N 1
ATOM 2850 C CA . ILE A 1 345 ? -38.657 -14.767 -4.121 1.00 82.00 345 ILE A CA 1
ATOM 2851 C C . ILE A 1 345 ? -37.583 -15.471 -3.292 1.00 82.00 345 ILE A C 1
ATOM 2853 O O . ILE A 1 345 ? -37.849 -16.290 -2.410 1.00 82.00 345 ILE A O 1
ATOM 2857 N N . THR A 1 346 ? -36.319 -15.145 -3.566 1.00 87.06 346 THR A N 1
ATOM 2858 C CA . THR A 1 346 ? -35.209 -15.671 -2.765 1.00 87.06 346 THR A CA 1
ATOM 2859 C C . THR A 1 346 ? -35.307 -15.181 -1.319 1.00 87.06 346 THR A C 1
ATOM 2861 O O . THR A 1 346 ? -35.766 -14.074 -1.051 1.00 87.06 346 THR A O 1
ATOM 2864 N N . LEU A 1 347 ? -34.793 -15.964 -0.369 1.00 85.31 347 LEU A N 1
ATOM 2865 C CA . LEU A 1 347 ? -34.778 -15.577 1.047 1.00 85.31 347 LEU A CA 1
ATOM 2866 C C . LEU A 1 347 ? -34.061 -14.236 1.290 1.00 85.31 347 LEU A C 1
ATOM 2868 O O . LEU A 1 347 ? -34.451 -13.465 2.162 1.00 85.31 347 LEU A O 1
ATOM 2872 N N . LEU A 1 348 ? -33.033 -13.941 0.488 1.00 85.81 348 LEU A N 1
ATOM 2873 C CA . LEU A 1 348 ? -32.373 -12.640 0.512 1.00 85.81 348 LEU A CA 1
ATOM 2874 C C . LEU A 1 348 ? -33.286 -11.533 -0.031 1.00 85.81 348 LEU A C 1
ATOM 2876 O O . LEU A 1 348 ? -33.320 -10.463 0.559 1.00 85.81 348 LEU A O 1
ATOM 2880 N N . GLY A 1 349 ? -34.033 -11.784 -1.109 1.00 83.38 349 GLY A N 1
ATOM 2881 C CA . GLY A 1 349 ? -35.019 -10.840 -1.642 1.00 83.38 349 GLY A CA 1
ATOM 2882 C C . GLY A 1 349 ? -36.092 -10.480 -0.613 1.00 83.38 349 GLY A C 1
ATOM 2883 O O . GLY A 1 349 ? -36.312 -9.299 -0.365 1.00 83.38 349 GLY A O 1
ATOM 2884 N N . ILE A 1 350 ? -36.651 -11.483 0.075 1.00 86.69 350 ILE A N 1
ATOM 2885 C CA . ILE A 1 350 ? -37.607 -11.281 1.176 1.00 86.69 350 ILE A CA 1
ATOM 2886 C C . ILE A 1 350 ? -36.991 -10.400 2.272 1.00 86.69 350 ILE A C 1
ATOM 2888 O O . ILE A 1 350 ? -37.613 -9.443 2.721 1.00 86.69 350 ILE A O 1
ATOM 2892 N N . ALA A 1 351 ? -35.745 -10.674 2.672 1.00 85.88 351 ALA A N 1
ATOM 2893 C CA . ALA A 1 351 ? -35.057 -9.870 3.678 1.00 85.88 351 ALA A CA 1
ATOM 2894 C C . ALA A 1 351 ? -34.841 -8.411 3.237 1.00 85.88 351 ALA A C 1
ATOM 2896 O O . ALA A 1 351 ? -35.032 -7.497 4.040 1.00 85.88 351 ALA A O 1
ATOM 2897 N N . LEU A 1 352 ? -34.453 -8.177 1.980 1.00 83.88 352 LEU A N 1
ATOM 2898 C CA . LEU A 1 352 ? -34.261 -6.822 1.456 1.00 83.88 352 LEU A CA 1
ATOM 2899 C C . LEU A 1 352 ? -35.583 -6.041 1.432 1.00 83.88 352 LEU A C 1
ATOM 2901 O O . LEU A 1 352 ? -35.610 -4.889 1.856 1.00 83.88 352 LEU A O 1
ATOM 2905 N N . GLU A 1 353 ? -36.685 -6.672 1.016 1.00 83.94 353 GLU A N 1
ATOM 2906 C CA . GLU A 1 353 ? -38.015 -6.047 1.047 1.00 83.94 353 GLU A CA 1
ATOM 2907 C C . GLU A 1 353 ? -38.527 -5.785 2.465 1.00 83.94 353 GLU A C 1
ATOM 2909 O O . GLU A 1 353 ? -39.258 -4.829 2.690 1.00 83.94 353 GLU A O 1
ATOM 2914 N N . SER A 1 354 ? -38.144 -6.615 3.435 1.00 87.38 354 SER A N 1
ATOM 2915 C CA . SER A 1 354 ? -38.444 -6.392 4.853 1.00 87.38 354 SER A CA 1
ATOM 2916 C C . SER A 1 354 ? -37.518 -5.355 5.510 1.00 87.38 354 SER A C 1
ATOM 2918 O O . SER A 1 354 ? -37.512 -5.237 6.734 1.00 87.38 354 SER A O 1
ATOM 2920 N N . GLY A 1 355 ? -36.719 -4.610 4.735 1.00 86.94 355 GLY A N 1
ATOM 2921 C CA . GLY A 1 355 ? -35.925 -3.471 5.205 1.00 86.94 355 GLY A CA 1
ATOM 2922 C C . GLY A 1 355 ? -34.500 -3.795 5.662 1.00 86.94 355 GLY A C 1
ATOM 2923 O O . GLY A 1 355 ? -33.849 -2.960 6.293 1.00 86.94 355 GLY A O 1
ATOM 2924 N N . PHE A 1 356 ? -33.965 -4.988 5.383 1.00 86.56 356 PHE A N 1
ATOM 2925 C CA . PHE A 1 356 ? -32.546 -5.262 5.633 1.00 86.56 356 PHE A CA 1
ATOM 2926 C C . PHE A 1 356 ? -31.661 -4.686 4.516 1.00 86.56 356 PHE A C 1
ATOM 2928 O O . PHE A 1 356 ? -31.903 -4.916 3.342 1.00 86.56 356 PHE A O 1
ATOM 2935 N N . ASN A 1 357 ? -30.563 -4.011 4.876 1.00 82.62 357 ASN A N 1
ATOM 2936 C CA . ASN A 1 357 ? -29.609 -3.451 3.899 1.00 82.62 357 ASN A CA 1
ATOM 2937 C C . ASN A 1 357 ? -28.567 -4.454 3.378 1.00 82.62 357 ASN A C 1
ATOM 2939 O O . ASN A 1 357 ? -27.854 -4.170 2.418 1.00 82.62 357 ASN A O 1
ATOM 2943 N N . SER A 1 358 ? -28.385 -5.594 4.053 1.00 85.62 358 SER A N 1
ATOM 2944 C CA . SER A 1 358 ? -27.351 -6.564 3.684 1.00 85.62 358 SER A CA 1
ATOM 2945 C C . SER A 1 358 ? -27.643 -7.974 4.190 1.00 85.62 358 SER A C 1
ATOM 2947 O O . SER A 1 358 ? -28.244 -8.172 5.251 1.00 85.62 358 SER A O 1
ATOM 2949 N N . LYS A 1 359 ? -27.115 -8.969 3.464 1.00 85.81 359 LYS A N 1
ATOM 2950 C CA . LYS A 1 359 ? -27.181 -10.395 3.826 1.00 85.81 359 LYS A CA 1
ATOM 2951 C C . LYS A 1 359 ? -26.554 -10.686 5.195 1.00 85.81 359 LYS A C 1
ATOM 2953 O O . LYS A 1 359 ? -27.086 -11.486 5.961 1.00 85.81 359 LYS A O 1
ATOM 2958 N N . SER A 1 360 ? -25.431 -10.042 5.519 1.00 80.56 360 SER A N 1
ATOM 2959 C CA . SER A 1 360 ? -24.716 -10.255 6.786 1.00 80.56 360 SER A CA 1
ATOM 2960 C C . SER A 1 360 ? -25.494 -9.720 7.990 1.00 80.56 360 SER A C 1
ATOM 2962 O O . SER A 1 360 ? -25.545 -10.384 9.026 1.00 80.56 360 SER A O 1
ATOM 2964 N N . SER A 1 361 ? -26.138 -8.554 7.850 1.00 82.19 361 SER A N 1
ATOM 2965 C CA . SER A 1 361 ? -26.982 -7.975 8.899 1.00 82.19 361 SER A CA 1
ATOM 2966 C C . SER A 1 361 ? -28.218 -8.839 9.143 1.00 82.19 361 SER A C 1
ATOM 2968 O O . SER A 1 361 ? -28.475 -9.220 10.285 1.00 82.19 361 SER A O 1
ATOM 2970 N N . PHE A 1 362 ? -28.904 -9.231 8.064 1.00 92.25 362 PHE A N 1
ATOM 2971 C CA . PHE A 1 362 ? -30.056 -10.127 8.104 1.00 92.25 362 PHE A CA 1
ATOM 2972 C C . PHE A 1 362 ? -29.745 -11.439 8.833 1.00 92.25 362 PHE A C 1
ATOM 2974 O O . PHE A 1 362 ? -30.357 -11.724 9.858 1.00 92.25 362 PHE A O 1
ATOM 2981 N N . ASN A 1 363 ? -28.744 -12.196 8.370 1.00 88.69 363 ASN A N 1
ATOM 2982 C CA . ASN A 1 363 ? -28.410 -13.498 8.952 1.00 88.69 363 ASN A CA 1
ATOM 2983 C C . ASN A 1 363 ? -28.075 -13.401 10.446 1.00 88.69 363 ASN A C 1
ATOM 2985 O O . ASN A 1 363 ? -28.507 -14.238 11.238 1.00 88.69 363 ASN A O 1
ATOM 2989 N N . ARG A 1 364 ? -27.312 -12.373 10.839 1.00 88.06 364 ARG A N 1
ATOM 2990 C CA . ARG A 1 364 ? -26.920 -12.153 12.235 1.00 88.06 364 ARG A CA 1
ATOM 2991 C C . ARG A 1 364 ? -28.128 -11.846 13.117 1.00 88.06 364 ARG A C 1
ATOM 2993 O O . ARG A 1 364 ? -28.260 -12.445 14.177 1.00 88.06 364 ARG A O 1
ATOM 3000 N N . ILE A 1 365 ? -28.981 -10.916 12.689 1.00 84.25 365 ILE A N 1
ATOM 3001 C CA . ILE A 1 365 ? -30.142 -10.448 13.459 1.00 84.25 365 ILE A CA 1
ATOM 3002 C C . ILE A 1 365 ? -31.211 -11.538 13.539 1.00 84.25 365 ILE A C 1
ATOM 3004 O O . ILE A 1 365 ? -31.747 -11.789 14.614 1.00 84.25 365 ILE A O 1
ATOM 3008 N N . PHE A 1 366 ?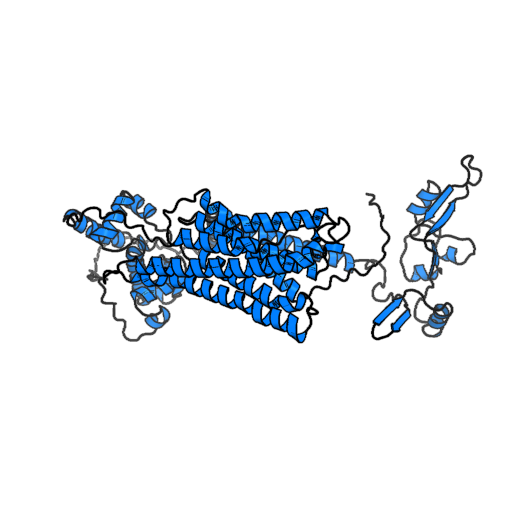 -31.477 -12.225 12.429 1.00 87.00 366 PHE A N 1
ATOM 3009 C CA . PHE A 1 366 ? -32.424 -13.332 12.392 1.00 87.00 366 PHE A CA 1
ATOM 3010 C C . PHE A 1 366 ? -31.997 -14.440 13.355 1.00 87.00 366 PHE A C 1
ATOM 3012 O O . PHE A 1 366 ? -32.792 -14.845 14.197 1.00 87.00 366 PHE A O 1
ATOM 3019 N N . LYS A 1 367 ? -30.721 -14.852 13.328 1.00 83.44 367 LYS A N 1
ATOM 3020 C CA . LYS A 1 367 ? -30.187 -15.838 14.280 1.00 83.44 367 LYS A CA 1
ATOM 3021 C C . LYS A 1 367 ? -30.197 -15.340 15.722 1.00 83.44 367 LYS A C 1
ATOM 3023 O O . LYS A 1 367 ? -30.460 -16.114 16.632 1.00 83.44 367 LYS A O 1
ATOM 3028 N N . GLN A 1 368 ? -29.942 -14.054 15.940 1.00 77.88 368 GLN A N 1
ATOM 3029 C CA . GLN A 1 368 ? -29.995 -13.451 17.271 1.00 77.88 368 GLN A CA 1
ATOM 3030 C C . GLN A 1 368 ? -31.409 -13.488 17.872 1.00 77.88 368 GLN A C 1
ATOM 3032 O O . GLN A 1 368 ? -31.531 -13.667 19.080 1.00 77.88 368 GLN A O 1
ATOM 3037 N N . LEU A 1 369 ? -32.453 -13.306 17.057 1.00 76.81 369 LEU A N 1
ATOM 3038 C CA . LEU A 1 369 ? -33.846 -13.268 17.519 1.00 76.81 369 LEU A CA 1
ATOM 3039 C C . LEU A 1 369 ? -34.531 -14.641 17.520 1.00 76.81 369 LEU A C 1
ATOM 3041 O O . LEU A 1 369 ? -35.356 -14.899 18.387 1.00 76.81 369 LEU A O 1
ATOM 3045 N N . THR A 1 370 ? -34.193 -15.518 16.573 1.00 78.12 370 THR A N 1
ATOM 3046 C CA . THR A 1 370 ? -34.837 -16.837 16.405 1.00 78.12 370 THR A CA 1
ATOM 3047 C C . THR A 1 370 ? -33.997 -18.002 16.935 1.00 78.12 370 THR A C 1
ATOM 3049 O O . THR A 1 370 ? -34.483 -19.124 17.018 1.00 78.12 370 THR A O 1
ATOM 3052 N N . GLY A 1 371 ? -32.720 -17.772 17.257 1.00 76.62 371 GLY A N 1
ATOM 3053 C CA . GLY A 1 371 ? -31.760 -18.807 17.656 1.00 76.62 371 GLY A CA 1
ATOM 3054 C C . GLY A 1 371 ? -31.172 -19.624 16.496 1.00 76.62 371 GLY A C 1
ATOM 3055 O O . GLY A 1 371 ? -30.110 -20.227 16.662 1.00 76.62 371 GLY A O 1
ATOM 3056 N N . LYS A 1 372 ? -31.795 -19.604 15.310 1.00 81.88 372 LYS A N 1
ATOM 3057 C CA . LYS A 1 372 ? -31.438 -20.438 14.144 1.00 81.88 372 LYS A CA 1
ATOM 3058 C C . LYS A 1 372 ? -31.063 -19.595 12.930 1.00 81.88 372 LYS A C 1
ATOM 3060 O O . LYS A 1 372 ? -31.402 -18.414 12.844 1.00 81.88 372 LYS A O 1
ATOM 3065 N N . SER A 1 373 ? -30.326 -20.165 11.977 1.00 87.44 373 SER A N 1
ATOM 3066 C CA . SER A 1 373 ? -30.085 -19.451 10.718 1.00 87.44 373 SER A CA 1
ATOM 3067 C C . SER A 1 373 ? -31.376 -19.356 9.882 1.00 87.44 373 SER A C 1
ATOM 3069 O O . SER A 1 373 ? -32.244 -20.221 9.993 1.00 87.44 373 SER A O 1
ATOM 3071 N N . PRO A 1 374 ? -31.529 -18.341 9.009 1.00 87.44 374 PRO A N 1
ATOM 3072 C CA . PRO A 1 374 ? -32.717 -18.219 8.160 1.00 87.44 374 PRO A CA 1
ATOM 3073 C C . PRO A 1 374 ? -33.002 -19.447 7.283 1.00 87.44 374 PRO A C 1
ATOM 3075 O O . PRO A 1 374 ? -34.157 -19.765 7.012 1.00 87.44 374 PRO A O 1
ATOM 3078 N N . ALA A 1 375 ? -31.949 -20.133 6.826 1.00 85.38 375 ALA A N 1
ATOM 3079 C CA . ALA A 1 375 ? -32.073 -21.338 6.011 1.00 85.38 375 ALA A CA 1
ATOM 3080 C C . ALA A 1 375 ? -32.524 -22.545 6.848 1.00 85.38 375 ALA A C 1
ATOM 3082 O O . ALA A 1 375 ? -33.414 -23.273 6.419 1.00 85.38 375 ALA A O 1
ATOM 3083 N N . GLU A 1 376 ? -31.961 -22.713 8.050 1.00 84.62 376 GLU A N 1
ATOM 3084 C CA . GLU A 1 376 ? -32.403 -23.732 9.015 1.00 84.62 376 GLU A CA 1
ATOM 3085 C C . GLU A 1 376 ? -33.881 -23.542 9.367 1.00 84.62 376 GLU A C 1
ATOM 3087 O O . GLU A 1 376 ? -34.656 -24.487 9.281 1.00 84.62 376 GLU A O 1
ATOM 3092 N N . TYR A 1 377 ? -34.289 -22.305 9.665 1.00 83.50 377 TYR A N 1
ATOM 3093 C CA . TYR A 1 377 ? -35.671 -21.974 10.018 1.00 83.50 377 TYR A CA 1
ATOM 3094 C C . TYR A 1 377 ? -36.663 -22.254 8.876 1.00 83.50 377 TYR A C 1
ATOM 3096 O O . TYR A 1 377 ? -37.808 -22.622 9.118 1.00 83.50 377 TYR A O 1
ATOM 3104 N N . LYS A 1 378 ? -36.241 -22.098 7.611 1.00 79.38 378 LYS A N 1
ATOM 3105 C CA . LYS A 1 378 ? -37.098 -22.374 6.444 1.00 79.38 378 LYS A CA 1
ATOM 3106 C C . LYS A 1 378 ? -37.401 -23.865 6.269 1.00 79.38 378 LYS A C 1
ATOM 3108 O O . LYS A 1 378 ? -38.472 -24.206 5.776 1.00 79.38 378 LYS A O 1
ATOM 3113 N N . ASN A 1 379 ? -36.451 -24.725 6.624 1.00 77.25 379 ASN A N 1
ATOM 3114 C CA . ASN A 1 379 ? -36.491 -26.157 6.326 1.00 77.25 379 ASN A CA 1
ATOM 3115 C C . ASN A 1 379 ? -37.101 -26.995 7.463 1.00 77.25 379 ASN A C 1
ATOM 3117 O O . ASN A 1 379 ? -37.151 -28.218 7.361 1.00 77.25 379 ASN A O 1
ATOM 3121 N N . GLU A 1 380 ? -37.544 -26.360 8.546 1.00 76.94 380 GLU A N 1
ATOM 3122 C CA . GLU A 1 380 ? -38.051 -27.046 9.729 1.00 76.94 380 GLU A CA 1
ATOM 3123 C C . GLU A 1 380 ? -39.552 -27.399 9.595 1.00 76.94 380 GLU A C 1
ATOM 3125 O O . GLU A 1 380 ? -40.347 -26.557 9.166 1.00 76.94 380 GLU A O 1
ATOM 3130 N N . PRO A 1 381 ? -39.972 -28.633 9.950 1.00 51.22 381 PRO A N 1
ATOM 3131 C CA . PRO A 1 381 ? -41.346 -29.104 9.741 1.00 51.22 381 PRO A CA 1
ATOM 3132 C C . PRO A 1 381 ? -42.371 -28.522 10.733 1.00 51.22 381 PRO A C 1
ATOM 3134 O O . PRO A 1 381 ? -43.560 -28.484 10.421 1.00 51.22 381 PRO A O 1
ATOM 3137 N N . GLN A 1 382 ? -41.937 -28.026 11.899 1.00 53.34 382 GLN A N 1
ATOM 3138 C CA . GLN A 1 382 ? -42.792 -27.336 12.872 1.00 53.34 382 GLN A CA 1
ATOM 3139 C C . GLN A 1 382 ? -42.540 -25.826 12.814 1.00 53.34 382 GLN A C 1
ATOM 3141 O O . GLN A 1 382 ? -41.568 -25.307 13.357 1.00 53.34 382 GLN A O 1
ATOM 3146 N N . LYS A 1 383 ? -43.434 -25.107 12.131 1.00 56.78 383 LYS A N 1
ATOM 3147 C CA . LYS A 1 383 ? -43.412 -23.642 12.009 1.00 56.78 383 LYS A CA 1
ATOM 3148 C C . LYS A 1 383 ? -44.002 -22.996 13.267 1.00 56.78 383 LYS A C 1
ATOM 3150 O O . LYS A 1 383 ? -45.057 -22.368 13.208 1.00 56.78 383 LYS A O 1
ATOM 3155 N N . GLU A 1 384 ? -43.368 -23.184 14.419 1.00 49.47 384 GLU A N 1
ATOM 3156 C CA . GLU A 1 384 ? -43.782 -22.483 15.636 1.00 49.47 384 GLU A CA 1
ATOM 3157 C C . GLU A 1 384 ? -43.361 -21.010 15.564 1.00 49.47 384 GLU A C 1
ATOM 3159 O O . GLU A 1 384 ? -42.208 -20.682 15.283 1.00 49.47 384 GLU A O 1
ATOM 3164 N N . PHE A 1 385 ? -44.303 -20.097 15.814 1.00 48.97 385 PHE A N 1
ATOM 3165 C CA . PHE A 1 385 ? -43.965 -18.693 16.037 1.00 48.97 385 PHE A CA 1
ATOM 3166 C C . PHE A 1 385 ? -43.176 -18.583 17.351 1.00 48.97 385 PHE A C 1
ATOM 3168 O O . PHE A 1 385 ? -43.665 -19.060 18.377 1.00 48.97 385 PHE A O 1
ATOM 3175 N N . PRO A 1 386 ? -42.004 -17.921 17.380 1.00 44.41 386 PRO A N 1
ATOM 3176 C CA . PRO A 1 386 ? -41.295 -17.675 18.627 1.00 44.41 386 PRO A CA 1
ATOM 3177 C C . PRO A 1 386 ? -42.201 -16.922 19.609 1.00 44.41 386 PRO A C 1
ATOM 3179 O O . PRO A 1 386 ? -42.697 -15.837 19.306 1.00 44.41 386 PRO A O 1
ATOM 3182 N N . SER A 1 387 ? -42.382 -17.466 20.811 1.00 39.53 387 SER A N 1
ATOM 3183 C CA . SER A 1 387 ? -43.247 -16.941 21.882 1.00 39.53 387 SER A CA 1
ATOM 3184 C C . SER A 1 387 ? -42.711 -15.669 22.569 1.00 39.53 387 SER A C 1
ATOM 3186 O O . SER A 1 387 ? -43.135 -15.298 23.663 1.00 39.53 387 SER A O 1
ATOM 3188 N N . TYR A 1 388 ? -41.790 -14.946 21.930 1.00 45.84 388 TYR A N 1
ATOM 3189 C CA . TYR A 1 388 ? -41.248 -13.684 22.426 1.00 45.84 388 TYR A CA 1
ATOM 3190 C C . TYR A 1 388 ? -42.105 -12.495 21.990 1.00 45.84 388 TYR A C 1
ATOM 3192 O O . TYR A 1 388 ? -41.746 -11.832 21.031 1.00 45.84 388 TYR A O 1
ATOM 3200 N N . ASN A 1 389 ? -43.197 -12.173 22.697 1.00 43.50 389 ASN A N 1
ATOM 3201 C CA . ASN A 1 389 ? -43.935 -10.891 22.588 1.00 43.50 389 ASN A CA 1
ATOM 3202 C C . ASN A 1 389 ? -44.119 -10.320 21.153 1.00 43.50 389 ASN A C 1
ATOM 3204 O O . ASN A 1 389 ? -44.183 -9.102 20.965 1.00 43.50 389 ASN A O 1
ATOM 3208 N N . LEU A 1 390 ? -44.210 -11.189 20.149 1.00 47.22 390 LEU A N 1
ATOM 3209 C CA . LEU A 1 390 ? -44.463 -10.875 18.754 1.00 47.22 390 LEU A CA 1
ATOM 3210 C C . LEU A 1 390 ? -45.867 -11.416 18.480 1.00 47.22 390 LEU A C 1
ATOM 3212 O O . LEU A 1 390 ? -46.046 -12.621 18.365 1.00 47.22 390 LEU A O 1
ATOM 3216 N N . ARG A 1 391 ? -46.840 -10.496 18.410 1.00 40.47 391 ARG A N 1
ATOM 3217 C CA . ARG A 1 391 ? -48.303 -10.672 18.245 1.00 40.47 391 ARG A CA 1
ATOM 3218 C C . ARG A 1 391 ? -49.149 -10.829 19.515 1.00 40.47 391 ARG A C 1
ATOM 3220 O O . ARG A 1 391 ? -49.083 -11.816 20.236 1.00 40.47 391 ARG A O 1
ATOM 3227 N N . ARG A 1 392 ? -50.134 -9.930 19.637 1.00 31.66 392 ARG A N 1
ATOM 3228 C CA . ARG A 1 392 ? -51.536 -10.374 19.655 1.00 31.66 392 ARG A CA 1
ATOM 3229 C C . ARG A 1 392 ? -52.017 -10.393 18.210 1.00 31.66 392 ARG A C 1
ATOM 3231 O O . ARG A 1 392 ? -51.757 -9.457 17.464 1.00 31.66 392 ARG A O 1
ATOM 3238 N N . HIS A 1 393 ? -52.675 -11.477 17.836 1.00 38.00 393 HIS A N 1
ATOM 3239 C CA . HIS A 1 393 ? -53.292 -11.672 16.536 1.00 38.00 393 HIS A CA 1
ATOM 3240 C C . HIS A 1 393 ? -54.388 -10.624 16.309 1.00 38.00 393 HIS A C 1
ATOM 3242 O O . HIS A 1 393 ? -55.331 -10.559 17.094 1.00 38.00 393 HIS A O 1
ATOM 3248 N N . ALA A 1 394 ? -54.318 -9.866 15.216 1.00 31.00 394 ALA A N 1
ATOM 3249 C CA . ALA A 1 394 ? -55.541 -9.530 14.504 1.00 31.00 394 ALA A CA 1
ATOM 3250 C C . ALA A 1 394 ? -55.820 -10.735 13.604 1.00 31.00 394 ALA A C 1
ATOM 3252 O O . ALA A 1 394 ? -55.130 -10.954 12.608 1.00 31.00 394 ALA A O 1
ATOM 3253 N N . GLN A 1 395 ? -56.774 -11.575 14.011 1.00 33.22 395 GLN A N 1
ATOM 3254 C CA . GLN A 1 395 ? -57.446 -12.456 13.064 1.00 33.22 395 GLN A CA 1
ATOM 3255 C C . GLN A 1 395 ? -57.838 -11.602 11.859 1.00 33.22 395 GLN A C 1
ATOM 3257 O O . GLN A 1 395 ? -58.304 -10.475 12.033 1.00 33.22 395 GLN A O 1
ATOM 3262 N N . PHE A 1 396 ? -57.624 -12.129 10.657 1.00 32.38 396 PHE A N 1
ATOM 3263 C CA . PHE A 1 396 ? -58.206 -11.586 9.442 1.00 32.38 396 PHE A CA 1
ATOM 3264 C C . PHE A 1 396 ? -59.726 -11.502 9.636 1.00 32.38 396 PHE A C 1
ATOM 3266 O O . PHE A 1 396 ? -60.458 -12.450 9.362 1.00 32.38 396 PHE A O 1
ATOM 3273 N N . ALA A 1 397 ? -60.210 -10.365 10.133 1.00 26.39 397 ALA A N 1
ATOM 3274 C CA . ALA A 1 397 ? -61.583 -9.970 9.943 1.00 26.39 397 ALA A CA 1
ATOM 3275 C C . ALA A 1 397 ? -61.699 -9.729 8.444 1.00 26.39 397 ALA A C 1
ATOM 3277 O O . ALA A 1 397 ? -61.091 -8.812 7.890 1.00 26.39 397 ALA A O 1
ATOM 3278 N N . ARG A 1 398 ? -62.415 -10.629 7.780 1.00 34.53 398 ARG A N 1
ATOM 3279 C CA . ARG A 1 398 ? -62.830 -10.498 6.392 1.00 34.53 398 ARG A CA 1
ATOM 3280 C C . ARG A 1 398 ? -63.723 -9.259 6.319 1.00 34.53 398 ARG A C 1
ATOM 3282 O O . ARG A 1 398 ? -64.937 -9.359 6.452 1.00 34.53 398 ARG A O 1
ATOM 3289 N N . VAL A 1 399 ? -63.120 -8.081 6.181 1.00 31.55 399 VAL A N 1
ATOM 3290 C CA . VAL A 1 399 ? -63.851 -6.855 5.877 1.00 31.55 399 VAL A CA 1
ATOM 3291 C C . VAL A 1 399 ? -64.239 -6.971 4.415 1.00 31.55 399 VAL A C 1
ATOM 3293 O O . VAL A 1 399 ? -63.470 -6.676 3.505 1.00 31.55 399 VAL A O 1
ATOM 3296 N N . ILE A 1 400 ? -65.447 -7.479 4.198 1.00 42.50 400 ILE A N 1
ATOM 3297 C CA . ILE A 1 400 ? -66.197 -7.198 2.986 1.00 42.50 400 ILE A CA 1
ATOM 3298 C C . ILE A 1 400 ? -66.481 -5.694 3.035 1.00 42.50 400 ILE A C 1
ATOM 3300 O O . ILE A 1 400 ? -67.459 -5.266 3.639 1.00 42.50 400 ILE A O 1
ATOM 3304 N N . SER A 1 401 ? -65.616 -4.881 2.432 1.00 30.75 401 SER A N 1
ATOM 3305 C CA . SER A 1 401 ? -66.005 -3.548 1.982 1.00 30.75 401 SER A CA 1
ATOM 3306 C C . SER A 1 401 ? -66.165 -3.608 0.473 1.00 30.75 401 SER A C 1
ATOM 3308 O O . SER A 1 401 ? -65.189 -3.640 -0.277 1.00 30.75 401 SER A O 1
ATOM 3310 N N . LYS A 1 402 ? -67.425 -3.654 0.039 1.00 37.41 402 LYS A N 1
ATOM 3311 C CA . LYS A 1 402 ? -67.808 -3.266 -1.313 1.00 37.41 402 LYS A CA 1
ATOM 3312 C C . LYS A 1 402 ? -67.283 -1.849 -1.547 1.00 37.41 402 LYS A C 1
ATOM 3314 O O . LYS A 1 402 ? -67.762 -0.923 -0.906 1.00 37.41 402 LYS A O 1
ATOM 3319 N N . HIS A 1 403 ? -66.334 -1.701 -2.459 1.00 32.12 403 HIS A N 1
ATOM 3320 C CA . HIS A 1 403 ? -66.360 -0.599 -3.407 1.00 32.12 403 HIS A CA 1
ATOM 3321 C C . HIS A 1 403 ? -65.627 -0.997 -4.687 1.00 32.12 403 HIS A C 1
ATOM 3323 O O . HIS A 1 403 ? -64.488 -1.461 -4.667 1.00 32.12 403 HIS A O 1
ATOM 3329 N N . GLU A 1 404 ? -66.360 -0.841 -5.786 1.00 38.25 404 GLU A N 1
ATOM 3330 C CA . GLU A 1 404 ? -65.897 -0.714 -7.166 1.00 38.25 404 GLU A CA 1
ATOM 3331 C C . GLU A 1 404 ? -64.604 0.121 -7.193 1.00 38.25 404 GLU A C 1
ATOM 3333 O O . GLU A 1 404 ? -64.510 1.171 -6.574 1.00 38.25 404 GLU A O 1
ATOM 3338 N N . THR A 1 405 ? -63.509 -0.287 -7.813 1.00 30.64 405 THR A N 1
ATOM 3339 C CA . THR A 1 405 ? -63.315 -0.459 -9.249 1.00 30.64 405 THR A CA 1
ATOM 3340 C C . THR A 1 405 ? -61.936 -1.103 -9.408 1.00 30.64 405 THR A C 1
ATOM 3342 O O . THR A 1 405 ? -60.949 -0.662 -8.819 1.00 30.64 405 THR A O 1
ATOM 3345 N N . THR A 1 406 ? -61.837 -2.172 -10.191 1.00 27.16 406 THR A N 1
ATOM 3346 C CA . THR A 1 406 ? -60.555 -2.812 -10.497 1.00 27.16 406 THR A CA 1
ATOM 3347 C C . THR A 1 406 ? -59.745 -1.929 -11.444 1.00 27.16 406 THR A C 1
ATOM 3349 O O . THR A 1 406 ? -59.934 -1.982 -12.660 1.00 27.16 406 THR A O 1
ATOM 3352 N N . THR A 1 407 ? -58.802 -1.146 -10.924 1.00 27.25 407 THR A N 1
ATOM 3353 C CA . THR A 1 407 ? -57.684 -0.660 -11.737 1.00 27.25 407 THR A CA 1
ATOM 3354 C C . THR A 1 407 ? -56.693 -1.808 -11.909 1.00 27.25 407 THR A C 1
ATOM 3356 O O . THR A 1 407 ? -56.042 -2.264 -10.971 1.00 27.25 407 THR A O 1
ATOM 3359 N N . LYS A 1 408 ? -56.620 -2.330 -13.139 1.00 27.58 408 LYS A N 1
ATOM 3360 C CA . LYS A 1 408 ? -55.564 -3.236 -13.605 1.00 27.58 408 LYS A CA 1
ATOM 3361 C C . LYS A 1 408 ? -54.211 -2.552 -13.368 1.00 27.58 408 LYS A C 1
ATOM 3363 O O . LYS A 1 408 ? -53.775 -1.741 -14.179 1.00 27.58 408 LYS A O 1
ATOM 3368 N N . TRP A 1 409 ? -53.527 -2.883 -12.277 1.00 28.77 409 TRP A N 1
ATOM 3369 C CA . TRP A 1 409 ? -52.111 -2.564 -12.128 1.00 28.77 409 TRP A CA 1
ATOM 3370 C C . TRP A 1 409 ? -51.318 -3.527 -13.007 1.00 28.77 409 TRP A C 1
ATOM 3372 O O . TRP A 1 409 ? -50.914 -4.607 -12.583 1.00 28.77 409 TRP A O 1
ATOM 3382 N N . SER A 1 410 ? -51.109 -3.149 -14.268 1.00 31.11 410 SER A N 1
ATOM 3383 C CA . SER A 1 410 ? -50.003 -3.697 -15.043 1.00 31.11 410 SER A CA 1
ATOM 3384 C C . SER A 1 410 ? -48.718 -3.337 -14.307 1.00 31.11 410 SER A C 1
ATOM 3386 O O . SER A 1 410 ? -48.360 -2.160 -14.240 1.00 31.11 410 SER A O 1
ATOM 3388 N N . SER A 1 411 ? -48.039 -4.328 -13.731 1.00 36.69 411 SER A N 1
ATOM 3389 C CA . SER A 1 411 ? -46.697 -4.157 -13.182 1.00 36.69 411 SER A CA 1
ATOM 3390 C C . SER A 1 411 ? -45.832 -3.537 -14.285 1.00 36.69 411 SER A C 1
ATOM 3392 O O . SER A 1 411 ? -45.671 -4.171 -15.335 1.00 36.69 411 SER A O 1
ATOM 3394 N N . PRO A 1 412 ? -45.313 -2.304 -14.135 1.00 39.53 412 PRO A N 1
ATOM 3395 C CA . PRO A 1 412 ? -44.437 -1.758 -15.153 1.00 39.53 412 PRO A CA 1
ATOM 3396 C C . PRO A 1 412 ? -43.225 -2.684 -15.213 1.00 39.53 412 PRO A C 1
ATOM 3398 O O . PRO A 1 412 ? -42.557 -2.903 -14.200 1.00 39.53 412 PRO A O 1
ATOM 3401 N N . LYS A 1 413 ? -42.959 -3.273 -16.386 1.00 45.09 413 LYS A N 1
ATOM 3402 C CA . LYS A 1 413 ? -41.703 -3.985 -16.635 1.00 45.09 413 LYS A CA 1
ATOM 3403 C C . LYS A 1 413 ? -40.579 -3.018 -16.265 1.00 45.09 413 LYS A C 1
ATOM 3405 O O . LYS A 1 413 ? -40.380 -2.019 -16.955 1.00 45.09 413 LYS A O 1
ATOM 3410 N N . LEU A 1 414 ? -39.897 -3.281 -15.149 1.00 47.12 414 LEU A N 1
ATOM 3411 C CA . LEU A 1 414 ? -38.767 -2.489 -14.671 1.00 47.12 414 LEU A CA 1
ATOM 3412 C C . LEU A 1 414 ? -37.711 -2.469 -15.776 1.00 47.12 414 LEU A C 1
ATOM 3414 O O . LEU A 1 414 ? -37.005 -3.447 -16.013 1.00 47.12 414 LEU A O 1
ATOM 3418 N N . ASN A 1 415 ? -37.655 -1.358 -16.506 1.00 52.84 415 ASN A N 1
ATOM 3419 C CA . ASN A 1 415 ? -36.740 -1.205 -17.621 1.00 52.84 415 ASN A CA 1
ATOM 3420 C C . ASN A 1 415 ? -35.310 -1.172 -17.056 1.00 52.84 415 ASN A C 1
ATOM 3422 O O . ASN A 1 415 ? -35.037 -0.404 -16.129 1.00 52.84 415 ASN A O 1
ATOM 3426 N N . ARG A 1 416 ? -34.388 -1.980 -17.597 1.00 57.09 416 ARG A N 1
ATOM 3427 C CA . ARG A 1 416 ? -32.992 -2.115 -17.111 1.00 57.09 416 ARG A CA 1
ATOM 3428 C C . ARG A 1 416 ? -32.293 -0.757 -16.921 1.00 57.09 416 ARG A C 1
ATOM 3430 O O . ARG A 1 416 ? -31.489 -0.594 -16.008 1.00 57.09 416 ARG A O 1
ATOM 3437 N N . SER A 1 417 ? -32.657 0.235 -17.735 1.00 61.22 417 SER A N 1
ATOM 3438 C CA . SER A 1 417 ? -32.165 1.616 -17.652 1.00 61.22 417 SER A CA 1
ATOM 3439 C C . SER A 1 417 ? -32.501 2.323 -16.320 1.00 61.22 417 SER A C 1
ATOM 3441 O O . SER A 1 417 ? -31.644 3.005 -15.752 1.00 61.22 417 SER A O 1
ATOM 3443 N N . TYR A 1 418 ? -33.689 2.094 -15.735 1.00 62.78 418 TYR A N 1
ATOM 3444 C CA . TYR A 1 418 ? -34.041 2.645 -14.413 1.00 62.78 418 TYR A CA 1
ATOM 3445 C C . TYR A 1 418 ? -33.169 2.064 -13.297 1.00 62.78 418 TYR A C 1
ATOM 3447 O O . TYR A 1 418 ? -32.829 2.774 -12.349 1.00 62.78 418 TYR A O 1
ATOM 3455 N N . MET A 1 419 ? -32.752 0.800 -13.425 1.00 68.06 419 MET A N 1
ATOM 3456 C CA . MET A 1 419 ? -31.854 0.175 -12.457 1.00 68.06 419 MET A CA 1
ATOM 3457 C C . MET A 1 419 ? -30.456 0.795 -12.510 1.00 68.06 419 MET A C 1
ATOM 3459 O O . MET A 1 419 ? -29.945 1.183 -11.464 1.00 68.06 419 MET A O 1
ATOM 3463 N N . PHE A 1 420 ? -29.863 0.979 -13.697 1.00 73.69 420 PHE A N 1
ATOM 3464 C CA . PHE A 1 420 ? -28.542 1.618 -13.823 1.00 73.69 420 PHE A CA 1
ATOM 3465 C C . PHE A 1 420 ? -28.530 3.052 -13.288 1.00 73.69 420 PHE A C 1
ATOM 3467 O O . PHE A 1 420 ? -27.621 3.416 -12.543 1.00 73.69 420 PHE A O 1
ATOM 3474 N N . LYS A 1 421 ? -29.566 3.848 -13.585 1.00 71.75 421 LYS A N 1
ATOM 3475 C CA . LYS A 1 421 ? -29.694 5.212 -13.051 1.00 71.75 421 LYS A CA 1
ATOM 3476 C C . LYS A 1 421 ? -29.791 5.218 -11.525 1.00 71.75 421 LYS A C 1
ATOM 3478 O O . LYS A 1 421 ? -29.161 6.054 -10.878 1.00 71.75 421 LYS A O 1
ATOM 3483 N N . ASN A 1 422 ? -30.533 4.274 -10.942 1.00 73.31 422 ASN A N 1
ATOM 3484 C CA . ASN A 1 422 ? -30.618 4.132 -9.491 1.00 73.31 422 ASN A CA 1
ATOM 3485 C C . ASN A 1 422 ? -29.295 3.667 -8.880 1.00 73.31 422 ASN A C 1
ATOM 3487 O O . ASN A 1 422 ? -28.858 4.274 -7.908 1.00 73.31 422 ASN A O 1
ATOM 3491 N N . TYR A 1 423 ? -28.612 2.676 -9.458 1.00 78.25 423 TYR A N 1
ATOM 3492 C CA . TYR A 1 423 ? -27.294 2.251 -8.981 1.00 78.25 423 TYR A CA 1
ATOM 3493 C C . TYR A 1 423 ? -26.271 3.380 -9.053 1.00 78.25 423 TYR A C 1
ATOM 3495 O O . TYR A 1 423 ? -25.552 3.598 -8.083 1.00 78.25 423 TYR A O 1
ATOM 3503 N N . PHE A 1 424 ? -26.252 4.150 -10.143 1.00 81.19 424 PHE A N 1
ATOM 3504 C CA . PHE A 1 424 ? -25.366 5.303 -10.277 1.00 81.19 424 PHE A CA 1
ATOM 3505 C C . PHE A 1 424 ? -25.697 6.392 -9.250 1.00 81.19 424 PHE A C 1
ATOM 3507 O O . PHE A 1 424 ? -24.809 6.905 -8.574 1.00 81.19 424 PHE A O 1
ATOM 3514 N N . LYS A 1 425 ? -26.987 6.697 -9.053 1.00 77.81 425 LYS A N 1
ATOM 3515 C CA . LYS A 1 425 ? -27.444 7.652 -8.034 1.00 77.81 425 LYS A CA 1
ATOM 3516 C C . LYS A 1 425 ? -27.072 7.198 -6.619 1.00 77.81 425 LYS A C 1
ATOM 3518 O O . LYS A 1 425 ? -26.645 8.022 -5.812 1.00 77.81 425 LYS A O 1
ATOM 3523 N N . ILE A 1 426 ? -27.220 5.909 -6.313 1.00 77.44 426 ILE A N 1
ATOM 3524 C CA . ILE A 1 426 ? -26.841 5.318 -5.023 1.00 77.44 426 ILE A CA 1
ATOM 3525 C C . ILE A 1 426 ? -25.324 5.382 -4.845 1.00 77.44 426 ILE A C 1
ATOM 3527 O O . ILE A 1 426 ? -24.864 5.869 -3.817 1.00 77.44 426 ILE A O 1
ATOM 3531 N N . ALA A 1 427 ? -24.548 4.967 -5.848 1.00 78.75 427 ALA A N 1
ATOM 3532 C CA . ALA A 1 427 ? -23.091 5.024 -5.821 1.00 78.75 427 ALA A CA 1
ATOM 3533 C C . ALA A 1 427 ? -22.591 6.460 -5.606 1.00 78.75 427 ALA A C 1
ATOM 3535 O O . ALA A 1 427 ? -21.781 6.691 -4.714 1.00 78.75 427 ALA A O 1
ATOM 3536 N N . TRP A 1 428 ? -23.142 7.440 -6.328 1.00 85.56 428 TRP A N 1
ATOM 3537 C CA . TRP A 1 428 ? -22.803 8.855 -6.164 1.00 85.56 428 TRP A CA 1
ATOM 3538 C C . TRP A 1 428 ? -23.130 9.380 -4.759 1.00 85.56 428 TRP A C 1
ATOM 3540 O O . TRP A 1 428 ? -22.289 9.992 -4.096 1.00 85.56 428 TRP A O 1
ATOM 3550 N N . ARG A 1 429 ? -24.334 9.094 -4.243 1.00 81.62 429 ARG A N 1
ATOM 3551 C CA . ARG A 1 429 ? -24.701 9.457 -2.861 1.00 81.62 429 ARG A CA 1
ATOM 3552 C C . ARG A 1 429 ? -23.791 8.784 -1.835 1.00 81.62 429 ARG A C 1
ATOM 3554 O O . ARG A 1 429 ? -23.454 9.404 -0.833 1.00 81.62 429 ARG A O 1
ATOM 3561 N N . ASN A 1 430 ? -23.369 7.548 -2.080 1.00 78.38 430 ASN A N 1
ATOM 3562 C CA . ASN A 1 430 ? -22.465 6.827 -1.193 1.00 78.38 430 ASN A CA 1
ATOM 3563 C C . ASN A 1 430 ? -21.048 7.430 -1.208 1.00 78.38 430 ASN A C 1
ATOM 3565 O O . ASN A 1 430 ? -20.470 7.663 -0.148 1.00 78.38 430 ASN A O 1
ATOM 3569 N N . ILE A 1 431 ? -20.528 7.776 -2.393 1.00 83.50 431 ILE A N 1
ATOM 3570 C CA . ILE A 1 431 ? -19.220 8.427 -2.565 1.00 83.50 431 ILE A CA 1
ATOM 3571 C C . ILE A 1 431 ? -19.190 9.784 -1.858 1.00 83.50 431 ILE A C 1
ATOM 3573 O O . ILE A 1 431 ? -18.278 10.070 -1.083 1.00 83.50 431 ILE A O 1
ATOM 3577 N N . THR A 1 432 ? -20.224 10.601 -2.067 1.00 83.50 432 THR A N 1
ATOM 3578 C CA . THR A 1 432 ? -20.343 11.927 -1.439 1.00 83.50 432 THR A CA 1
ATOM 3579 C C . THR A 1 432 ? -20.568 11.866 0.074 1.00 83.50 432 THR A C 1
ATOM 3581 O O . THR A 1 432 ? -20.126 12.772 0.776 1.00 83.50 432 THR A O 1
ATOM 3584 N N . ARG A 1 433 ? -21.209 10.811 0.603 1.00 78.38 433 ARG A N 1
ATOM 3585 C CA . ARG A 1 433 ? -21.372 10.593 2.055 1.00 78.38 433 ARG A CA 1
ATOM 3586 C C . ARG A 1 433 ? -20.107 10.047 2.724 1.00 78.38 433 ARG A C 1
ATOM 3588 O O . ARG A 1 433 ? -19.815 10.422 3.857 1.00 78.38 433 ARG A O 1
ATOM 3595 N N . HIS A 1 434 ? -19.334 9.206 2.037 1.00 78.12 434 HIS A N 1
ATOM 3596 C CA . HIS A 1 434 ? -18.111 8.581 2.553 1.00 78.12 434 HIS A CA 1
ATOM 3597 C C . HIS A 1 434 ? -16.875 9.027 1.764 1.00 78.12 434 HIS A C 1
ATOM 3599 O O . HIS A 1 434 ? -16.136 8.205 1.218 1.00 78.12 434 HIS A O 1
ATOM 3605 N N . GLN A 1 435 ? -16.649 10.342 1.718 1.00 79.06 435 GLN A N 1
ATOM 3606 C CA . GLN A 1 435 ? -15.652 10.979 0.848 1.00 79.06 435 GLN A CA 1
ATOM 3607 C C . GLN A 1 435 ? -14.238 10.440 1.063 1.00 79.06 435 GLN A C 1
ATOM 3609 O O . GLN A 1 435 ? -13.585 10.059 0.102 1.00 79.06 435 GLN A O 1
ATOM 3614 N N . SER A 1 436 ? -13.774 10.338 2.311 1.00 75.88 436 SER A N 1
ATOM 3615 C CA . SER A 1 436 ? -12.412 9.871 2.601 1.00 75.88 436 SER A CA 1
ATOM 3616 C C . SER A 1 436 ? -12.201 8.405 2.215 1.00 75.88 436 SER A C 1
ATOM 3618 O O . SER A 1 436 ? -11.201 8.072 1.590 1.00 75.88 436 SER A O 1
ATOM 3620 N N . TYR A 1 437 ? -13.165 7.537 2.540 1.00 78.56 437 TYR A N 1
ATOM 3621 C CA . TYR A 1 437 ? -13.121 6.118 2.173 1.00 78.56 437 TYR A CA 1
ATOM 3622 C C . TYR A 1 437 ? -13.118 5.939 0.651 1.00 78.56 437 TYR A C 1
ATOM 3624 O O . TYR A 1 437 ? -12.314 5.191 0.099 1.00 78.56 437 TYR A O 1
ATOM 3632 N N . SER A 1 438 ? -13.998 6.673 -0.031 1.00 83.50 438 SER A N 1
ATOM 3633 C CA . SER A 1 438 ? -14.134 6.605 -1.484 1.00 83.50 438 SER A CA 1
ATOM 3634 C C . SER A 1 438 ? -12.903 7.171 -2.186 1.00 83.50 438 SER A C 1
ATOM 3636 O O . SER A 1 438 ? -12.428 6.562 -3.134 1.00 83.50 438 SER A O 1
ATOM 3638 N N . ALA A 1 439 ? -12.339 8.276 -1.688 1.00 85.94 439 ALA A N 1
ATOM 3639 C CA . ALA A 1 439 ? -11.127 8.876 -2.234 1.00 85.94 439 ALA A CA 1
ATOM 3640 C C . ALA A 1 439 ? -9.935 7.913 -2.169 1.00 85.94 439 ALA A C 1
ATOM 3642 O O . ALA A 1 439 ? -9.264 7.728 -3.177 1.00 85.94 439 ALA A O 1
ATOM 3643 N N . ILE A 1 440 ? -9.710 7.254 -1.024 1.00 83.06 440 ILE A N 1
ATOM 3644 C CA . ILE A 1 440 ? -8.606 6.293 -0.859 1.00 83.06 440 ILE A CA 1
ATOM 3645 C C . ILE A 1 440 ? -8.746 5.130 -1.850 1.00 83.06 440 ILE A C 1
ATOM 3647 O O . ILE A 1 440 ? -7.793 4.802 -2.554 1.00 83.06 440 ILE A O 1
ATOM 3651 N N . ASN A 1 441 ? -9.937 4.534 -1.948 1.00 81.19 441 ASN A N 1
ATOM 3652 C CA . ASN A 1 441 ? -10.156 3.381 -2.823 1.00 81.19 441 ASN A CA 1
ATOM 3653 C C . ASN A 1 441 ? -10.100 3.744 -4.312 1.00 81.19 441 ASN A C 1
ATOM 3655 O O . ASN A 1 441 ? -9.498 3.012 -5.095 1.00 81.19 441 ASN A O 1
ATOM 3659 N N . VAL A 1 442 ? -10.705 4.868 -4.707 1.00 87.88 442 VAL A N 1
ATOM 3660 C CA . VAL A 1 442 ? -10.693 5.330 -6.102 1.00 87.88 442 VAL A CA 1
ATOM 3661 C C . VAL A 1 442 ? -9.281 5.725 -6.523 1.00 87.88 442 VAL A C 1
ATOM 3663 O O . VAL A 1 442 ? -8.851 5.319 -7.597 1.00 87.88 442 VAL A O 1
ATOM 3666 N N . ALA A 1 443 ? -8.536 6.449 -5.681 1.00 87.31 443 ALA A N 1
ATOM 3667 C CA . ALA A 1 443 ? -7.150 6.808 -5.972 1.00 87.31 443 ALA A CA 1
ATOM 3668 C C . ALA A 1 443 ? -6.260 5.564 -6.097 1.00 87.31 443 ALA A C 1
ATOM 3670 O O . ALA A 1 443 ? -5.506 5.450 -7.060 1.00 87.31 443 ALA A O 1
ATOM 3671 N N . GLY A 1 444 ? -6.391 4.601 -5.175 1.00 82.75 444 GLY A N 1
ATOM 3672 C CA . GLY A 1 444 ? -5.642 3.344 -5.233 1.00 82.75 444 GLY A CA 1
ATOM 3673 C C . GLY A 1 444 ? -5.918 2.553 -6.515 1.00 82.75 444 GLY A C 1
ATOM 3674 O O . GLY A 1 444 ? -4.982 2.116 -7.182 1.00 82.75 444 GLY A O 1
ATOM 3675 N N . LEU A 1 445 ? -7.191 2.426 -6.902 1.00 86.69 445 LEU A N 1
ATOM 3676 C CA . LEU A 1 445 ? -7.576 1.756 -8.146 1.00 86.69 445 LEU A CA 1
ATOM 3677 C C . LEU A 1 445 ? -7.066 2.512 -9.383 1.00 86.69 445 LEU A C 1
ATOM 3679 O O . LEU A 1 445 ? -6.544 1.889 -10.304 1.00 86.69 445 LEU A O 1
ATOM 3683 N N . ALA A 1 446 ? -7.186 3.842 -9.399 1.00 92.06 446 ALA A N 1
ATOM 3684 C CA . ALA A 1 446 ? -6.745 4.675 -10.514 1.00 92.06 446 ALA A CA 1
ATOM 3685 C C . ALA A 1 446 ? -5.234 4.560 -10.751 1.00 92.06 446 ALA A C 1
ATOM 3687 O O . ALA A 1 446 ? -4.812 4.353 -11.886 1.00 92.06 446 ALA A O 1
ATOM 3688 N N . VAL A 1 447 ? -4.426 4.623 -9.686 1.00 88.56 447 VAL A N 1
ATOM 3689 C CA . VAL A 1 447 ? -2.968 4.439 -9.773 1.00 88.56 447 VAL A CA 1
ATOM 3690 C C . VAL A 1 447 ? -2.626 3.035 -10.277 1.00 88.56 447 VAL A C 1
ATOM 3692 O O . VAL A 1 447 ? -1.776 2.900 -11.153 1.00 88.56 447 VAL A O 1
ATOM 3695 N N . GLY A 1 448 ? -3.314 1.996 -9.787 1.00 86.88 448 GLY A N 1
ATOM 3696 C CA . GLY A 1 448 ? -3.099 0.618 -10.239 1.00 86.88 448 GLY A CA 1
ATOM 3697 C C . GLY A 1 448 ? -3.399 0.417 -11.729 1.00 86.88 448 GLY A C 1
ATOM 3698 O O . GLY A 1 448 ? -2.594 -0.173 -12.448 1.00 86.88 448 GLY A O 1
ATOM 3699 N N . ILE A 1 449 ? -4.523 0.957 -12.212 1.00 91.75 449 ILE A N 1
ATOM 3700 C CA . ILE A 1 449 ? -4.892 0.898 -13.634 1.00 91.75 449 ILE A CA 1
ATOM 3701 C C . ILE A 1 449 ? -3.895 1.697 -14.482 1.00 91.75 449 ILE A C 1
ATOM 3703 O O . ILE A 1 449 ? -3.440 1.196 -15.506 1.00 91.75 449 ILE A O 1
ATOM 3707 N N . ALA A 1 450 ? -3.510 2.902 -14.052 1.00 93.69 450 ALA A N 1
ATOM 3708 C CA . ALA A 1 450 ? -2.546 3.731 -14.773 1.00 93.69 450 ALA A CA 1
ATOM 3709 C C . ALA A 1 450 ? -1.177 3.045 -14.903 1.00 93.69 450 ALA A C 1
ATOM 3711 O O . ALA A 1 450 ? -0.615 3.009 -15.994 1.00 93.69 450 ALA A O 1
ATOM 3712 N N . ALA A 1 451 ? -0.669 2.444 -13.823 1.00 87.69 451 ALA A N 1
ATOM 3713 C CA . ALA A 1 451 ? 0.581 1.689 -13.854 1.00 87.69 451 ALA A CA 1
ATOM 3714 C C . ALA A 1 451 ? 0.499 0.482 -14.805 1.00 87.69 451 ALA A C 1
ATOM 3716 O O . ALA A 1 451 ? 1.415 0.260 -15.594 1.00 87.69 451 ALA A O 1
ATOM 3717 N N . CYS A 1 452 ? -0.612 -0.263 -14.781 1.00 92.31 452 CYS A N 1
ATOM 3718 C CA . CYS A 1 452 ? -0.831 -1.389 -15.689 1.00 92.31 452 CYS A CA 1
ATOM 3719 C C . CYS A 1 452 ? -0.862 -0.945 -17.159 1.00 92.31 452 CYS A C 1
ATOM 3721 O O . CYS A 1 452 ? -0.212 -1.569 -17.995 1.00 92.31 452 CYS A O 1
ATOM 3723 N N . LEU A 1 453 ? -1.552 0.158 -17.467 1.00 93.81 453 LEU A N 1
ATOM 3724 C CA . LEU A 1 453 ? -1.595 0.722 -18.817 1.00 93.81 453 LEU A CA 1
ATOM 3725 C C . LEU A 1 453 ? -0.222 1.219 -19.279 1.00 93.81 453 LEU A C 1
ATOM 3727 O O . LEU A 1 453 ? 0.140 0.987 -20.426 1.00 93.81 453 LEU A O 1
ATOM 3731 N N . LEU A 1 454 ? 0.562 1.852 -18.403 1.00 91.94 454 LEU A N 1
ATOM 3732 C CA . LEU A 1 454 ? 1.925 2.282 -18.731 1.00 91.94 454 LEU A CA 1
ATOM 3733 C C . LEU A 1 454 ? 2.828 1.091 -19.055 1.00 91.94 454 LEU A C 1
ATOM 3735 O O . LEU A 1 454 ? 3.493 1.104 -20.086 1.00 91.94 454 LEU A O 1
ATOM 3739 N N . ILE A 1 455 ? 2.816 0.048 -18.220 1.00 89.38 455 ILE A N 1
ATOM 3740 C CA . ILE A 1 455 ? 3.578 -1.181 -18.484 1.00 89.38 455 ILE A CA 1
ATOM 3741 C C . ILE A 1 455 ? 3.118 -1.811 -19.799 1.00 89.38 455 ILE A C 1
ATOM 3743 O O . ILE A 1 455 ? 3.953 -2.195 -20.610 1.00 89.38 455 ILE A O 1
ATOM 3747 N N . PHE A 1 456 ? 1.805 -1.887 -20.036 1.00 92.88 456 PHE A N 1
ATOM 3748 C CA . PHE A 1 456 ? 1.257 -2.419 -21.280 1.00 92.88 456 PHE A CA 1
ATOM 3749 C C . PHE A 1 456 ? 1.754 -1.639 -22.500 1.00 92.88 456 PHE A C 1
ATOM 3751 O O . PHE A 1 456 ? 2.216 -2.253 -23.454 1.00 92.88 456 PHE A O 1
ATOM 3758 N N . VAL A 1 457 ? 1.717 -0.305 -22.456 1.00 92.56 457 VAL A N 1
ATOM 3759 C CA . VAL A 1 457 ? 2.199 0.553 -23.547 1.00 92.56 457 VAL A CA 1
ATOM 3760 C C . VAL A 1 457 ? 3.700 0.375 -23.769 1.00 92.56 457 VAL A C 1
ATOM 3762 O O . VAL A 1 457 ? 4.124 0.280 -24.915 1.00 92.56 457 VAL A O 1
ATOM 3765 N N . VAL A 1 458 ? 4.502 0.275 -22.705 1.00 90.06 458 VAL A N 1
ATOM 3766 C CA . VAL A 1 458 ? 5.950 0.025 -22.815 1.00 90.06 458 VAL A CA 1
ATOM 3767 C C . VAL A 1 458 ? 6.225 -1.344 -23.435 1.00 90.06 458 VAL A C 1
ATOM 3769 O O . VAL A 1 458 ? 6.993 -1.439 -24.382 1.00 90.06 458 VAL A O 1
ATOM 3772 N N . VAL A 1 459 ? 5.567 -2.402 -22.960 1.00 88.88 459 VAL A N 1
ATOM 3773 C CA . VAL A 1 459 ? 5.724 -3.752 -23.522 1.00 88.88 459 VAL A CA 1
ATOM 3774 C C . VAL A 1 459 ? 5.261 -3.792 -24.976 1.00 88.88 459 VAL A C 1
ATOM 3776 O O . VAL A 1 459 ? 5.931 -4.381 -25.817 1.00 88.88 459 VAL A O 1
ATOM 3779 N N . GLN A 1 460 ? 4.139 -3.145 -25.292 1.00 89.50 460 GLN A N 1
ATOM 3780 C CA . GLN A 1 460 ? 3.656 -3.028 -26.662 1.00 89.50 460 GLN A CA 1
ATOM 3781 C C . GLN A 1 460 ? 4.674 -2.299 -27.544 1.00 89.50 460 GLN A C 1
ATOM 3783 O O . GLN A 1 460 ? 4.928 -2.750 -28.655 1.00 89.50 460 GLN A O 1
ATOM 3788 N N . TYR A 1 461 ? 5.270 -1.211 -27.051 1.00 87.44 461 TYR A N 1
ATOM 3789 C CA . TYR A 1 461 ? 6.306 -0.464 -27.756 1.00 87.44 461 TYR A CA 1
ATOM 3790 C C . TYR A 1 461 ? 7.539 -1.337 -28.035 1.00 87.44 461 TYR A C 1
ATOM 3792 O O . TYR A 1 461 ? 7.903 -1.503 -29.198 1.00 87.44 461 TYR A O 1
ATOM 3800 N N . GLU A 1 462 ? 8.106 -1.972 -27.005 1.00 85.50 462 GLU A N 1
ATOM 3801 C CA . GLU A 1 462 ? 9.286 -2.846 -27.118 1.00 85.50 462 GLU A CA 1
ATOM 3802 C C . GLU A 1 462 ? 9.048 -4.035 -28.063 1.00 85.50 462 GLU A C 1
ATOM 3804 O O . GLU A 1 462 ? 9.927 -4.408 -28.835 1.00 85.50 462 GLU A O 1
ATOM 3809 N N . LEU A 1 463 ? 7.841 -4.614 -28.060 1.00 84.69 463 LEU A N 1
ATOM 3810 C CA . LEU A 1 463 ? 7.484 -5.724 -28.954 1.00 84.69 463 LEU A CA 1
ATOM 3811 C C . LEU A 1 463 ? 7.107 -5.281 -30.375 1.00 84.69 463 LEU A C 1
ATOM 3813 O O . LEU A 1 463 ? 7.045 -6.117 -31.276 1.00 84.69 463 LEU A O 1
ATOM 3817 N N . SER A 1 464 ? 6.818 -3.995 -30.583 1.00 86.06 464 SER A N 1
ATOM 3818 C CA . SER A 1 464 ? 6.468 -3.444 -31.899 1.00 86.06 464 SER A CA 1
ATOM 3819 C C . SER A 1 464 ? 7.682 -3.007 -32.720 1.00 86.06 464 SER A C 1
ATOM 3821 O O . SER A 1 464 ? 7.544 -2.783 -33.927 1.00 86.06 464 SER A O 1
ATOM 3823 N N . PHE A 1 465 ? 8.858 -2.899 -32.093 1.00 79.94 465 PHE A N 1
ATOM 3824 C CA . PHE A 1 465 ? 10.085 -2.450 -32.745 1.00 79.94 465 PHE A CA 1
ATOM 3825 C C . PHE A 1 465 ? 10.432 -3.347 -33.949 1.00 79.94 465 PHE A C 1
ATOM 3827 O O . PHE A 1 465 ? 10.303 -4.568 -33.883 1.00 79.94 465 PHE A O 1
ATOM 3834 N N . ASP A 1 466 ? 10.798 -2.733 -35.079 1.00 79.56 466 ASP A N 1
ATOM 3835 C CA . ASP A 1 466 ? 11.156 -3.379 -36.358 1.00 79.56 466 ASP A CA 1
ATOM 3836 C C . ASP A 1 466 ? 10.111 -4.302 -37.018 1.00 79.56 466 ASP A C 1
ATOM 3838 O O . ASP A 1 466 ? 10.361 -4.855 -38.090 1.00 79.56 466 ASP A O 1
ATOM 3842 N N . THR A 1 467 ? 8.891 -4.396 -36.480 1.00 85.62 467 THR A N 1
ATOM 3843 C CA . THR A 1 467 ? 7.804 -5.196 -37.088 1.00 85.62 467 THR A CA 1
ATOM 3844 C C . THR A 1 467 ? 7.338 -4.680 -38.456 1.00 85.62 467 THR A C 1
ATOM 3846 O O . THR A 1 467 ? 6.641 -5.393 -39.177 1.00 85.62 467 THR A O 1
ATOM 3849 N N . TYR A 1 468 ? 7.734 -3.460 -38.837 1.00 86.25 468 TYR A N 1
ATOM 3850 C CA . TYR A 1 468 ? 7.462 -2.874 -40.151 1.00 86.25 468 TYR A CA 1
ATOM 3851 C C . TYR A 1 468 ? 8.348 -3.452 -41.269 1.00 86.25 468 TYR A C 1
ATOM 3853 O O . TYR A 1 468 ? 8.030 -3.266 -42.443 1.00 86.25 468 TYR A O 1
ATOM 3861 N N . GLN A 1 469 ? 9.450 -4.134 -40.930 1.00 88.31 469 GLN A N 1
ATOM 3862 C CA . GLN A 1 469 ? 10.358 -4.710 -41.919 1.00 88.31 469 GLN A CA 1
ATOM 3863 C C . GLN A 1 469 ? 9.727 -5.943 -42.595 1.00 88.31 469 GLN A C 1
ATOM 3865 O O . GLN A 1 469 ? 9.205 -6.833 -41.907 1.00 88.31 469 GLN A O 1
ATOM 3870 N N . PRO A 1 470 ? 9.774 -6.049 -43.936 1.00 85.62 470 PRO A N 1
ATOM 3871 C CA . PRO A 1 470 ? 9.349 -7.256 -44.633 1.00 85.62 470 PRO A CA 1
ATOM 3872 C C . PRO A 1 470 ? 10.114 -8.477 -44.114 1.00 85.62 470 PRO A C 1
ATOM 3874 O O . PRO A 1 470 ? 11.327 -8.438 -43.951 1.00 85.62 470 PRO A O 1
ATOM 3877 N N . GLY A 1 471 ? 9.407 -9.570 -43.824 1.00 86.44 471 GLY A N 1
ATOM 3878 C CA . GLY A 1 471 ? 10.061 -10.792 -43.352 1.00 86.44 471 GLY A CA 1
ATOM 3879 C C . GLY A 1 471 ? 10.684 -10.698 -41.952 1.00 86.44 471 GLY A C 1
ATOM 3880 O O . GLY A 1 471 ? 11.484 -11.565 -41.619 1.00 86.44 471 GLY A O 1
ATOM 3881 N N . TYR A 1 472 ? 10.298 -9.736 -41.097 1.00 87.75 472 TYR A N 1
ATOM 3882 C CA . TYR A 1 472 ? 10.858 -9.580 -39.739 1.00 87.75 472 TYR A CA 1
ATOM 3883 C C . TYR A 1 472 ? 10.849 -10.871 -38.892 1.00 87.75 472 TYR A C 1
ATOM 3885 O O . TYR A 1 472 ? 11.723 -11.073 -38.054 1.00 87.75 472 TYR A O 1
ATOM 3893 N N . LYS A 1 473 ? 9.884 -11.780 -39.120 1.00 90.00 473 LYS A N 1
ATOM 3894 C CA . LYS A 1 473 ? 9.808 -13.093 -38.443 1.00 90.00 473 LYS A CA 1
ATOM 3895 C C . LYS A 1 473 ? 10.904 -14.078 -38.868 1.00 90.00 473 LYS A C 1
ATOM 3897 O O . LYS A 1 473 ? 11.144 -15.047 -38.155 1.00 90.00 473 LYS A O 1
ATOM 3902 N N . SER A 1 474 ? 11.507 -13.860 -40.031 1.00 89.88 474 SER A N 1
ATOM 3903 C CA . SER A 1 474 ? 12.546 -14.688 -40.653 1.00 89.88 474 SER A CA 1
ATOM 3904 C C . SER A 1 474 ? 13.907 -13.987 -40.725 1.00 89.88 474 SER A C 1
ATOM 3906 O O . SER A 1 474 ? 14.832 -14.516 -41.336 1.00 89.88 474 SER A O 1
ATOM 3908 N N . THR A 1 475 ? 14.044 -12.817 -40.101 1.00 90.31 475 THR A N 1
ATOM 3909 C CA . THR A 1 475 ? 15.308 -12.082 -40.010 1.00 90.31 475 THR A CA 1
ATOM 3910 C C . THR A 1 475 ? 16.002 -12.426 -38.699 1.00 90.31 475 THR A C 1
ATOM 3912 O O . THR A 1 475 ? 15.429 -12.276 -37.621 1.00 90.31 475 THR A O 1
ATOM 3915 N N . TYR A 1 476 ? 17.255 -12.875 -38.775 1.00 89.25 476 TYR A N 1
ATOM 3916 C CA . TYR A 1 476 ? 18.019 -13.320 -37.611 1.00 89.25 476 TYR A CA 1
ATOM 3917 C C . TYR A 1 476 ? 19.379 -12.631 -37.544 1.00 89.25 476 TYR A C 1
ATOM 3919 O O . TYR A 1 476 ? 20.038 -12.422 -38.560 1.00 89.25 476 TYR A O 1
ATOM 3927 N N . ARG A 1 477 ? 19.836 -12.337 -36.321 1.00 89.75 477 ARG A N 1
ATOM 3928 C CA . ARG A 1 477 ? 21.214 -11.913 -36.056 1.00 89.75 477 ARG A CA 1
ATOM 3929 C C . ARG A 1 477 ? 22.027 -13.102 -35.565 1.00 89.75 477 ARG A C 1
ATOM 3931 O O . ARG A 1 477 ? 21.709 -13.690 -34.533 1.00 89.75 477 ARG A O 1
ATOM 3938 N N . ILE A 1 478 ? 23.107 -13.412 -36.268 1.00 89.00 478 ILE A N 1
ATOM 3939 C CA . ILE A 1 478 ? 24.050 -14.450 -35.853 1.00 89.00 478 ILE A CA 1
ATOM 3940 C C . ILE A 1 478 ? 24.923 -13.885 -34.723 1.00 89.00 478 ILE A C 1
ATOM 3942 O O . ILE A 1 478 ? 25.454 -12.780 -34.829 1.00 89.00 478 ILE A O 1
ATOM 3946 N N . VAL A 1 479 ? 25.044 -14.631 -33.623 1.00 91.00 479 VAL A N 1
ATOM 3947 C CA . VAL A 1 479 ? 25.779 -14.225 -32.415 1.00 91.00 479 VAL A CA 1
ATOM 3948 C C . VAL A 1 479 ? 26.666 -15.359 -31.912 1.00 91.00 479 VAL A C 1
ATOM 3950 O O . VAL A 1 479 ? 26.355 -16.535 -32.089 1.00 91.00 479 VAL A O 1
ATOM 3953 N N . THR A 1 480 ? 27.746 -15.015 -31.215 1.00 89.81 480 THR A N 1
ATOM 3954 C CA . THR A 1 480 ? 28.590 -15.994 -30.520 1.00 89.81 480 THR A CA 1
ATOM 3955 C C . THR A 1 480 ? 28.056 -16.243 -29.112 1.00 89.81 480 THR A C 1
ATOM 3957 O O . THR A 1 480 ? 27.971 -15.314 -28.304 1.00 89.81 480 THR A O 1
ATOM 3960 N N . LYS A 1 481 ? 27.752 -17.506 -28.789 1.00 91.44 481 LYS A N 1
ATOM 3961 C CA . LYS A 1 481 ? 27.471 -17.964 -27.421 1.00 91.44 481 LYS A CA 1
ATOM 3962 C C . LYS A 1 481 ? 28.793 -18.257 -26.702 1.00 91.44 481 LYS A C 1
ATOM 3964 O O . LYS A 1 481 ? 29.588 -19.064 -27.171 1.00 91.44 481 LYS A O 1
ATOM 3969 N N . LYS A 1 482 ? 29.018 -17.626 -25.551 1.00 86.06 482 LYS A N 1
ATOM 3970 C CA . LYS A 1 482 ? 30.139 -17.891 -24.640 1.00 86.06 482 LYS A CA 1
ATOM 3971 C C . LYS A 1 482 ? 29.594 -18.494 -23.353 1.00 86.06 482 LYS A C 1
ATOM 3973 O O . LYS A 1 482 ? 28.722 -17.900 -22.722 1.00 86.06 482 LYS A O 1
ATOM 3978 N N . GLU A 1 483 ? 30.112 -19.650 -22.967 1.00 90.31 483 GLU A N 1
ATOM 3979 C CA . GLU A 1 483 ? 29.687 -20.373 -21.769 1.00 90.31 483 GLU A CA 1
ATOM 3980 C C . GLU A 1 483 ? 30.883 -20.573 -20.838 1.00 90.31 483 GLU A C 1
ATOM 3982 O O . GLU A 1 483 ? 31.929 -21.063 -21.262 1.00 90.31 483 GLU A O 1
ATOM 3987 N N . ARG A 1 484 ? 30.751 -20.140 -19.581 1.00 84.50 484 ARG A N 1
ATOM 3988 C CA . ARG A 1 484 ? 31.781 -20.309 -18.549 1.00 84.50 484 ARG A CA 1
ATOM 3989 C C . ARG A 1 484 ? 31.118 -20.466 -17.186 1.00 84.50 484 ARG A C 1
ATOM 3991 O O . ARG A 1 484 ? 30.343 -19.598 -16.799 1.00 84.50 484 ARG A O 1
ATOM 3998 N N . GLU A 1 485 ? 31.431 -21.550 -16.472 1.00 81.00 485 GLU A N 1
ATOM 3999 C CA . GLU A 1 485 ? 30.959 -21.802 -15.094 1.00 81.00 485 GLU A CA 1
ATOM 4000 C C . GLU A 1 485 ? 29.428 -21.654 -14.933 1.00 81.00 485 GLU A C 1
ATOM 4002 O O . GLU A 1 485 ? 28.938 -21.029 -13.999 1.00 81.00 485 GLU A O 1
ATOM 4007 N N . GLY A 1 486 ? 28.652 -22.173 -15.892 1.00 83.75 486 GLY A N 1
ATOM 4008 C CA . GLY A 1 486 ? 27.184 -22.086 -15.884 1.00 83.75 486 GLY A CA 1
ATOM 4009 C C . GLY A 1 486 ? 26.603 -20.726 -16.298 1.00 83.75 486 GLY A C 1
ATOM 4010 O O . GLY A 1 486 ? 25.392 -20.615 -16.475 1.00 83.75 486 GLY A O 1
ATOM 4011 N N . ASN A 1 487 ? 27.433 -19.701 -16.523 1.00 77.06 487 ASN A N 1
ATOM 4012 C CA . ASN A 1 487 ? 27.002 -18.425 -17.090 1.00 77.06 487 ASN A CA 1
ATOM 4013 C C . ASN A 1 487 ? 27.078 -18.447 -18.620 1.00 77.06 487 ASN A C 1
ATOM 4015 O O . ASN A 1 487 ? 28.150 -18.616 -19.208 1.00 77.06 487 ASN A O 1
ATOM 4019 N N . ILE A 1 488 ? 25.935 -18.204 -19.265 1.00 86.19 488 ILE A N 1
ATOM 4020 C CA . ILE A 1 488 ? 25.813 -18.069 -20.719 1.00 86.19 488 ILE A CA 1
ATOM 4021 C C . ILE A 1 488 ? 25.749 -16.581 -21.073 1.00 86.19 488 ILE A C 1
ATOM 4023 O O . ILE A 1 488 ? 24.904 -15.848 -20.564 1.00 86.19 488 ILE A O 1
ATOM 4027 N N . ARG A 1 489 ? 26.625 -16.127 -21.973 1.00 83.62 489 ARG A N 1
ATOM 4028 C CA . ARG A 1 489 ? 26.594 -14.776 -22.550 1.00 83.62 489 ARG A CA 1
ATOM 4029 C C . ARG A 1 489 ? 26.570 -14.848 -24.070 1.00 83.62 489 ARG A C 1
ATOM 4031 O O . ARG A 1 489 ? 27.286 -15.649 -24.662 1.00 83.62 489 ARG A O 1
ATOM 4038 N N . TYR A 1 490 ? 25.801 -13.969 -24.697 1.00 86.50 490 TYR A N 1
ATOM 4039 C CA . TYR A 1 490 ? 25.781 -13.803 -26.149 1.00 86.50 490 TYR A CA 1
ATOM 4040 C C . TYR A 1 490 ? 26.539 -12.533 -26.533 1.00 86.50 490 TYR A C 1
ATOM 4042 O O . TYR A 1 490 ? 26.484 -11.530 -25.823 1.00 86.50 490 TYR A O 1
ATOM 4050 N N . SER A 1 491 ? 27.268 -12.572 -27.644 1.00 86.00 491 SER A N 1
ATOM 4051 C CA . SER A 1 491 ? 27.981 -11.418 -28.189 1.00 86.00 491 SER A CA 1
ATOM 4052 C C . SER A 1 491 ? 27.728 -11.297 -29.683 1.00 86.00 491 SER A C 1
ATOM 4054 O O . SER A 1 491 ? 27.684 -12.295 -30.394 1.00 86.00 491 SER A O 1
ATOM 4056 N N . ALA A 1 492 ? 27.596 -10.061 -30.155 1.00 84.25 492 ALA A N 1
ATOM 4057 C CA . ALA A 1 492 ? 27.383 -9.743 -31.560 1.00 84.25 492 ALA A CA 1
ATOM 4058 C C . ALA A 1 492 ? 28.563 -10.092 -32.482 1.00 84.25 492 ALA A C 1
ATOM 4060 O O . ALA A 1 492 ? 28.367 -10.182 -33.688 1.00 84.25 492 ALA A O 1
ATOM 4061 N N . GLY A 1 493 ? 29.776 -10.242 -31.942 1.00 85.00 493 GLY A N 1
ATOM 4062 C CA . GLY A 1 493 ? 30.954 -10.564 -32.746 1.00 85.00 493 GLY A CA 1
ATOM 4063 C C . GLY A 1 493 ? 30.952 -12.026 -33.181 1.00 85.00 493 GLY A C 1
ATOM 4064 O O . GLY A 1 493 ? 30.751 -12.910 -32.347 1.00 85.00 493 GLY A O 1
ATOM 4065 N N . ILE A 1 494 ? 31.212 -12.271 -34.463 1.00 89.06 494 ILE A N 1
ATOM 4066 C CA . ILE A 1 494 ? 31.413 -13.596 -35.069 1.00 89.06 494 ILE A CA 1
ATOM 4067 C C . ILE A 1 494 ? 32.810 -13.660 -35.700 1.00 89.06 494 ILE A C 1
ATOM 4069 O O . ILE A 1 494 ? 33.438 -12.626 -35.921 1.00 89.06 494 ILE A O 1
ATOM 4073 N N . SER A 1 495 ? 33.322 -14.859 -35.983 1.00 88.38 495 SER A N 1
ATOM 4074 C CA . SER A 1 495 ? 34.575 -15.000 -36.735 1.00 88.38 495 SER A CA 1
ATOM 4075 C C . SER A 1 495 ? 34.396 -14.476 -38.161 1.00 88.38 495 SER A C 1
ATOM 4077 O O . SER A 1 495 ? 33.418 -14.843 -38.805 1.00 88.38 495 SER A O 1
ATOM 4079 N N . THR A 1 496 ? 35.349 -13.7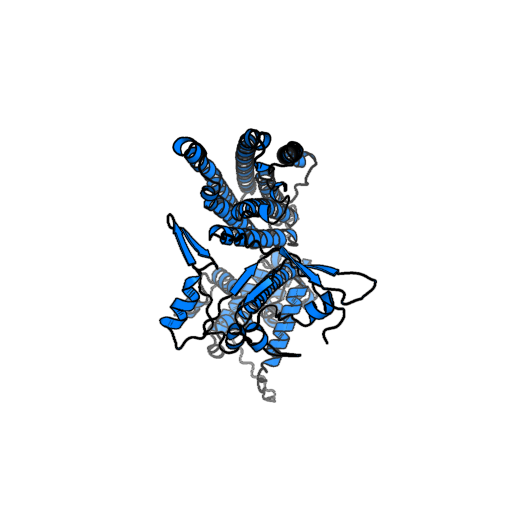04 -38.685 1.00 84.19 496 THR A N 1
ATOM 4080 C CA . THR A 1 496 ? 35.305 -13.134 -40.046 1.00 84.19 496 THR A CA 1
ATOM 4081 C C . THR A 1 496 ? 34.871 -14.119 -41.150 1.00 84.19 496 THR A C 1
ATOM 4083 O O . THR A 1 496 ? 33.953 -13.776 -41.889 1.00 84.19 496 THR A O 1
ATOM 4086 N N . PRO A 1 497 ? 35.402 -15.361 -41.246 1.00 90.81 497 PRO A N 1
ATOM 4087 C CA . PRO A 1 497 ? 34.991 -16.309 -42.292 1.00 90.81 497 PRO A CA 1
ATOM 4088 C C . PRO A 1 497 ? 33.583 -16.904 -42.101 1.00 90.81 497 PRO A C 1
ATOM 4090 O O . PRO A 1 497 ? 33.126 -17.680 -42.938 1.00 90.81 497 PRO A O 1
ATOM 4093 N N . ALA A 1 498 ? 32.881 -16.586 -41.006 1.00 89.94 498 ALA A N 1
ATOM 4094 C CA . ALA A 1 498 ? 31.554 -17.139 -40.748 1.00 89.94 498 ALA A CA 1
ATOM 4095 C C . ALA A 1 498 ? 30.543 -16.699 -41.810 1.00 89.94 498 ALA A C 1
ATOM 4097 O O . ALA A 1 498 ? 29.735 -17.518 -42.228 1.00 89.94 498 ALA A O 1
ATOM 4098 N N . VAL A 1 499 ? 30.597 -15.443 -42.266 1.00 89.81 499 VAL A N 1
ATOM 4099 C CA . VAL A 1 499 ? 29.660 -14.913 -43.274 1.00 89.81 499 VAL A CA 1
ATOM 4100 C C . VAL A 1 499 ? 29.709 -15.758 -44.552 1.00 89.81 499 VAL A C 1
ATOM 4102 O O . VAL A 1 499 ? 28.670 -16.218 -45.026 1.00 89.81 499 VAL A O 1
ATOM 4105 N N . ASP A 1 500 ? 30.912 -16.048 -45.049 1.00 90.88 500 ASP A N 1
ATOM 4106 C CA . ASP A 1 500 ? 31.110 -16.864 -46.252 1.00 90.88 500 ASP A CA 1
ATOM 4107 C C . ASP A 1 500 ? 30.727 -18.329 -46.027 1.00 90.88 500 ASP A C 1
ATOM 4109 O O . ASP A 1 500 ? 30.083 -18.944 -46.879 1.00 90.88 500 ASP A O 1
ATOM 4113 N N . ALA A 1 501 ? 31.037 -18.882 -44.851 1.00 93.62 501 ALA A N 1
ATOM 4114 C CA . ALA A 1 501 ? 30.601 -20.226 -44.490 1.00 93.62 501 ALA A CA 1
ATOM 4115 C C . ALA A 1 501 ? 29.065 -20.339 -44.469 1.00 93.62 501 ALA A C 1
ATOM 4117 O O . ALA A 1 501 ? 28.515 -21.306 -44.993 1.00 93.62 501 ALA A O 1
ATOM 4118 N N . PHE A 1 502 ? 28.351 -19.350 -43.920 1.00 91.75 502 PHE A N 1
ATOM 4119 C CA . PHE A 1 502 ? 26.886 -19.350 -43.909 1.00 91.75 502 PHE A CA 1
ATOM 4120 C C . PHE A 1 502 ? 26.302 -19.329 -45.321 1.00 91.75 502 PHE A C 1
ATOM 4122 O O . PHE A 1 502 ? 25.363 -20.074 -45.585 1.00 91.75 502 PHE A O 1
ATOM 4129 N N . ARG A 1 503 ? 26.881 -18.551 -46.240 1.00 91.88 503 ARG A N 1
ATOM 4130 C CA . ARG A 1 503 ? 26.471 -18.553 -47.654 1.00 91.88 503 ARG A CA 1
ATOM 4131 C C . ARG A 1 503 ? 26.680 -19.912 -48.314 1.00 91.88 503 ARG A C 1
ATOM 4133 O O . ARG A 1 503 ? 25.823 -20.357 -49.069 1.00 91.88 503 ARG A O 1
ATOM 4140 N N . LEU A 1 504 ? 27.799 -20.573 -48.013 1.00 94.69 504 LEU A N 1
ATOM 4141 C CA . LEU A 1 504 ? 28.128 -21.884 -48.569 1.00 94.69 504 LEU A CA 1
ATOM 4142 C C . LEU A 1 504 ? 27.175 -22.982 -48.071 1.00 94.69 504 LEU A C 1
ATOM 4144 O O . LEU A 1 504 ? 26.698 -23.787 -48.866 1.00 94.69 504 LEU A O 1
ATOM 4148 N N . TYR A 1 505 ? 26.900 -23.022 -46.765 1.00 95.62 505 TYR A N 1
ATOM 4149 C CA . TYR A 1 505 ? 26.067 -24.065 -46.153 1.00 95.62 505 TYR A CA 1
ATOM 4150 C C . TYR A 1 505 ? 24.559 -23.791 -46.249 1.00 95.62 505 TYR A C 1
ATOM 4152 O O . TYR A 1 505 ? 23.767 -24.730 -46.169 1.00 95.62 505 TYR A O 1
ATOM 4160 N N . TYR A 1 506 ? 24.152 -22.530 -46.427 1.00 92.62 506 TYR A N 1
ATOM 4161 C CA . TYR A 1 506 ? 22.750 -22.108 -46.511 1.00 92.62 506 TYR A CA 1
ATOM 4162 C C . TYR A 1 506 ? 22.516 -21.187 -47.722 1.00 92.62 506 TYR A C 1
ATOM 4164 O O . TYR A 1 506 ? 22.150 -20.023 -47.545 1.00 92.62 506 TYR A O 1
ATOM 4172 N N . PRO A 1 507 ? 22.683 -21.682 -48.962 1.00 91.69 507 PRO A N 1
ATOM 4173 C CA . PRO A 1 507 ? 22.566 -20.867 -50.177 1.00 91.69 507 PRO A CA 1
ATOM 4174 C C . PRO A 1 507 ? 21.172 -20.252 -50.387 1.00 91.69 507 PRO A C 1
ATOM 4176 O O . PRO A 1 507 ? 21.023 -19.279 -51.118 1.00 91.69 507 PRO A O 1
ATOM 4179 N N . GLN A 1 508 ? 20.142 -20.804 -49.742 1.00 91.25 508 GLN A N 1
ATOM 4180 C CA . GLN A 1 508 ? 18.774 -20.287 -49.747 1.00 91.25 508 GLN A CA 1
ATOM 4181 C C . GLN A 1 508 ? 18.562 -19.065 -48.837 1.00 91.25 508 GLN A C 1
ATOM 4183 O O . GLN A 1 508 ? 17.509 -18.434 -48.910 1.00 91.25 508 GLN A O 1
ATOM 4188 N N . ALA A 1 509 ? 19.506 -18.759 -47.943 1.00 90.75 509 ALA A N 1
ATOM 4189 C CA . ALA A 1 509 ? 19.403 -17.642 -47.014 1.00 90.75 509 ALA A CA 1
ATOM 4190 C C . ALA A 1 509 ? 20.134 -16.408 -47.557 1.00 90.75 509 ALA A C 1
ATOM 4192 O O . ALA A 1 509 ? 21.267 -16.492 -48.031 1.00 90.75 509 ALA A O 1
ATOM 4193 N N . VAL A 1 510 ? 19.511 -15.236 -47.425 1.00 91.81 510 VAL A N 1
ATOM 4194 C CA . VAL A 1 510 ? 20.184 -13.957 -47.673 1.00 91.81 510 VAL A CA 1
ATOM 4195 C C . VAL A 1 510 ? 21.052 -13.634 -46.458 1.00 91.81 510 VAL A C 1
ATOM 4197 O O . VAL A 1 510 ? 20.546 -13.503 -45.344 1.00 91.81 510 VAL A O 1
ATOM 4200 N N . VAL A 1 511 ? 22.365 -13.526 -46.667 1.00 92.62 511 VAL A N 1
ATOM 4201 C CA . VAL A 1 511 ? 23.347 -13.262 -45.606 1.00 92.62 511 VAL A CA 1
ATOM 4202 C C . VAL A 1 511 ? 24.118 -11.990 -45.935 1.00 92.62 511 VAL A C 1
ATOM 4204 O O . VAL A 1 511 ? 24.744 -11.900 -46.995 1.00 92.62 511 VAL A O 1
ATOM 4207 N N . ALA A 1 512 ? 24.109 -11.042 -44.997 1.00 91.06 512 ALA A N 1
ATOM 4208 C CA . ALA A 1 512 ? 24.861 -9.795 -45.064 1.00 91.06 512 ALA A CA 1
ATOM 4209 C C . ALA A 1 512 ? 25.794 -9.659 -43.851 1.00 91.06 512 ALA A C 1
ATOM 4211 O O . ALA A 1 512 ? 25.369 -9.782 -42.699 1.00 91.06 512 ALA A O 1
ATOM 4212 N N . GLY A 1 513 ? 27.071 -9.408 -44.117 1.00 89.56 513 GLY A N 1
ATOM 4213 C CA . GLY A 1 513 ? 28.088 -9.059 -43.139 1.00 89.56 513 GLY A CA 1
ATOM 4214 C C . GLY A 1 513 ? 28.019 -7.579 -42.771 1.00 89.56 513 GLY A C 1
ATOM 4215 O O . GLY A 1 513 ? 27.837 -6.713 -43.627 1.00 89.56 513 GLY A O 1
ATOM 4216 N N . ILE A 1 514 ? 28.178 -7.294 -41.477 1.00 89.31 514 ILE A N 1
ATOM 4217 C CA . ILE A 1 514 ? 28.223 -5.933 -40.939 1.00 89.31 514 ILE A CA 1
ATOM 4218 C C . ILE A 1 514 ? 29.382 -5.844 -39.951 1.00 89.31 514 ILE A C 1
ATOM 4220 O O . ILE A 1 514 ? 29.433 -6.600 -38.980 1.00 89.31 514 ILE A O 1
ATOM 4224 N N . ASN A 1 515 ? 30.269 -4.876 -40.160 1.00 87.88 515 ASN A N 1
ATOM 4225 C CA . ASN A 1 515 ? 31.293 -4.483 -39.200 1.00 87.88 515 ASN A CA 1
ATOM 4226 C C . ASN A 1 515 ? 31.003 -3.065 -38.714 1.00 87.88 515 ASN A C 1
ATOM 4228 O O . ASN A 1 515 ? 30.778 -2.173 -39.523 1.00 87.88 515 ASN A O 1
ATOM 4232 N N . ALA A 1 516 ? 31.012 -2.841 -37.403 1.00 84.62 516 ALA A N 1
ATOM 4233 C CA . ALA A 1 516 ? 30.729 -1.532 -36.821 1.00 84.62 516 ALA A CA 1
ATOM 4234 C C . ALA A 1 516 ? 31.950 -0.993 -36.072 1.00 84.62 516 ALA A C 1
ATOM 4236 O O . ALA A 1 516 ? 32.583 -1.723 -35.306 1.00 84.62 516 ALA A O 1
ATOM 4237 N N . ILE A 1 517 ? 32.247 0.291 -36.264 1.00 83.12 517 ILE A N 1
ATOM 4238 C CA . ILE A 1 517 ? 33.263 1.031 -35.510 1.00 83.12 517 ILE A CA 1
ATOM 4239 C C . ILE A 1 517 ? 32.554 2.148 -34.755 1.00 83.12 517 ILE A C 1
ATOM 4241 O O . ILE A 1 517 ? 31.898 2.983 -35.367 1.00 83.12 517 ILE A O 1
ATOM 4245 N N . TYR A 1 518 ? 32.675 2.167 -33.429 1.00 81.62 518 TYR A N 1
ATOM 4246 C CA . TYR A 1 518 ? 32.033 3.168 -32.573 1.00 81.62 518 TYR A CA 1
ATOM 4247 C C . TYR A 1 518 ? 32.973 4.339 -32.271 1.00 81.62 518 TYR A C 1
ATOM 4249 O O . TYR A 1 518 ? 34.179 4.144 -32.125 1.00 81.62 518 TYR A O 1
ATOM 4257 N N . GLY A 1 519 ? 32.417 5.548 -32.134 1.00 79.06 519 GLY A N 1
ATOM 4258 C CA . GLY A 1 519 ? 33.193 6.750 -31.800 1.00 79.06 519 GLY A CA 1
ATOM 4259 C C . GLY A 1 519 ? 34.032 7.294 -32.958 1.00 79.06 519 GLY A C 1
ATOM 4260 O O . GLY A 1 519 ? 35.086 7.886 -32.735 1.00 79.06 519 GLY A O 1
ATOM 4261 N N . SER A 1 520 ? 33.589 7.076 -34.195 1.00 84.44 520 SER A N 1
ATOM 4262 C CA . SER A 1 520 ? 34.302 7.527 -35.388 1.00 84.44 520 SER A CA 1
ATOM 4263 C C . SER A 1 520 ? 34.140 9.032 -35.613 1.00 84.44 520 SER A C 1
ATOM 4265 O O . SER A 1 520 ? 33.065 9.599 -35.402 1.00 84.44 520 SER A O 1
ATOM 4267 N N . GLN A 1 521 ? 35.207 9.678 -36.087 1.00 87.75 521 GLN A N 1
ATOM 4268 C CA . GLN A 1 521 ? 35.161 11.060 -36.554 1.00 87.75 521 GLN A CA 1
ATOM 4269 C C . GLN A 1 521 ? 34.990 11.086 -38.075 1.00 87.75 521 GLN A C 1
ATOM 4271 O O . GLN A 1 521 ? 35.827 10.556 -38.802 1.00 87.75 521 GLN A O 1
ATOM 4276 N N . ILE A 1 522 ? 33.935 11.742 -38.544 1.00 88.06 522 ILE A N 1
ATOM 4277 C CA . ILE A 1 522 ? 33.680 12.025 -39.956 1.00 88.06 522 ILE A CA 1
ATOM 4278 C C . ILE A 1 522 ? 34.243 13.403 -40.297 1.00 88.06 522 ILE A C 1
ATOM 4280 O O . ILE A 1 522 ? 34.050 14.364 -39.549 1.00 88.06 522 ILE A O 1
ATOM 4284 N N . VAL A 1 523 ? 34.919 13.506 -41.439 1.00 88.44 523 VAL A N 1
ATOM 4285 C CA . VAL A 1 523 ? 35.377 14.777 -42.005 1.00 88.44 523 VAL A CA 1
ATOM 4286 C C . VAL A 1 523 ? 34.642 14.999 -43.322 1.00 88.44 523 VAL A C 1
ATOM 4288 O O . VAL A 1 523 ? 34.859 14.266 -44.282 1.00 88.44 523 VAL A O 1
ATOM 4291 N N . ALA A 1 524 ? 33.753 15.989 -43.356 1.00 86.56 524 ALA A N 1
ATOM 4292 C CA . ALA A 1 524 ? 33.067 16.409 -44.570 1.00 86.56 524 ALA A CA 1
ATOM 4293 C C . ALA A 1 524 ? 33.953 17.418 -45.309 1.00 86.56 524 ALA A C 1
ATOM 4295 O O . ALA A 1 524 ? 34.207 18.515 -44.797 1.00 86.56 524 ALA A O 1
ATOM 4296 N N . GLN A 1 525 ? 34.440 17.021 -46.486 1.00 80.75 525 GLN A N 1
ATOM 4297 C CA . GLN A 1 525 ? 35.330 17.847 -47.297 1.00 80.75 525 GLN A CA 1
ATOM 4298 C C . GLN A 1 525 ? 34.601 19.074 -47.844 1.00 80.75 525 GLN A C 1
ATOM 4300 O O . GLN A 1 525 ? 33.475 18.987 -48.334 1.00 80.75 525 GLN A O 1
ATOM 4305 N N . ALA A 1 526 ? 35.256 20.229 -47.767 1.00 68.75 526 ALA A N 1
ATOM 4306 C CA . ALA A 1 526 ? 34.658 21.511 -48.122 1.00 68.75 526 ALA A CA 1
ATOM 4307 C C . ALA A 1 526 ? 34.558 21.792 -49.633 1.00 68.75 526 ALA A C 1
ATOM 4309 O O . ALA A 1 526 ? 33.957 22.806 -49.984 1.00 68.75 526 ALA A O 1
ATOM 4310 N N . ASN A 1 527 ? 35.139 20.960 -50.514 1.00 66.38 527 ASN A N 1
ATOM 4311 C CA . ASN A 1 527 ? 35.158 21.125 -51.982 1.00 66.38 527 ASN A CA 1
ATOM 4312 C C . ASN A 1 527 ? 35.280 22.596 -52.446 1.00 66.38 527 ASN A C 1
ATOM 4314 O O . ASN A 1 527 ? 34.498 23.076 -53.262 1.00 66.38 527 ASN A O 1
ATOM 4318 N N . GLY A 1 528 ? 36.255 23.332 -51.894 1.00 62.25 528 GLY A N 1
ATOM 4319 C CA . GLY A 1 528 ? 36.526 24.734 -52.246 1.00 62.25 528 GLY A CA 1
ATOM 4320 C C . GLY A 1 528 ? 35.790 25.796 -51.415 1.00 62.25 528 GLY A C 1
ATOM 4321 O O . GLY A 1 528 ? 35.943 26.984 -51.685 1.00 62.25 528 GLY A O 1
ATOM 4322 N N . SER A 1 529 ? 35.023 25.414 -50.388 1.00 64.12 529 SER A N 1
ATOM 4323 C CA . SER A 1 529 ? 34.393 26.365 -49.465 1.00 64.12 529 SER A CA 1
ATOM 4324 C C . SER A 1 529 ? 35.432 27.084 -48.583 1.00 64.12 529 SER A C 1
ATOM 4326 O O . SER A 1 529 ? 36.273 26.421 -47.967 1.00 64.12 529 SER A O 1
ATOM 4328 N N . PRO A 1 530 ? 35.355 28.424 -48.431 1.00 60.22 530 PRO A N 1
ATOM 4329 C CA . PRO A 1 530 ? 36.287 29.204 -47.607 1.00 60.22 530 PRO A CA 1
ATOM 4330 C C . PRO A 1 530 ? 36.207 28.885 -46.103 1.00 60.22 530 PRO A C 1
ATOM 4332 O O . PRO A 1 530 ? 37.063 29.323 -45.340 1.00 60.22 530 PRO A O 1
ATOM 4335 N N . ALA A 1 531 ? 35.199 28.121 -45.666 1.00 65.56 531 ALA A N 1
ATOM 4336 C CA . ALA A 1 531 ? 35.020 27.698 -44.277 1.00 65.56 531 ALA A CA 1
ATOM 4337 C C . ALA A 1 531 ? 35.867 26.469 -43.869 1.00 65.56 531 ALA A C 1
ATOM 4339 O O . ALA A 1 531 ? 35.916 26.152 -42.681 1.00 65.56 531 ALA A O 1
ATOM 4340 N N . GLY A 1 532 ? 36.530 25.793 -44.819 1.00 78.44 532 GLY A N 1
ATOM 4341 C CA . GLY A 1 532 ? 37.339 24.593 -44.561 1.00 78.44 532 GLY A CA 1
ATOM 4342 C C . GLY A 1 532 ? 36.525 23.340 -44.198 1.00 78.44 532 GLY A C 1
ATOM 4343 O O . GLY A 1 532 ? 35.298 23.380 -44.081 1.00 78.44 532 GLY A O 1
ATOM 4344 N N . ASP A 1 533 ? 37.216 22.207 -44.046 1.00 84.69 533 ASP A N 1
ATOM 4345 C CA . ASP A 1 533 ? 36.593 20.908 -43.762 1.00 84.69 533 ASP A CA 1
ATOM 4346 C C . ASP A 1 533 ? 35.869 20.890 -42.409 1.00 84.69 533 ASP A C 1
ATOM 4348 O O . ASP A 1 533 ? 36.403 21.319 -41.379 1.00 84.69 533 ASP A O 1
ATOM 4352 N N . LYS A 1 534 ? 34.663 20.313 -42.385 1.00 87.31 534 LYS A N 1
ATOM 4353 C CA . LYS A 1 534 ? 33.862 20.181 -41.161 1.00 87.31 534 LYS A CA 1
ATOM 4354 C C . LYS A 1 534 ? 34.075 18.815 -40.524 1.00 87.31 534 LYS A C 1
ATOM 4356 O O . LYS A 1 534 ? 34.026 17.793 -41.201 1.00 87.31 534 LYS A O 1
ATOM 4361 N N . LYS A 1 535 ? 34.268 18.788 -39.204 1.00 90.12 535 LYS A N 1
ATOM 4362 C CA . LYS A 1 535 ? 34.488 17.557 -38.431 1.00 90.12 535 LYS A CA 1
ATOM 4363 C C . LYS A 1 535 ? 33.283 17.250 -37.551 1.00 90.12 535 LYS A C 1
ATOM 4365 O O . LYS A 1 535 ? 32.799 18.126 -36.838 1.00 90.12 535 LYS A O 1
ATOM 4370 N N . PHE A 1 536 ? 32.848 15.996 -37.560 1.00 89.12 536 PHE A N 1
ATOM 4371 C CA . PHE A 1 536 ? 31.718 15.498 -36.781 1.00 89.12 536 PHE A CA 1
ATOM 4372 C C . PHE A 1 536 ? 32.114 14.218 -36.053 1.00 89.12 536 PHE A C 1
ATOM 4374 O O . PHE A 1 536 ? 32.847 13.399 -36.595 1.00 89.12 536 PHE A O 1
ATOM 4381 N N . VAL A 1 537 ? 31.621 14.030 -34.831 1.00 87.62 537 VAL A N 1
ATOM 4382 C CA . VAL A 1 537 ? 31.808 12.782 -34.078 1.00 87.62 537 VAL A CA 1
ATOM 4383 C C . VAL A 1 537 ? 30.494 12.013 -34.085 1.00 87.62 537 VAL A C 1
ATOM 4385 O O . VAL A 1 537 ? 29.481 12.526 -33.603 1.00 87.62 537 VAL A O 1
ATOM 4388 N N . GLU A 1 538 ? 30.517 10.788 -34.612 1.00 85.19 538 GLU A N 1
ATOM 4389 C CA . GLU A 1 538 ? 29.371 9.879 -34.607 1.00 85.19 538 GLU A CA 1
ATOM 4390 C C . GLU A 1 538 ? 29.507 8.843 -33.493 1.00 85.19 538 GLU A C 1
ATOM 4392 O O . GLU A 1 538 ? 30.164 7.807 -33.622 1.00 85.19 538 GLU A O 1
ATOM 4397 N N . ASN A 1 539 ? 28.839 9.117 -32.371 1.00 76.06 539 ASN A N 1
ATOM 4398 C CA . ASN A 1 539 ? 28.832 8.220 -31.213 1.00 76.06 539 ASN A CA 1
ATOM 4399 C C . ASN A 1 539 ? 28.140 6.880 -31.510 1.00 76.06 539 ASN A C 1
ATOM 4401 O O . ASN A 1 539 ? 28.487 5.868 -30.906 1.00 76.06 539 ASN A O 1
ATOM 4405 N N . THR A 1 540 ? 27.186 6.862 -32.446 1.00 71.75 540 THR A N 1
ATOM 4406 C CA . THR A 1 540 ? 26.519 5.644 -32.938 1.00 71.75 540 THR A CA 1
ATOM 4407 C C . THR A 1 540 ? 27.439 4.768 -33.785 1.00 71.75 540 THR A C 1
ATOM 4409 O O . THR A 1 540 ? 27.145 3.590 -33.971 1.00 71.75 540 THR A O 1
ATOM 4412 N N . GLY A 1 541 ? 28.567 5.321 -34.237 1.00 80.75 541 GLY A N 1
ATOM 4413 C CA . GLY A 1 541 ? 29.542 4.639 -35.070 1.00 80.75 541 GLY A CA 1
ATOM 4414 C C . GLY A 1 541 ? 29.223 4.661 -36.562 1.00 80.75 541 GLY A C 1
ATOM 4415 O O . GLY A 1 541 ? 28.169 5.132 -36.986 1.00 80.75 541 GLY A O 1
ATOM 4416 N N . ILE A 1 542 ? 30.163 4.134 -37.344 1.00 86.19 542 ILE A N 1
ATOM 4417 C CA . ILE A 1 542 ? 30.042 3.887 -38.784 1.00 86.19 542 ILE A CA 1
ATOM 4418 C C . ILE A 1 542 ? 29.952 2.380 -38.995 1.00 86.19 542 ILE A C 1
ATOM 4420 O O . ILE A 1 542 ? 30.606 1.603 -38.290 1.00 86.19 542 ILE A O 1
ATOM 4424 N N . MET A 1 543 ? 29.150 1.967 -39.971 1.00 88.44 543 MET A N 1
ATOM 4425 C CA . MET A 1 543 ? 29.007 0.568 -40.349 1.00 88.44 543 MET A CA 1
ATOM 4426 C C . MET A 1 543 ? 29.595 0.335 -41.737 1.00 88.44 543 MET A C 1
ATOM 4428 O O . MET A 1 543 ? 29.283 1.053 -42.681 1.00 88.44 543 MET A O 1
ATOM 4432 N N . PHE A 1 544 ? 30.410 -0.704 -41.850 1.00 88.06 544 PHE A N 1
ATOM 4433 C CA . PHE A 1 544 ? 30.824 -1.297 -43.110 1.00 88.06 544 PHE A CA 1
ATOM 4434 C C . PHE A 1 544 ? 29.891 -2.470 -43.360 1.00 88.06 544 PHE A C 1
ATOM 4436 O O . PHE A 1 544 ? 29.926 -3.464 -42.629 1.00 88.06 544 PHE A O 1
ATOM 4443 N N . ALA A 1 545 ? 29.015 -2.311 -44.342 1.00 89.31 545 ALA A N 1
ATOM 4444 C CA . ALA A 1 545 ? 27.987 -3.279 -44.670 1.00 89.31 545 ALA A CA 1
ATOM 4445 C C . ALA A 1 545 ? 28.072 -3.664 -46.142 1.00 89.31 545 ALA A C 1
ATOM 4447 O O . ALA A 1 545 ? 28.417 -2.850 -46.996 1.00 89.31 545 ALA A O 1
ATOM 4448 N N . GLU A 1 546 ? 27.722 -4.910 -46.425 1.00 88.94 546 GLU A N 1
ATOM 4449 C CA . GLU A 1 546 ? 27.557 -5.390 -47.790 1.00 88.94 546 GLU A CA 1
ATOM 4450 C C . GLU A 1 546 ? 26.200 -4.941 -48.371 1.00 88.94 546 GLU A C 1
ATOM 4452 O O . GLU A 1 546 ? 25.237 -4.750 -47.620 1.00 88.94 546 GLU A O 1
ATOM 4457 N N . PRO A 1 547 ? 26.070 -4.817 -49.705 1.00 89.62 547 PRO A N 1
ATOM 4458 C CA . PRO A 1 547 ? 24.823 -4.392 -50.347 1.00 89.62 547 PRO A CA 1
ATOM 4459 C C . PRO A 1 547 ? 23.622 -5.297 -50.023 1.00 89.62 547 PRO A C 1
ATOM 4461 O O . PRO A 1 547 ? 22.502 -4.793 -49.942 1.00 89.62 547 PRO A O 1
ATOM 4464 N N . GLN A 1 548 ? 23.846 -6.595 -49.762 1.00 90.88 548 GLN A N 1
ATOM 4465 C CA . GLN A 1 548 ? 22.808 -7.564 -49.376 1.00 90.88 548 GLN A CA 1
ATOM 4466 C C . GLN A 1 548 ? 22.082 -7.186 -48.077 1.00 90.88 548 GLN A C 1
ATOM 4468 O O . GLN A 1 548 ? 21.013 -7.718 -47.790 1.00 90.88 548 GLN A O 1
ATOM 4473 N N . LEU A 1 549 ? 22.622 -6.256 -47.278 1.00 91.31 549 LEU A N 1
ATOM 4474 C CA . LEU A 1 549 ? 21.927 -5.734 -46.104 1.00 91.31 549 LEU A CA 1
ATOM 4475 C C . LEU A 1 549 ? 20.544 -5.176 -46.470 1.00 91.31 549 LEU A C 1
ATOM 4477 O O . LEU A 1 549 ? 19.585 -5.377 -45.726 1.00 91.31 549 LEU A O 1
ATOM 4481 N N . PHE A 1 550 ? 20.434 -4.521 -47.627 1.00 91.62 550 PHE A N 1
ATOM 4482 C CA . PHE A 1 550 ? 19.191 -3.911 -48.099 1.00 91.62 550 PHE A CA 1
ATOM 4483 C C . PHE A 1 550 ? 18.232 -4.898 -48.784 1.00 91.62 550 PHE A C 1
ATOM 4485 O O . PHE A 1 550 ? 17.101 -4.527 -49.093 1.00 91.62 550 PHE A O 1
ATOM 4492 N N . ASP A 1 551 ? 18.647 -6.156 -48.961 1.00 89.69 551 ASP A N 1
ATOM 4493 C CA . ASP A 1 551 ? 17.751 -7.264 -49.317 1.00 89.69 551 ASP A CA 1
ATOM 4494 C C . ASP A 1 551 ? 17.047 -7.831 -48.066 1.00 89.69 551 ASP A C 1
ATOM 4496 O O . ASP A 1 551 ? 15.987 -8.448 -48.165 1.00 89.69 551 ASP A O 1
ATOM 4500 N N . ILE A 1 552 ? 17.630 -7.607 -46.879 1.00 90.19 552 ILE A N 1
ATOM 4501 C CA . ILE A 1 552 ? 17.087 -8.013 -45.572 1.00 90.19 552 ILE A CA 1
ATOM 4502 C C . ILE A 1 552 ? 16.273 -6.875 -44.944 1.00 90.19 552 ILE A C 1
ATOM 4504 O O . ILE A 1 552 ? 15.195 -7.109 -44.398 1.00 90.19 552 ILE A O 1
ATOM 4508 N N . PHE A 1 553 ? 16.785 -5.644 -45.007 1.00 89.62 553 PHE A N 1
ATOM 4509 C CA . PHE A 1 553 ? 16.143 -4.455 -44.453 1.00 89.62 553 PHE A CA 1
ATOM 4510 C C . PHE A 1 553 ? 15.680 -3.525 -45.568 1.00 89.62 553 PHE A C 1
ATOM 4512 O O . PHE A 1 553 ? 16.479 -3.001 -46.342 1.00 89.62 553 PHE A O 1
ATOM 4519 N N . SER A 1 554 ? 14.378 -3.264 -45.613 1.00 87.62 554 SER A N 1
ATOM 4520 C CA . SER A 1 554 ? 13.805 -2.310 -46.549 1.00 87.62 554 SER A CA 1
ATOM 4521 C C . SER A 1 554 ? 14.168 -0.881 -46.142 1.00 87.62 554 SER A C 1
ATOM 4523 O O . SER A 1 554 ? 14.000 -0.483 -44.985 1.00 87.62 554 SER A O 1
ATOM 4525 N N . ALA A 1 555 ? 14.655 -0.107 -47.112 1.00 88.12 555 ALA A N 1
ATOM 4526 C CA . ALA A 1 555 ? 14.968 1.308 -46.971 1.00 88.12 555 ALA A CA 1
ATOM 4527 C C . ALA A 1 555 ? 14.418 2.101 -48.165 1.00 88.12 555 ALA A C 1
ATOM 4529 O O . ALA A 1 555 ? 14.432 1.632 -49.305 1.00 88.12 555 ALA A O 1
ATOM 4530 N N . THR A 1 556 ? 13.961 3.326 -47.904 1.00 91.00 556 THR A N 1
ATOM 4531 C CA . THR A 1 556 ? 13.500 4.250 -48.947 1.00 91.00 556 THR A CA 1
ATOM 4532 C C . THR A 1 556 ? 14.673 5.077 -49.462 1.00 91.00 556 THR A C 1
ATOM 4534 O O . THR A 1 556 ? 15.225 5.899 -48.730 1.00 91.00 556 THR A O 1
ATOM 4537 N N . TRP A 1 557 ? 15.026 4.893 -50.732 1.00 91.75 557 TRP A N 1
ATOM 4538 C CA . TRP A 1 557 ? 16.119 5.615 -51.381 1.00 91.75 557 TRP A CA 1
ATOM 4539 C C . TRP A 1 557 ? 15.635 6.948 -51.953 1.00 91.75 557 TRP A C 1
ATOM 4541 O O . TRP A 1 557 ? 14.682 6.987 -52.729 1.00 91.75 557 TRP A O 1
ATOM 4551 N N . LEU A 1 558 ? 16.293 8.045 -51.570 1.00 94.06 558 LEU A N 1
ATOM 4552 C CA . LEU A 1 558 ? 16.030 9.378 -52.134 1.00 94.06 558 LEU A CA 1
ATOM 4553 C C . LEU A 1 558 ? 16.869 9.646 -53.391 1.00 94.06 558 LEU A C 1
ATOM 4555 O O . LEU A 1 558 ? 16.425 10.358 -54.287 1.00 94.06 558 LEU A O 1
ATOM 4559 N N . ALA A 1 559 ? 18.073 9.076 -53.442 1.00 91.31 559 ALA A N 1
ATOM 4560 C CA . ALA A 1 559 ? 18.997 9.108 -54.566 1.00 91.31 559 ALA A CA 1
ATOM 4561 C C . ALA A 1 559 ? 19.895 7.860 -54.512 1.00 91.31 559 ALA A C 1
ATOM 4563 O O . ALA A 1 559 ? 20.196 7.360 -53.426 1.00 91.31 559 ALA A O 1
ATOM 4564 N N . GLY A 1 560 ? 20.326 7.365 -55.674 1.00 91.00 560 GLY A N 1
ATOM 4565 C CA . GLY A 1 560 ? 21.160 6.163 -55.771 1.00 91.00 560 GLY A CA 1
ATOM 4566 C C . GLY A 1 560 ? 20.427 4.866 -55.403 1.00 91.00 560 GLY A C 1
ATOM 4567 O O . GLY A 1 560 ? 19.199 4.793 -55.432 1.00 91.00 560 GLY A O 1
ATOM 4568 N N . SER A 1 561 ? 21.197 3.819 -5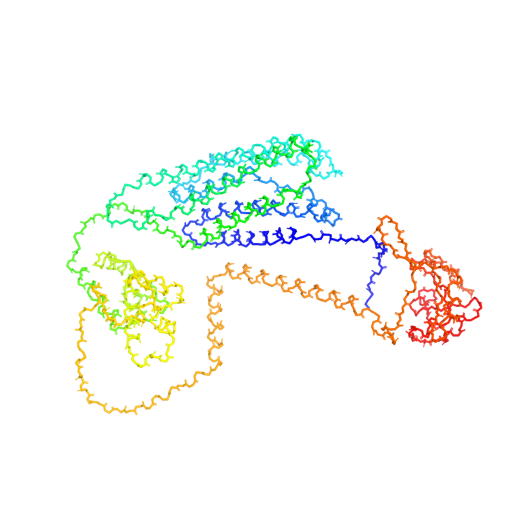5.099 1.00 91.19 561 SER A N 1
ATOM 4569 C CA . SER A 1 561 ? 20.679 2.527 -54.636 1.00 91.19 561 SER A CA 1
ATOM 4570 C C . SER A 1 561 ? 21.734 1.769 -53.822 1.00 91.19 561 SER A C 1
ATOM 4572 O O . SER A 1 561 ? 22.907 2.150 -53.810 1.00 91.19 561 SER A O 1
ATOM 4574 N N . ALA A 1 562 ? 21.339 0.648 -53.210 1.00 89.81 562 ALA A N 1
ATOM 4575 C CA . ALA A 1 562 ? 22.231 -0.241 -52.462 1.00 89.81 562 ALA A CA 1
ATOM 4576 C C . ALA A 1 562 ? 23.449 -0.726 -53.271 1.00 89.81 562 ALA A C 1
ATOM 4578 O O . ALA A 1 562 ? 24.470 -1.077 -52.682 1.00 89.81 562 ALA A O 1
ATOM 4579 N N . SER A 1 563 ? 23.375 -0.717 -54.609 1.00 88.81 563 SER A N 1
ATOM 4580 C CA . SER A 1 563 ? 24.482 -1.124 -55.480 1.00 88.81 563 SER A CA 1
ATOM 4581 C C . SER A 1 563 ? 25.756 -0.308 -55.263 1.00 88.81 563 SER A C 1
ATOM 4583 O O . SER A 1 563 ? 26.834 -0.834 -55.516 1.00 88.81 563 SER A O 1
ATOM 4585 N N . ALA A 1 564 ? 25.643 0.931 -54.767 1.00 88.69 564 ALA A N 1
ATOM 4586 C CA . ALA A 1 564 ? 26.784 1.797 -54.477 1.00 88.69 564 ALA A CA 1
ATOM 4587 C C . ALA A 1 564 ? 27.767 1.166 -53.477 1.00 88.69 564 ALA A C 1
ATOM 4589 O O . ALA A 1 564 ? 28.958 1.417 -53.565 1.00 88.69 564 ALA A O 1
ATOM 4590 N N . LEU A 1 565 ? 27.298 0.295 -52.574 1.00 89.44 565 LEU A N 1
ATOM 4591 C CA . LEU A 1 565 ? 28.158 -0.391 -51.601 1.00 89.44 565 LEU A CA 1
ATOM 4592 C C . LEU A 1 565 ? 29.066 -1.476 -52.211 1.00 89.44 565 LEU A C 1
ATOM 4594 O O . LEU A 1 565 ? 29.820 -2.113 -51.480 1.00 89.44 565 LEU A O 1
ATOM 4598 N N . ARG A 1 566 ? 28.981 -1.736 -53.524 1.00 88.69 566 ARG A N 1
ATOM 4599 C CA . ARG A 1 566 ? 29.912 -2.639 -54.225 1.00 88.69 566 ARG A CA 1
ATOM 4600 C C . ARG A 1 566 ? 31.232 -1.964 -54.572 1.00 88.69 566 ARG A C 1
ATOM 4602 O O . ARG A 1 566 ? 32.241 -2.656 -54.682 1.00 88.69 566 ARG A O 1
ATOM 4609 N N . ASP A 1 567 ? 31.199 -0.652 -54.761 1.00 88.69 567 ASP A N 1
ATOM 4610 C CA . ASP A 1 567 ? 32.358 0.116 -55.182 1.00 88.69 567 ASP A CA 1
ATOM 4611 C C . ASP A 1 567 ? 33.112 0.642 -53.948 1.00 88.69 567 ASP A C 1
ATOM 4613 O O . ASP A 1 567 ? 32.489 0.993 -52.938 1.00 88.69 567 ASP A O 1
ATOM 4617 N N . PRO A 1 568 ? 34.456 0.683 -53.988 1.00 86.12 568 PRO A N 1
ATOM 4618 C CA . PRO A 1 568 ? 35.245 1.250 -52.902 1.00 86.12 568 PRO A CA 1
ATOM 4619 C C . PRO A 1 568 ? 34.958 2.748 -52.732 1.00 86.12 568 PRO A C 1
ATOM 4621 O O . PRO A 1 568 ? 34.562 3.429 -53.675 1.00 86.12 568 PRO A O 1
ATOM 4624 N N . ASP A 1 569 ? 35.176 3.256 -51.517 1.00 84.19 569 ASP A N 1
ATOM 4625 C CA . ASP A 1 569 ? 35.027 4.675 -51.147 1.00 84.19 569 ASP A CA 1
ATOM 4626 C C . ASP A 1 569 ? 33.618 5.272 -51.337 1.00 84.19 569 ASP A C 1
ATOM 4628 O O . ASP A 1 569 ? 33.429 6.489 -51.285 1.00 84.19 569 ASP A O 1
ATOM 4632 N N . MET A 1 570 ? 32.602 4.418 -51.476 1.00 88.81 570 MET A N 1
ATOM 4633 C CA . MET A 1 570 ? 31.200 4.822 -51.503 1.00 88.81 570 MET A CA 1
ATOM 4634 C C . MET A 1 570 ? 30.573 4.753 -50.110 1.00 88.81 570 MET A C 1
ATOM 4636 O O . MET A 1 570 ? 30.842 3.849 -49.318 1.00 88.81 570 MET A O 1
ATOM 4640 N N . VAL A 1 571 ? 29.684 5.703 -49.814 1.00 89.06 571 VAL A N 1
ATOM 4641 C CA . VAL A 1 571 ? 28.967 5.770 -48.538 1.00 89.06 571 VAL A CA 1
ATOM 4642 C C . VAL A 1 571 ? 27.471 5.914 -48.769 1.00 89.06 571 VAL A C 1
ATOM 4644 O O . VAL A 1 571 ? 27.020 6.653 -49.642 1.00 89.06 571 VAL A O 1
ATOM 4647 N N . VAL A 1 572 ? 26.692 5.217 -47.948 1.00 90.81 572 VAL A N 1
ATOM 4648 C CA . VAL A 1 572 ? 25.249 5.421 -47.837 1.00 90.81 572 VAL A CA 1
ATOM 4649 C C . VAL A 1 572 ? 25.005 6.175 -46.540 1.00 90.81 572 VAL A C 1
ATOM 4651 O O . VAL A 1 572 ? 25.388 5.712 -45.467 1.00 90.81 572 VAL A O 1
ATOM 4654 N N . ILE A 1 573 ? 24.378 7.342 -46.640 1.00 90.31 573 ILE A N 1
ATOM 4655 C CA . ILE A 1 573 ? 24.028 8.184 -45.496 1.00 90.31 573 ILE A CA 1
ATOM 4656 C C . ILE A 1 573 ? 22.531 8.456 -45.509 1.00 90.31 573 ILE A C 1
ATOM 4658 O O . ILE A 1 573 ? 21.923 8.630 -46.566 1.00 90.31 573 ILE A O 1
ATOM 4662 N N . ASP A 1 574 ? 21.919 8.494 -44.331 1.00 91.75 574 ASP A N 1
ATOM 4663 C CA . ASP A 1 574 ? 20.529 8.906 -44.222 1.00 91.75 574 ASP A CA 1
ATOM 4664 C C . ASP A 1 574 ? 20.389 10.421 -44.452 1.00 91.75 574 ASP A C 1
ATOM 4666 O O . ASP A 1 574 ? 21.339 11.200 -44.319 1.00 91.75 574 ASP A O 1
ATOM 4670 N N . LYS A 1 575 ? 19.165 10.858 -44.762 1.00 93.75 575 LYS A N 1
ATOM 4671 C CA . LYS A 1 575 ? 18.857 12.263 -45.057 1.00 93.75 575 LYS A CA 1
ATOM 4672 C C . LYS A 1 575 ? 19.307 13.221 -43.947 1.00 93.75 575 LYS A C 1
ATOM 4674 O O . LYS A 1 575 ? 19.762 14.322 -44.249 1.00 93.75 575 LYS A O 1
ATOM 4679 N N . SER A 1 576 ? 19.146 12.840 -42.679 1.00 92.44 576 SER A N 1
ATOM 4680 C CA . SER A 1 576 ? 19.486 13.717 -41.555 1.00 92.44 576 SER A CA 1
ATOM 4681 C C . SER A 1 576 ? 20.999 13.873 -41.409 1.00 92.44 576 SER A C 1
ATOM 4683 O O . SER A 1 576 ? 21.472 14.994 -41.219 1.00 92.44 576 SER A O 1
ATOM 4685 N N . SER A 1 577 ? 21.761 12.795 -41.618 1.00 90.75 577 SER A N 1
ATOM 4686 C CA . SER A 1 577 ? 23.226 12.834 -41.662 1.00 90.75 577 SER A CA 1
ATOM 4687 C C . SER A 1 577 ? 23.745 13.652 -42.849 1.00 90.75 577 SER A C 1
ATOM 4689 O O . SER A 1 577 ? 24.640 14.475 -42.673 1.00 90.75 577 SER A O 1
ATOM 4691 N N . ALA A 1 578 ? 23.139 13.527 -44.035 1.00 90.69 578 ALA A N 1
ATOM 4692 C CA . ALA A 1 578 ? 23.500 14.341 -45.199 1.00 90.69 578 ALA A CA 1
ATOM 4693 C C . ALA A 1 578 ? 23.315 15.847 -44.938 1.00 90.69 578 ALA A C 1
ATOM 4695 O O . ALA A 1 578 ? 24.247 16.630 -45.123 1.00 90.69 578 ALA A O 1
ATOM 4696 N N . ILE A 1 579 ? 22.155 16.250 -44.402 1.00 91.69 579 ILE A N 1
ATOM 4697 C CA . ILE A 1 579 ? 21.888 17.648 -44.021 1.00 91.69 579 ILE A CA 1
ATOM 4698 C C . ILE A 1 579 ? 22.861 18.114 -42.932 1.00 91.69 579 ILE A C 1
ATOM 4700 O O . ILE A 1 579 ? 23.365 19.233 -42.998 1.00 91.69 579 ILE A O 1
ATOM 4704 N N . LYS A 1 580 ? 23.161 17.266 -41.942 1.00 89.94 580 LYS A N 1
ATOM 4705 C CA . LYS A 1 580 ? 24.126 17.578 -40.879 1.00 89.94 580 LYS A CA 1
ATOM 4706 C C . LYS A 1 580 ? 25.521 17.863 -41.442 1.00 89.94 580 LYS A C 1
ATOM 4708 O O . LYS A 1 580 ? 26.157 18.823 -41.011 1.00 89.94 580 LYS A O 1
ATOM 4713 N N . TYR A 1 581 ? 25.995 17.050 -42.385 1.00 88.12 581 TYR A N 1
ATOM 4714 C CA . TYR A 1 581 ? 27.350 17.164 -42.929 1.00 88.12 581 TYR A CA 1
ATOM 4715 C C . TYR A 1 581 ? 27.479 18.271 -43.974 1.00 88.12 581 TYR A C 1
ATOM 4717 O O . TYR A 1 581 ? 28.418 19.069 -43.913 1.00 88.12 581 TYR A O 1
ATOM 4725 N N . PHE A 1 582 ? 26.519 18.360 -44.894 1.00 86.81 582 PHE A N 1
ATOM 4726 C CA . PHE A 1 582 ? 26.621 19.189 -46.096 1.00 86.81 582 PHE A CA 1
ATOM 4727 C C . PHE A 1 582 ? 25.647 20.376 -46.117 1.00 86.81 582 PHE A C 1
ATOM 4729 O O . PHE A 1 582 ? 25.775 21.260 -46.957 1.00 86.81 582 PHE A O 1
ATOM 4736 N N . GLY A 1 583 ? 24.697 20.455 -45.180 1.00 87.25 583 GLY A N 1
ATOM 4737 C CA . GLY A 1 583 ? 23.665 21.502 -45.123 1.00 87.25 583 GLY A CA 1
ATOM 4738 C C . GLY A 1 583 ? 22.456 21.246 -46.032 1.00 87.25 583 GLY A C 1
ATOM 4739 O O . GLY A 1 583 ? 21.403 21.844 -45.823 1.00 87.25 583 GLY A O 1
ATOM 4740 N N . ASN A 1 584 ? 22.579 20.326 -46.990 1.00 86.81 584 ASN A N 1
ATOM 4741 C CA . ASN A 1 584 ? 21.510 19.822 -47.849 1.00 86.81 584 ASN A CA 1
ATOM 4742 C C . ASN A 1 584 ? 21.686 18.307 -48.067 1.00 86.81 584 ASN A C 1
ATOM 4744 O O . ASN A 1 584 ? 22.774 17.778 -47.855 1.00 86.81 584 ASN A O 1
ATOM 4748 N N . TRP A 1 585 ? 20.616 17.609 -48.456 1.00 88.56 585 TRP A N 1
ATOM 4749 C CA . TRP A 1 585 ? 20.652 16.177 -48.779 1.00 88.56 585 TRP A CA 1
ATOM 4750 C C . TRP A 1 585 ? 20.805 15.878 -50.278 1.00 88.56 585 TRP A C 1
ATOM 4752 O O . TRP A 1 585 ? 21.180 14.758 -50.613 1.00 88.56 585 TRP A O 1
ATOM 4762 N N . GLN A 1 586 ? 20.462 16.839 -51.147 1.00 85.06 586 GLN A N 1
ATOM 4763 C CA . GLN A 1 586 ? 20.720 16.802 -52.594 1.00 85.06 586 GLN A CA 1
ATOM 4764 C C . GLN A 1 586 ? 22.104 17.372 -52.857 1.00 85.06 586 GLN A C 1
ATOM 4766 O O . GLN A 1 586 ? 22.801 16.788 -53.710 1.00 85.06 586 GLN A O 1
#

Organism: NCBI:txid551995

Mean predicted aligned error: 17.79 Å

pLDDT: mean 79.25, std 17.69, range [25.56, 97.5]

Sequence (586 aa):
MEWPLKQHFNLTTYSLHITLYDVAFLAAIFTGLTFSLLLWFTKNINFIANRFLAIAVLIIVLWMAWVLGNSIGLDVYVPHWSRLPFRFSLALGPFIYFYVLKITQPGYKLRLTDLLHFIPLLLQQCILAWGIGDNISVATYYTPIFRQLGLILNMAAFISVLTYLYISFRLIESYYQQLKFNNVNDRYRNQMRWLSRLIRAFGLLWLLWLPYTATDYFYFHYQLGMQAYYPLYLLLAGMMIWIAATAHSKPGSSVMVQASPVFKTPVSAELRQKGAWLRKVIEANRYYEDAELNLTSLAEKLGLTVHELSRIINVALKKNFNDFINEYRVAEVICKMLDPAFAHITLLGIALESGFNSKSSFNRIFKQLTGKSPAEYKNEPQKEFPSYNLRRHAQFARVISKHETTTKWSSPKLNRSYMFKNYFKIAWRNITRHQSYSAINVAGLAVGIAACLLIFVVVQYELSFDTYQPGYKSTYRIVTKKEREGNIRYSAGISTPAVDAFRLYYPQAVVAGINAIYGSQIVAQANGSPAGDKKFVENTGIMFAEPQLFDIFSATWLAGSASALRDPDMVVIDKSSAIKYFGNWQ

InterPro domains:
  IPR009057 Homedomain-like superfamily [SSF46689] (344-381)
  IPR018060 AraC-like, DNA binding HTH domain [PF12833] (298-379)
  IPR018060 AraC-like, DNA binding HTH domain [PS01124] (276-380)
  IPR018060 AraC-like, DNA binding HTH domain [SM00342] (292-378)
  IPR018062 HTH domain AraC-type, conserved site [PS00041] (329-374)
  IPR025857 MacB-like periplasmic core domain [PF12704] (438-583)